Protein AF-0000000081299699 (afdb_homodimer)

Structure (mmCIF, N/CA/C/O backbone):
data_AF-0000000081299699-model_v1
#
loop_
_entity.id
_entity.type
_entity.pdbx_description
1 polymer OLC1v1011169C1
#
loop_
_atom_site.group_PDB
_atom_site.id
_atom_site.type_symbol
_atom_site.label_atom_id
_atom_site.label_alt_id
_atom_site.label_comp_id
_atom_site.label_asym_id
_atom_site.label_entity_id
_atom_site.label_seq_id
_atom_site.pdbx_PDB_ins_code
_atom_site.Cartn_x
_atom_site.Cartn_y
_atom_site.Cartn_z
_atom_site.occupancy
_atom_site.B_iso_or_equiv
_atom_site.auth_seq_id
_atom_site.auth_comp_id
_atom_site.auth_asym_id
_atom_site.auth_atom_id
_atom_site.pdbx_PDB_model_num
ATOM 1 N N . MET A 1 1 ? 13.758 -15.148 -39.312 1 25.69 1 MET A N 1
ATOM 2 C CA . MET A 1 1 ? 15.016 -15.469 -38.656 1 25.69 1 MET A CA 1
ATOM 3 C C . MET A 1 1 ? 15.109 -14.75 -37.312 1 25.69 1 MET A C 1
ATOM 5 O O . MET A 1 1 ? 16.188 -14.68 -36.688 1 25.69 1 MET A O 1
ATOM 9 N N . ASN A 1 2 ? 14.32 -13.719 -37.094 1 32.25 2 ASN A N 1
ATOM 10 C CA . ASN A 1 2 ? 14.438 -12.953 -35.844 1 32.25 2 ASN A CA 1
ATOM 11 C C . ASN A 1 2 ? 14.273 -13.852 -34.625 1 32.25 2 ASN A C 1
ATOM 13 O O . ASN A 1 2 ? 13.164 -14.031 -34.125 1 32.25 2 ASN A O 1
ATOM 17 N N . VAL A 1 3 ? 15.039 -14.992 -34.5 1 31.55 3 VAL A N 1
ATOM 18 C CA . VAL A 1 3 ? 15.328 -16.281 -33.906 1 31.55 3 VAL A CA 1
ATOM 19 C C . VAL A 1 3 ? 15.531 -16.125 -32.406 1 31.55 3 VAL A C 1
ATOM 21 O O . VAL A 1 3 ? 15.5 -17.094 -31.656 1 31.55 3 VAL A O 1
ATOM 24 N N . PHE A 1 4 ? 16.469 -15.18 -31.984 1 35.81 4 PHE A N 1
ATOM 25 C CA . PHE A 1 4 ? 16.953 -15.273 -30.609 1 35.81 4 PHE A CA 1
ATOM 26 C C . PHE A 1 4 ? 15.82 -15.102 -29.609 1 35.81 4 PHE A C 1
ATOM 28 O O . PHE A 1 4 ? 14.82 -14.445 -29.906 1 35.81 4 PHE A O 1
ATOM 35 N N . GLY A 1 5 ? 15.641 -15.953 -28.625 1 40.75 5 GLY A N 1
ATOM 36 C CA . GLY A 1 5 ? 14.961 -16.188 -27.359 1 40.75 5 GLY A CA 1
ATOM 37 C C . GLY A 1 5 ? 14.602 -14.906 -26.625 1 40.75 5 GLY A C 1
ATOM 38 O O . GLY A 1 5 ? 14.219 -14.938 -25.453 1 40.75 5 GLY A O 1
ATOM 39 N N . LEU A 1 6 ? 15.133 -13.766 -27.094 1 42.53 6 LEU A N 1
ATOM 40 C CA . LEU A 1 6 ? 15.016 -12.375 -26.656 1 42.53 6 LEU A CA 1
ATOM 41 C C . LEU A 1 6 ? 13.586 -11.875 -26.812 1 42.53 6 LEU A C 1
ATOM 43 O O . LEU A 1 6 ? 13.289 -10.719 -26.5 1 42.53 6 LEU A O 1
ATOM 47 N N . GLY A 1 7 ? 12.812 -12.609 -27.375 1 47.09 7 GLY A N 1
ATOM 48 C CA . GLY A 1 7 ? 11.477 -12.117 -27.672 1 47.09 7 GLY A CA 1
ATOM 49 C C . GLY A 1 7 ? 10.711 -11.688 -26.422 1 47.09 7 GLY A C 1
ATOM 50 O O . GLY A 1 7 ? 10.18 -10.578 -26.375 1 47.09 7 GLY A O 1
ATOM 51 N N . VAL A 1 8 ? 10.633 -12.578 -25.609 1 50.47 8 VAL A N 1
ATOM 52 C CA . VAL A 1 8 ? 9.844 -12.289 -24.422 1 50.47 8 VAL A CA 1
ATOM 53 C C . VAL A 1 8 ? 10.602 -11.312 -23.516 1 50.47 8 VAL A C 1
ATOM 55 O O . VAL A 1 8 ? 10.016 -10.367 -22.984 1 50.47 8 VAL A O 1
ATOM 58 N N . ALA A 1 9 ? 11.961 -11.578 -23.422 1 53.25 9 ALA A N 1
ATOM 59 C CA . ALA A 1 9 ? 12.773 -10.641 -22.656 1 53.25 9 ALA A CA 1
ATOM 60 C C . ALA A 1 9 ? 12.758 -9.25 -23.297 1 53.25 9 ALA A C 1
ATOM 62 O O . ALA A 1 9 ? 12.703 -8.234 -22.594 1 53.25 9 ALA A O 1
ATOM 63 N N . GLY A 1 10 ? 12.742 -9.297 -24.547 1 54.47 10 GLY A N 1
ATOM 64 C CA . GLY A 1 10 ? 12.688 -8.039 -25.281 1 54.47 10 GLY A CA 1
ATOM 65 C C . GLY A 1 10 ? 11.398 -7.273 -25.047 1 54.47 10 GLY A C 1
ATOM 66 O O . GLY A 1 10 ? 11.414 -6.055 -24.875 1 54.47 10 GLY A O 1
ATOM 67 N N . ALA A 1 11 ? 10.375 -8.055 -25.047 1 56.75 11 ALA A N 1
ATOM 68 C CA . ALA A 1 11 ? 9.07 -7.434 -24.844 1 56.75 11 ALA A CA 1
ATOM 69 C C . ALA A 1 11 ? 8.953 -6.871 -23.422 1 56.75 11 ALA A C 1
ATOM 71 O O . ALA A 1 11 ? 8.422 -5.777 -23.234 1 56.75 11 ALA A O 1
ATOM 72 N N . ALA A 1 12 ? 9.539 -7.562 -22.516 1 59.62 12 ALA A N 1
ATOM 73 C CA . ALA A 1 12 ? 9.539 -7.105 -21.125 1 59.62 12 ALA A CA 1
ATOM 74 C C . ALA A 1 12 ? 10.375 -5.836 -20.969 1 59.62 12 ALA A C 1
ATOM 76 O O . ALA A 1 12 ? 9.969 -4.898 -20.281 1 59.62 12 ALA A O 1
ATOM 77 N N . ILE A 1 13 ? 11.43 -5.754 -21.641 1 58.06 13 ILE A N 1
ATOM 78 C CA . ILE A 1 13 ? 12.312 -4.594 -21.578 1 58.06 13 ILE A CA 1
ATOM 79 C C . ILE A 1 13 ? 11.617 -3.387 -22.219 1 58.06 13 ILE A C 1
ATOM 81 O O . ILE A 1 13 ? 11.672 -2.281 -21.672 1 58.06 13 ILE A O 1
ATOM 85 N N . SER A 1 14 ? 11.016 -3.719 -23.297 1 58.44 14 SER A N 1
ATOM 86 C CA . SER A 1 14 ? 10.352 -2.617 -23.984 1 58.44 14 SER A CA 1
ATOM 87 C C . SER A 1 14 ? 9.203 -2.055 -23.156 1 58.44 14 SER A C 1
ATOM 89 O O . SER A 1 14 ? 9.016 -0.838 -23.094 1 58.44 14 SER A O 1
ATOM 91 N N . THR A 1 15 ? 8.641 -2.912 -22.484 1 58.88 15 THR A N 1
ATOM 92 C CA . THR A 1 15 ? 7.52 -2.479 -21.656 1 58.88 15 THR A CA 1
ATOM 93 C C . THR A 1 15 ? 8.016 -1.712 -20.438 1 58.88 15 THR A C 1
ATOM 95 O O . THR A 1 15 ? 7.488 -0.645 -20.109 1 58.88 15 THR A O 1
ATOM 98 N N . VAL A 1 16 ? 9.062 -2.203 -19.875 1 63.5 16 VAL A N 1
ATOM 99 C CA . VAL A 1 16 ? 9.609 -1.55 -18.688 1 63.5 16 VAL A CA 1
ATOM 100 C C . VAL A 1 16 ? 10.188 -0.191 -19.078 1 63.5 16 VAL A C 1
ATOM 102 O O . VAL A 1 16 ? 9.961 0.805 -18.391 1 63.5 16 VAL A O 1
ATOM 105 N N . ALA A 1 17 ? 10.805 -0.185 -20.094 1 61.25 17 ALA A N 1
ATOM 106 C CA . ALA A 1 17 ? 11.406 1.062 -20.578 1 61.25 17 ALA A CA 1
ATOM 107 C C . ALA A 1 17 ? 10.328 2.098 -20.891 1 61.25 17 ALA A C 1
ATOM 109 O O . ALA A 1 17 ? 10.453 3.266 -20.516 1 61.25 17 ALA A O 1
ATOM 110 N N . SER A 1 18 ? 9.344 1.642 -21.547 1 58.41 18 SER A N 1
ATOM 111 C CA . SER A 1 18 ? 8.266 2.559 -21.906 1 58.41 18 SER A CA 1
ATOM 112 C C . SER A 1 18 ? 7.562 3.092 -20.672 1 58.41 18 SER A C 1
ATOM 114 O O . SER A 1 18 ? 7.199 4.27 -20.609 1 58.41 18 SER A O 1
ATOM 116 N N . GLN A 1 19 ? 7.535 2.273 -19.75 1 63.56 19 GLN A N 1
ATOM 117 C CA . GLN A 1 19 ? 6.844 2.674 -18.516 1 63.56 19 GLN A CA 1
ATOM 118 C C . GLN A 1 19 ? 7.688 3.652 -17.703 1 63.56 19 GLN A C 1
ATOM 120 O O . GLN A 1 19 ? 7.16 4.605 -17.125 1 63.56 19 GLN A O 1
ATOM 125 N N . TYR A 1 20 ? 8.93 3.449 -17.75 1 65.19 20 TYR A N 1
ATOM 126 C CA . TYR A 1 20 ? 9.797 4.41 -17.078 1 65.19 20 TYR A CA 1
ATOM 127 C C . TYR A 1 20 ? 9.805 5.742 -17.812 1 65.19 20 TYR A C 1
ATOM 129 O O . TYR A 1 20 ? 9.828 6.805 -17.188 1 65.19 20 TYR A O 1
ATOM 137 N N . ILE A 1 21 ? 9.664 5.645 -19.016 1 59.16 21 ILE A N 1
ATOM 138 C CA . ILE A 1 21 ? 9.602 6.867 -19.812 1 59.16 21 ILE A CA 1
ATOM 139 C C . ILE A 1 21 ? 8.336 7.641 -19.469 1 59.16 21 ILE A C 1
ATOM 141 O O . ILE A 1 21 ? 8.375 8.859 -19.266 1 59.16 21 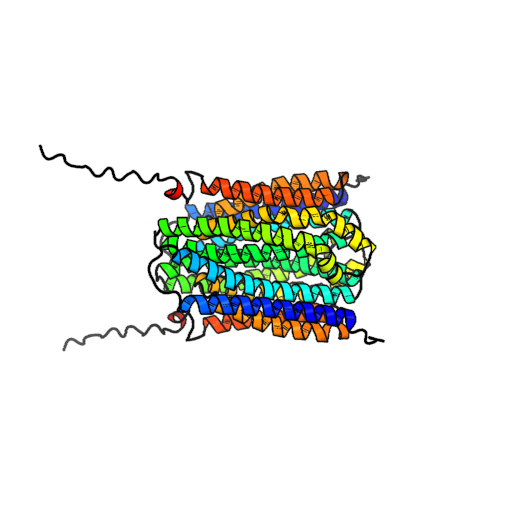ILE A O 1
ATOM 145 N N . VAL A 1 22 ? 7.352 6.961 -19.375 1 59 22 VAL A N 1
ATOM 146 C CA . VAL A 1 22 ? 6.082 7.602 -19.062 1 59 22 VAL A CA 1
ATOM 147 C C . VAL A 1 22 ? 6.148 8.211 -17.656 1 59 22 VAL A C 1
ATOM 149 O O . VAL A 1 22 ? 5.738 9.352 -17.453 1 59 22 VAL A O 1
ATOM 152 N N . ALA A 1 23 ? 6.738 7.445 -16.812 1 63.47 23 ALA A N 1
ATOM 153 C CA . ALA A 1 23 ? 6.902 7.953 -15.461 1 63.47 23 ALA A CA 1
ATOM 154 C C . ALA A 1 23 ? 7.766 9.211 -15.445 1 63.47 23 ALA A C 1
ATOM 156 O O . ALA A 1 23 ? 7.438 10.188 -14.766 1 63.47 23 ALA A O 1
ATOM 157 N N . PHE A 1 24 ? 8.711 9.203 -16.219 1 63.81 24 PHE A N 1
ATOM 158 C CA . PHE A 1 24 ? 9.617 10.344 -16.297 1 63.81 24 PHE A CA 1
ATOM 159 C C . PHE A 1 24 ? 8.93 11.539 -16.953 1 63.81 24 PHE A C 1
ATOM 161 O O . PHE A 1 24 ? 9.078 12.672 -16.484 1 63.81 24 PHE A O 1
ATOM 168 N N . LEU A 1 25 ? 8.211 11.273 -17.938 1 57.53 25 LEU A N 1
ATOM 169 C CA . LEU A 1 25 ? 7.535 12.367 -18.625 1 57.53 25 LEU A CA 1
ATOM 170 C C . LEU A 1 25 ? 6.484 13.008 -17.719 1 57.53 25 LEU A C 1
ATOM 172 O O . LEU A 1 25 ? 6.344 14.234 -17.703 1 57.53 25 LEU A O 1
ATOM 176 N N . MET A 1 26 ? 5.898 12.227 -17.016 1 60.84 26 MET A N 1
ATOM 177 C CA . MET A 1 26 ? 4.906 12.758 -16.078 1 60.84 26 MET A CA 1
ATOM 178 C C . MET A 1 26 ? 5.57 13.625 -15.023 1 60.84 26 MET A C 1
ATOM 180 O O . MET A 1 26 ? 5.086 14.719 -14.711 1 60.84 26 MET A O 1
ATOM 184 N N . LEU A 1 27 ? 6.625 13.133 -14.562 1 63.22 27 LEU A N 1
ATOM 185 C CA . LEU A 1 27 ? 7.363 13.891 -13.562 1 63.22 27 LEU A CA 1
ATOM 186 C C . LEU A 1 27 ? 7.891 15.195 -14.141 1 63.22 27 LEU A C 1
ATOM 188 O O . LEU A 1 27 ? 7.848 16.234 -13.477 1 63.22 27 LEU A O 1
ATOM 192 N N . TRP A 1 28 ? 8.391 15.062 -15.32 1 60 28 TRP A N 1
ATOM 193 C CA . TRP A 1 28 ? 8.922 16.234 -16.016 1 60 28 TRP A CA 1
ATOM 194 C C . TRP A 1 28 ? 7.828 17.266 -16.234 1 60 28 TRP A C 1
ATOM 196 O O . TRP A 1 28 ? 8.047 18.469 -16.016 1 60 28 TRP A O 1
ATOM 206 N N . HIS A 1 29 ? 6.762 16.844 -16.609 1 59.06 29 HIS A N 1
ATOM 207 C CA . HIS A 1 29 ? 5.648 17.766 -16.859 1 59.06 29 HIS A CA 1
ATOM 208 C C . HIS A 1 29 ? 5.156 18.406 -15.57 1 59.06 29 HIS A C 1
ATOM 210 O O . HIS A 1 29 ? 4.848 19.594 -15.547 1 59.06 29 HIS A O 1
ATOM 216 N N . LEU A 1 30 ? 5.172 17.656 -14.617 1 60.28 30 LEU A N 1
ATOM 217 C CA . LEU A 1 30 ? 4.699 18.156 -13.336 1 60.28 30 LEU A CA 1
ATOM 218 C C . LEU A 1 30 ? 5.691 19.156 -12.742 1 60.28 30 LEU A C 1
ATOM 220 O O . LEU A 1 30 ? 5.289 20.141 -12.117 1 60.28 30 LEU A O 1
ATOM 224 N N . SER A 1 31 ? 6.941 18.938 -12.875 1 55.66 31 SER A N 1
ATOM 225 C CA . SER A 1 31 ? 7.984 19.812 -12.344 1 55.66 31 SER A CA 1
ATOM 226 C C . SER A 1 31 ? 8 21.156 -13.07 1 55.66 31 SER A C 1
ATOM 228 O O . SER A 1 31 ? 8.289 22.188 -12.461 1 55.66 31 SER A O 1
ATOM 230 N N . LYS A 1 32 ? 7.898 21.219 -14.367 1 52.94 32 LYS A N 1
ATOM 231 C CA . LYS A 1 32 ? 7.926 22.453 -15.156 1 52.94 32 LYS A CA 1
ATOM 232 C C . LYS A 1 32 ? 6.711 23.328 -14.852 1 52.94 32 LYS A C 1
ATOM 234 O O . LYS A 1 32 ? 6.809 24.562 -14.852 1 52.94 32 LYS A O 1
ATOM 239 N N . ARG A 1 33 ? 5.652 22.766 -14.789 1 48.88 33 ARG A N 1
ATOM 240 C CA . ARG A 1 33 ? 4.461 23.594 -14.594 1 48.88 33 ARG A CA 1
ATOM 241 C C . ARG A 1 33 ? 4.469 24.25 -13.211 1 48.88 33 ARG A C 1
ATOM 243 O O . ARG A 1 33 ? 3.762 25.234 -12.984 1 48.88 33 ARG A O 1
ATOM 250 N N . THR A 1 34 ? 5.262 23.781 -12.312 1 43.53 34 THR A N 1
ATOM 251 C CA . THR A 1 34 ? 5.277 24.484 -11.039 1 43.53 34 THR A CA 1
ATOM 252 C C . THR A 1 34 ? 5.91 25.875 -11.195 1 43.53 34 THR A C 1
ATOM 254 O O . THR A 1 34 ? 5.488 26.828 -10.547 1 43.53 34 THR A O 1
ATOM 257 N N . VAL A 1 35 ? 7.039 26.078 -11.953 1 38.22 35 VAL A N 1
ATOM 258 C CA . VAL A 1 35 ? 7.719 27.359 -11.984 1 38.22 35 VAL A CA 1
ATOM 259 C C . VAL A 1 35 ? 6.859 28.391 -12.719 1 38.22 35 VAL A C 1
ATOM 261 O O . VAL A 1 35 ? 6.844 29.562 -12.367 1 38.22 35 VAL A O 1
ATOM 264 N N . LEU A 1 36 ? 6.426 28.125 -13.906 1 33.28 36 LEU A N 1
ATOM 265 C CA . LEU A 1 36 ? 5.961 29.234 -14.734 1 33.28 36 LEU A CA 1
ATOM 266 C C . LEU A 1 36 ? 4.594 29.719 -14.273 1 33.28 36 LEU A C 1
ATOM 268 O O . LEU A 1 36 ? 4.074 30.719 -14.789 1 33.28 36 LEU A O 1
ATOM 272 N N . LEU A 1 37 ? 3.648 28.938 -14.109 1 34.91 37 LEU A N 1
ATOM 273 C CA . LEU A 1 37 ? 2.348 29.578 -13.938 1 34.91 37 LEU A CA 1
ATOM 274 C C . LEU A 1 37 ? 2.258 30.281 -12.594 1 34.91 37 LEU A C 1
ATOM 276 O O . LEU A 1 37 ? 2.168 29.625 -11.547 1 34.91 37 LEU A O 1
ATOM 280 N N . LEU A 1 38 ? 2.76 31.516 -12.469 1 30.38 38 LEU A N 1
ATOM 281 C CA . LEU A 1 38 ? 2.658 32.562 -11.469 1 30.38 38 LEU A CA 1
ATOM 282 C C . LEU A 1 38 ? 1.239 32.656 -10.922 1 30.38 38 LEU A C 1
ATOM 284 O O . LEU A 1 38 ? 1.04 32.719 -9.703 1 30.38 38 LEU A O 1
ATOM 288 N N . PRO A 1 39 ? 0.339 33.938 -11.5 1 35.16 39 PRO A N 1
ATOM 289 C CA . PRO A 1 39 ? -0.484 34.844 -10.719 1 35.16 39 PRO A CA 1
ATOM 290 C C . PRO A 1 39 ? -1.581 34.156 -9.93 1 35.16 39 PRO A C 1
ATOM 292 O O . PRO A 1 39 ? -1.484 34.031 -8.703 1 35.16 39 PRO A O 1
ATOM 295 N N . SER A 1 40 ? -3.094 34.812 -10.156 1 32.38 40 SER A N 1
ATOM 296 C CA . SER A 1 40 ? -4.32 35.094 -9.43 1 32.38 40 SER A CA 1
ATOM 297 C C . SER A 1 40 ? -5.09 33.844 -9.086 1 32.38 40 SER A C 1
ATOM 299 O O . SER A 1 40 ? -5.949 33.844 -8.211 1 32.38 40 SER A O 1
ATOM 301 N N . LEU A 1 41 ? -5.652 33.125 -10.156 1 33.31 41 LEU A N 1
ATOM 302 C CA . LEU A 1 41 ? -6.875 32.375 -9.938 1 33.31 41 LEU A CA 1
ATOM 303 C C . LEU A 1 41 ? -6.684 31.344 -8.828 1 33.31 41 LEU A C 1
ATOM 305 O O . LEU A 1 41 ? -5.602 30.766 -8.688 1 33.31 41 LEU A O 1
ATOM 309 N N . LYS A 1 42 ? -7.535 31.234 -7.762 1 39.06 42 LYS A N 1
ATOM 310 C CA . LYS A 1 42 ? -8.109 30.391 -6.719 1 39.06 42 LYS A CA 1
ATOM 311 C C . LYS A 1 42 ? -7.883 28.906 -7.02 1 39.06 42 LYS A C 1
ATOM 313 O O . LYS A 1 42 ? -8.141 28.062 -6.168 1 39.06 42 LYS A O 1
ATOM 318 N N . CYS A 1 43 ? -7.75 28.516 -8.258 1 42.31 43 CYS A N 1
ATOM 319 C CA . CYS A 1 43 ? -7.551 27.203 -8.883 1 42.31 43 CYS A CA 1
ATOM 320 C C . CYS A 1 43 ? -6.184 26.641 -8.523 1 42.31 43 CYS A C 1
ATOM 322 O O . CYS A 1 43 ? -5.816 25.562 -9 1 42.31 43 CYS A O 1
ATOM 324 N N . LEU A 1 44 ? -5.293 27.359 -8.031 1 45.78 44 LEU A N 1
ATOM 325 C CA . LEU A 1 44 ? -3.895 27.203 -7.641 1 45.78 44 LEU A CA 1
ATOM 326 C C . LEU A 1 44 ? -3.727 26.016 -6.688 1 45.78 44 LEU A C 1
ATOM 328 O O . LEU A 1 44 ? -2.758 25.266 -6.793 1 45.78 44 LEU A O 1
ATOM 332 N N . GLN A 1 45 ? -4.793 25.859 -5.727 1 57.72 45 GLN A N 1
ATOM 333 C CA . GLN A 1 45 ? -4.664 24.844 -4.684 1 57.72 45 GLN A CA 1
ATOM 334 C C . GLN A 1 45 ? -4.895 23.438 -5.242 1 57.72 45 GLN A C 1
ATOM 336 O O . GLN A 1 45 ? -4.258 22.484 -4.805 1 57.72 45 GLN A O 1
ATOM 341 N N . PHE A 1 46 ? -5.613 23.484 -6.395 1 71 46 PHE A N 1
ATOM 342 C CA . PHE A 1 46 ? -5.793 22.234 -7.125 1 71 46 PHE A CA 1
ATOM 343 C C . PHE A 1 46 ? -4.504 21.812 -7.82 1 71 46 PHE A C 1
ATOM 345 O O . PHE A 1 46 ? -4.191 20.625 -7.898 1 71 46 PHE A O 1
ATOM 352 N N . GLY A 1 47 ? -3.758 22.797 -8.086 1 75.56 47 GLY A N 1
ATOM 353 C CA . GLY A 1 47 ? -2.494 22.531 -8.758 1 75.56 47 GLY A CA 1
ATOM 354 C C . GLY A 1 47 ? -1.479 21.844 -7.867 1 75.56 47 GLY A C 1
ATOM 355 O O . GLY A 1 47 ? -0.784 20.922 -8.305 1 75.56 47 GLY A O 1
ATOM 356 N N . ASP A 1 48 ? -1.499 22.266 -6.613 1 81.81 48 ASP A N 1
ATOM 357 C CA . ASP A 1 48 ? -0.552 21.672 -5.676 1 81.81 48 ASP A CA 1
ATOM 358 C C . ASP A 1 48 ? -0.874 20.188 -5.438 1 81.81 48 ASP A C 1
ATOM 360 O O . ASP A 1 48 ? 0.032 19.359 -5.352 1 81.81 48 ASP A O 1
ATOM 364 N N . TYR A 1 49 ? -2.141 19.938 -5.352 1 85.25 49 TYR A N 1
ATOM 365 C CA . TYR A 1 49 ? -2.547 18.547 -5.152 1 85.25 49 TYR A CA 1
ATOM 366 C C . TYR A 1 49 ? -2.211 17.703 -6.379 1 85.25 49 TYR A C 1
ATOM 368 O O . TYR A 1 49 ? -1.674 16.609 -6.25 1 85.25 49 TYR A O 1
ATOM 376 N N . LEU A 1 50 ? -2.459 18.219 -7.539 1 83.31 50 LEU A N 1
ATOM 377 C CA . LEU A 1 50 ? -2.213 17.469 -8.766 1 83.31 50 LEU A CA 1
ATOM 378 C C . LEU A 1 50 ? -0.719 17.234 -8.969 1 83.31 50 LEU A C 1
ATOM 380 O O . LEU A 1 50 ? -0.311 16.156 -9.391 1 83.31 50 LEU A O 1
ATOM 384 N N . LYS A 1 51 ? -0.016 18.219 -8.672 1 87.06 51 LYS A N 1
ATOM 385 C CA . LYS A 1 51 ? 1.434 18.078 -8.773 1 87.06 51 LYS A CA 1
ATOM 386 C C . LYS A 1 51 ? 1.96 17.031 -7.793 1 87.06 51 LYS A C 1
ATOM 388 O O . LYS A 1 51 ? 2.717 16.141 -8.18 1 87.06 51 LYS A O 1
ATOM 393 N N . SER A 1 52 ? 1.577 17.188 -6.582 1 88.88 52 SER A N 1
ATOM 394 C CA . SER A 1 52 ? 1.996 16.234 -5.551 1 88.88 52 SER A CA 1
ATOM 395 C C . SER A 1 52 ? 1.524 14.82 -5.875 1 88.88 52 SER A C 1
ATOM 397 O O . SER A 1 52 ? 2.295 13.867 -5.773 1 88.88 52 SER A O 1
ATOM 399 N N . GLY A 1 53 ? 0.274 14.711 -6.289 1 88.88 53 GLY A N 1
ATOM 400 C CA . GLY A 1 53 ? -0.262 13.422 -6.703 1 88.88 53 GLY A CA 1
ATOM 401 C C . GLY A 1 53 ? 0.455 12.836 -7.906 1 88.88 53 GLY A C 1
ATOM 402 O O . GLY A 1 53 ? 0.671 11.625 -7.977 1 88.88 53 GLY A O 1
ATOM 403 N N . GLY A 1 54 ? 0.797 13.633 -8.789 1 89.31 54 GLY A N 1
ATOM 404 C CA . GLY A 1 54 ? 1.539 13.195 -9.961 1 89.31 54 GLY A CA 1
ATOM 405 C C . GLY A 1 54 ? 2.893 12.594 -9.617 1 89.31 54 GLY A C 1
ATOM 406 O O . GLY A 1 54 ? 3.281 11.57 -10.172 1 89.31 54 GLY A O 1
ATOM 407 N N . PHE A 1 55 ? 3.613 13.242 -8.758 1 90.94 55 PHE A N 1
ATOM 408 C CA . PHE A 1 55 ? 4.902 12.734 -8.312 1 90.94 55 PHE A CA 1
ATOM 409 C C . PHE A 1 55 ? 4.746 11.359 -7.676 1 90.94 55 PHE A C 1
ATOM 411 O O . PHE A 1 55 ? 5.496 10.43 -7.992 1 90.94 55 PHE A O 1
ATOM 418 N N . LEU A 1 56 ? 3.744 11.273 -6.852 1 92.12 56 LEU A N 1
ATOM 419 C CA . LEU A 1 56 ? 3.584 10.016 -6.133 1 92.12 56 LEU A CA 1
ATOM 420 C C . LEU A 1 56 ? 3.074 8.922 -7.062 1 92.12 56 LEU A C 1
ATOM 422 O O . LEU A 1 56 ? 3.424 7.75 -6.902 1 92.12 56 LEU A O 1
ATOM 426 N N . LEU A 1 57 ? 2.279 9.32 -8.023 1 90 57 LEU A N 1
ATOM 427 C CA . LEU A 1 57 ? 1.876 8.352 -9.031 1 90 57 LEU A CA 1
ATOM 428 C C . LEU A 1 57 ? 3.084 7.84 -9.805 1 90 57 LEU A C 1
ATOM 430 O O . LEU A 1 57 ? 3.205 6.637 -10.055 1 90 57 LEU A O 1
ATOM 434 N N . GLY A 1 58 ? 3.914 8.75 -10.195 1 89.94 58 GLY A N 1
ATOM 435 C CA . GLY A 1 58 ? 5.141 8.352 -10.867 1 89.94 58 GLY A CA 1
ATOM 436 C C . GLY A 1 58 ? 6.008 7.434 -10.023 1 89.94 58 GLY A C 1
ATOM 437 O O . GLY A 1 58 ? 6.562 6.457 -10.531 1 89.94 58 GLY A O 1
ATOM 438 N N . ARG A 1 59 ? 6.117 7.754 -8.852 1 93.56 59 ARG A N 1
ATOM 439 C CA . ARG A 1 59 ? 6.867 6.934 -7.91 1 93.56 59 ARG A CA 1
ATOM 440 C C . ARG A 1 59 ? 6.301 5.52 -7.836 1 93.56 59 ARG A C 1
ATOM 442 O O . ARG A 1 59 ? 7.047 4.543 -7.898 1 93.56 59 ARG A O 1
ATOM 449 N N . THR A 1 60 ? 4.988 5.484 -7.648 1 93.62 60 THR A N 1
ATOM 450 C CA . THR A 1 60 ? 4.324 4.195 -7.492 1 93.62 60 THR A CA 1
ATOM 451 C C . THR A 1 60 ? 4.426 3.379 -8.781 1 93.62 60 THR A C 1
ATOM 453 O O . THR A 1 60 ? 4.621 2.162 -8.734 1 93.62 60 THR A O 1
ATOM 456 N N . LEU A 1 61 ? 4.34 4 -9.844 1 90 61 LEU A N 1
ATOM 457 C CA . LEU A 1 61 ? 4.5 3.305 -11.117 1 90 61 LEU A CA 1
ATOM 458 C C . LEU A 1 61 ? 5.891 2.682 -11.227 1 90 61 LEU A C 1
ATOM 460 O O . LEU A 1 61 ? 6.031 1.547 -11.688 1 90 61 LEU A O 1
ATOM 464 N N . ALA A 1 62 ? 6.855 3.436 -10.844 1 92.88 62 ALA A N 1
ATOM 465 C CA . ALA A 1 62 ? 8.211 2.9 -10.859 1 92.88 62 ALA A CA 1
ATOM 466 C C . ALA A 1 62 ? 8.336 1.676 -9.961 1 92.88 62 ALA A C 1
ATOM 468 O O . ALA A 1 62 ? 8.961 0.682 -10.328 1 92.88 62 ALA A O 1
ATOM 469 N N . ALA A 1 63 ? 7.734 1.738 -8.836 1 94 63 ALA A N 1
ATOM 470 C CA . ALA A 1 63 ? 7.781 0.627 -7.891 1 94 63 ALA A CA 1
ATOM 471 C C . ALA A 1 63 ? 7.039 -0.589 -8.438 1 94 63 ALA A C 1
ATOM 473 O O . ALA A 1 63 ? 7.555 -1.709 -8.398 1 94 63 ALA A O 1
ATOM 474 N N . VAL A 1 64 ? 5.859 -0.362 -8.914 1 91.44 64 VAL A N 1
ATOM 475 C CA . VAL A 1 64 ? 5.023 -1.45 -9.414 1 91.44 64 VAL A CA 1
ATOM 476 C C . VAL A 1 64 ? 5.691 -2.102 -10.625 1 91.44 64 VAL A C 1
ATOM 478 O O . VAL A 1 64 ? 5.652 -3.324 -10.781 1 91.44 64 VAL A O 1
ATOM 481 N N . LEU A 1 65 ? 6.273 -1.332 -11.414 1 89.62 65 LEU A N 1
ATOM 482 C CA . LEU A 1 65 ? 6.961 -1.874 -12.586 1 89.62 65 LEU A CA 1
ATOM 483 C C . LEU A 1 65 ? 8.109 -2.787 -12.164 1 89.62 65 LEU A C 1
ATOM 485 O O . LEU A 1 65 ? 8.336 -3.83 -12.773 1 89.62 65 LEU A O 1
ATOM 489 N N . THR A 1 66 ? 8.797 -2.371 -11.188 1 93.81 66 THR A N 1
ATOM 490 C CA . THR A 1 66 ? 9.906 -3.178 -10.711 1 93.81 66 THR A CA 1
ATOM 491 C C . THR A 1 66 ? 9.414 -4.512 -10.156 1 93.81 66 THR A C 1
ATOM 493 O O . THR A 1 66 ? 9.977 -5.562 -10.461 1 93.81 66 THR A O 1
ATOM 496 N N . VAL A 1 67 ? 8.375 -4.477 -9.414 1 93 67 VAL A N 1
ATOM 497 C CA . VAL A 1 67 ? 7.816 -5.691 -8.828 1 93 67 VAL A CA 1
ATOM 498 C C . VAL A 1 67 ? 7.219 -6.57 -9.93 1 93 67 VAL A C 1
ATOM 500 O O . VAL A 1 67 ? 7.371 -7.793 -9.906 1 93 67 VAL A O 1
ATOM 503 N N . THR A 1 68 ? 6.555 -5.926 -10.82 1 87.25 68 THR A N 1
ATOM 504 C CA . THR A 1 68 ? 5.973 -6.656 -11.945 1 87.25 68 THR A CA 1
ATOM 505 C C . THR A 1 68 ? 7.062 -7.344 -12.766 1 87.25 68 THR A C 1
ATOM 507 O O . THR A 1 68 ? 6.883 -8.469 -13.219 1 87.25 68 THR A O 1
ATOM 510 N N . LEU A 1 69 ? 8.102 -6.68 -12.961 1 89.44 69 LEU A N 1
ATOM 511 C CA . LEU A 1 69 ? 9.219 -7.285 -13.68 1 89.44 69 LEU A CA 1
ATOM 512 C C . LEU A 1 69 ? 9.742 -8.508 -12.93 1 89.44 69 LEU A C 1
ATOM 514 O O . LEU A 1 69 ? 10.07 -9.523 -13.547 1 89.44 69 LEU A O 1
ATOM 518 N N . SER A 1 70 ? 9.82 -8.406 -11.656 1 93.5 70 SER A N 1
ATOM 519 C CA . SER A 1 70 ? 10.25 -9.555 -10.859 1 93.5 70 SER A CA 1
ATOM 520 C C . SER A 1 70 ? 9.312 -10.742 -11.062 1 93.5 70 SER A C 1
ATOM 522 O O . SER A 1 70 ? 9.773 -11.883 -11.188 1 93.5 70 SER A O 1
ATOM 524 N N . THR A 1 71 ? 8.086 -10.453 -11.055 1 89.25 71 THR A N 1
ATOM 525 C CA . THR A 1 71 ? 7.09 -11.5 -11.25 1 89.25 71 THR A CA 1
ATOM 526 C C . THR A 1 71 ? 7.211 -12.102 -12.648 1 89.25 71 THR A C 1
ATOM 528 O O . THR A 1 71 ? 7.105 -13.312 -12.82 1 89.25 71 THR A O 1
ATOM 531 N N . SER A 1 72 ? 7.402 -11.281 -13.617 1 86.12 72 SER A N 1
ATOM 532 C CA . SER A 1 72 ? 7.574 -11.75 -14.992 1 86.12 72 SER A CA 1
ATOM 533 C C . SER A 1 72 ? 8.797 -12.656 -15.117 1 86.12 72 SER A C 1
ATOM 535 O O . SER A 1 72 ? 8.75 -13.672 -15.82 1 86.12 72 SER A O 1
ATOM 537 N N . MET A 1 73 ? 9.836 -12.336 -14.477 1 90.56 73 MET A N 1
ATOM 538 C CA . MET A 1 73 ? 11.055 -13.133 -14.523 1 90.56 73 MET A CA 1
ATOM 539 C C . MET A 1 73 ? 10.859 -14.469 -13.805 1 90.56 73 MET A C 1
ATOM 541 O O . MET A 1 73 ? 11.438 -15.484 -14.203 1 90.56 73 MET A O 1
ATOM 545 N N . ALA A 1 74 ? 10.062 -14.469 -12.781 1 90.38 74 ALA A N 1
ATOM 546 C CA . ALA A 1 74 ? 9.734 -15.719 -12.102 1 90.38 74 ALA A CA 1
ATOM 547 C C . ALA A 1 74 ? 8.859 -16.609 -12.984 1 90.38 74 ALA A C 1
ATOM 549 O O . ALA A 1 74 ? 9.039 -17.828 -13.008 1 90.38 74 ALA A O 1
ATOM 550 N N . ALA A 1 75 ? 7.949 -15.992 -13.641 1 83.94 75 ALA A N 1
ATOM 551 C CA . ALA A 1 75 ? 7.047 -16.734 -14.523 1 83.94 75 ALA A CA 1
ATOM 552 C C . ALA A 1 75 ? 7.82 -17.438 -15.633 1 83.94 75 ALA A C 1
ATOM 554 O O . ALA A 1 75 ? 7.441 -18.531 -16.047 1 83.94 75 ALA A O 1
ATOM 555 N N . ARG A 1 76 ? 8.867 -16.922 -16.047 1 84.12 76 ARG A N 1
ATOM 556 C CA . ARG A 1 76 ? 9.68 -17.484 -17.125 1 84.12 76 ARG A CA 1
ATOM 557 C C . ARG A 1 76 ? 10.391 -18.75 -16.672 1 84.12 76 ARG A C 1
ATOM 559 O O . ARG A 1 76 ? 10.891 -19.531 -17.484 1 84.12 76 ARG A O 1
ATOM 566 N N . GLN A 1 77 ? 10.461 -18.984 -15.438 1 88.31 77 GLN A N 1
ATOM 567 C CA . GLN A 1 77 ? 11.125 -20.172 -14.898 1 88.31 77 GLN A CA 1
ATOM 568 C C . GLN A 1 77 ? 10.164 -21.344 -14.812 1 88.31 77 GLN A C 1
ATOM 570 O O . GLN A 1 77 ? 10.578 -22.469 -14.484 1 88.31 77 GLN A O 1
ATOM 575 N N . GLY A 1 78 ? 8.898 -21.125 -15.055 1 83.62 78 GLY A N 1
ATOM 576 C CA . GLY A 1 78 ? 7.914 -22.188 -15.047 1 83.62 78 GLY A CA 1
ATOM 577 C C . GLY A 1 78 ? 6.73 -21.906 -14.148 1 83.62 78 GLY A C 1
ATOM 578 O O . GLY A 1 78 ? 6.758 -20.969 -13.352 1 83.62 78 GLY A O 1
ATOM 579 N N . ALA A 1 79 ? 5.746 -22.766 -14.227 1 82.56 79 ALA A N 1
ATOM 580 C CA . ALA A 1 79 ? 4.492 -22.562 -13.508 1 82.56 79 ALA A CA 1
ATOM 581 C C . ALA A 1 79 ? 4.684 -22.781 -12.008 1 82.56 79 ALA A C 1
ATOM 583 O O . ALA A 1 79 ? 4.098 -22.062 -11.188 1 82.56 79 ALA A O 1
ATOM 584 N N . LEU A 1 80 ? 5.469 -23.75 -11.711 1 84.94 80 LEU A N 1
ATOM 585 C CA . LEU A 1 80 ? 5.703 -24.047 -10.297 1 84.94 80 LEU A CA 1
ATOM 586 C C . LEU A 1 80 ? 6.461 -22.906 -9.625 1 84.94 80 LEU A C 1
ATOM 588 O O . LEU A 1 80 ? 6.105 -22.484 -8.523 1 84.94 80 LEU A O 1
ATOM 592 N N . ALA A 1 81 ? 7.441 -22.406 -10.367 1 88.25 81 ALA A N 1
ATOM 593 C CA . ALA A 1 81 ? 8.227 -21.281 -9.852 1 88.25 81 ALA A CA 1
ATOM 594 C C . ALA A 1 81 ? 7.371 -20.031 -9.703 1 88.25 81 ALA A C 1
ATOM 596 O O . ALA A 1 81 ? 7.5 -19.297 -8.727 1 88.25 81 ALA A O 1
ATOM 597 N N . MET A 1 82 ? 6.512 -19.781 -10.617 1 86.25 82 MET A N 1
ATOM 598 C CA . MET A 1 82 ? 5.629 -18.625 -10.586 1 86.25 82 MET A CA 1
ATOM 599 C C . MET A 1 82 ? 4.664 -18.703 -9.406 1 86.25 82 MET A C 1
ATOM 601 O O . MET A 1 82 ? 4.43 -17.719 -8.711 1 86.25 82 MET A O 1
ATOM 605 N N . ALA A 1 83 ? 4.102 -19.891 -9.234 1 85.25 83 ALA A N 1
ATOM 606 C CA . ALA A 1 83 ? 3.182 -20.078 -8.117 1 85.25 83 ALA A CA 1
ATOM 607 C C . ALA A 1 83 ? 3.883 -19.844 -6.785 1 85.25 83 ALA A C 1
ATOM 609 O O . ALA A 1 83 ? 3.338 -19.172 -5.902 1 85.25 83 ALA A O 1
ATOM 610 N N . ALA A 1 84 ? 5.055 -20.375 -6.68 1 89.81 84 ALA A N 1
ATOM 611 C CA . ALA A 1 84 ? 5.824 -20.203 -5.453 1 89.81 84 ALA A CA 1
ATOM 612 C C . ALA A 1 84 ? 6.176 -18.734 -5.23 1 89.81 84 ALA A C 1
ATOM 614 O O . ALA A 1 84 ? 6.055 -18.219 -4.117 1 89.81 84 ALA A O 1
ATOM 615 N N . HIS A 1 85 ? 6.59 -18.109 -6.336 1 91.19 85 HIS A N 1
ATOM 616 C CA . HIS A 1 85 ? 6.906 -16.688 -6.273 1 91.19 85 HIS A CA 1
ATOM 617 C C . HIS A 1 85 ? 5.703 -15.875 -5.812 1 91.19 85 HIS A C 1
ATOM 619 O O . HIS A 1 85 ? 5.844 -14.961 -5 1 91.19 85 HIS A O 1
ATOM 625 N N . GLN A 1 86 ? 4.598 -16.141 -6.234 1 86.38 86 GLN A N 1
ATOM 626 C CA . GLN A 1 86 ? 3.385 -15.383 -5.918 1 86.38 86 GLN A CA 1
ATOM 627 C C . GLN A 1 86 ? 3.02 -15.523 -4.441 1 86.38 86 GLN A C 1
ATOM 629 O O . GLN A 1 86 ? 2.588 -14.562 -3.811 1 86.38 86 GLN A O 1
ATOM 634 N N . ILE A 1 87 ? 3.158 -16.719 -3.932 1 87.31 87 ILE A N 1
ATOM 635 C CA . ILE A 1 87 ? 2.895 -16.922 -2.512 1 87.31 87 ILE A CA 1
ATOM 636 C C . ILE A 1 87 ? 3.877 -16.094 -1.682 1 87.31 87 ILE A C 1
ATOM 638 O O . ILE A 1 87 ? 3.475 -15.375 -0.765 1 87.31 87 ILE A O 1
ATOM 642 N N . CYS A 1 88 ? 5.16 -16.219 -2.068 1 92.12 88 CYS A N 1
ATOM 643 C CA . CYS A 1 88 ? 6.191 -15.461 -1.368 1 92.12 88 CYS A CA 1
ATOM 644 C C . CYS A 1 88 ? 5.918 -13.961 -1.453 1 92.12 88 CYS A C 1
ATOM 646 O O . CYS A 1 88 ? 6.027 -13.25 -0.455 1 92.12 88 CYS A O 1
ATOM 648 N N . LEU A 1 89 ? 5.52 -13.531 -2.611 1 91.81 89 LEU A N 1
ATOM 649 C CA . LEU A 1 89 ? 5.246 -12.117 -2.846 1 91.81 89 LEU A CA 1
ATOM 650 C C . LEU A 1 89 ? 4.039 -11.656 -2.035 1 91.81 89 LEU A C 1
ATOM 652 O O . LEU A 1 89 ? 4.043 -10.555 -1.481 1 91.81 89 LEU A O 1
ATOM 656 N N . GLN A 1 90 ? 3.094 -12.461 -2.025 1 85.88 90 GLN A N 1
ATOM 657 C CA . GLN A 1 90 ? 1.891 -12.117 -1.275 1 85.88 90 GLN A CA 1
ATOM 658 C C . GLN A 1 90 ? 2.201 -11.93 0.207 1 85.88 90 GLN A C 1
ATOM 660 O O . GLN A 1 90 ? 1.753 -10.969 0.825 1 85.88 90 GLN A O 1
ATOM 665 N N . VAL A 1 91 ? 2.926 -12.859 0.731 1 89 91 VAL A N 1
ATOM 666 C CA . VAL A 1 91 ? 3.295 -12.773 2.141 1 89 91 VAL A CA 1
ATOM 667 C C . VAL A 1 91 ? 4.199 -11.562 2.365 1 89 91 VAL A C 1
ATOM 669 O O . VAL A 1 91 ? 4.027 -10.82 3.336 1 89 91 VAL A O 1
ATOM 672 N N . TRP A 1 92 ? 5.102 -11.398 1.459 1 92.62 92 TRP A N 1
ATOM 673 C CA . TRP A 1 92 ? 6.031 -10.273 1.513 1 92.62 92 TRP A CA 1
ATOM 674 C C . TRP A 1 92 ? 5.289 -8.945 1.465 1 92.62 92 TRP A C 1
ATOM 676 O O . TRP A 1 92 ? 5.547 -8.055 2.275 1 92.62 92 TRP A O 1
ATOM 686 N N . LEU A 1 93 ? 4.391 -8.812 0.594 1 89.31 93 LEU A N 1
ATOM 687 C CA . LEU A 1 93 ? 3.613 -7.586 0.446 1 89.31 93 LEU A CA 1
ATOM 688 C C . LEU A 1 93 ? 2.723 -7.355 1.662 1 89.31 93 LEU A C 1
ATOM 690 O O . LEU A 1 93 ? 2.584 -6.223 2.131 1 89.31 93 LEU A O 1
ATOM 694 N N . SER A 1 94 ? 2.123 -8.406 2.115 1 89 94 SER A N 1
ATOM 695 C CA . SER A 1 94 ? 1.27 -8.297 3.295 1 89 94 SER A CA 1
ATOM 696 C C . SER A 1 94 ? 2.051 -7.777 4.496 1 89 94 SER A C 1
ATOM 698 O O . SER A 1 94 ? 1.574 -6.902 5.223 1 89 94 SER A O 1
ATOM 700 N N . ALA A 1 95 ? 3.209 -8.336 4.664 1 92.19 95 ALA A N 1
ATOM 701 C CA . ALA A 1 95 ? 4.074 -7.887 5.754 1 92.19 95 ALA A CA 1
ATOM 702 C C . ALA A 1 95 ? 4.477 -6.426 5.57 1 92.19 95 ALA A C 1
ATOM 704 O O . ALA A 1 95 ? 4.52 -5.66 6.535 1 92.19 95 ALA A O 1
ATOM 705 N N . SER A 1 96 ? 4.703 -6.051 4.383 1 91.5 96 SER A N 1
ATOM 706 C CA . SER A 1 96 ? 5.113 -4.684 4.074 1 91.5 96 SER A CA 1
ATOM 707 C C . SER A 1 96 ? 3.979 -3.697 4.332 1 91.5 96 SER A C 1
ATOM 709 O O . SER A 1 96 ? 4.219 -2.555 4.727 1 91.5 96 SER A O 1
ATOM 711 N N . LEU A 1 97 ? 2.83 -4.18 4.09 1 91.06 97 LEU A N 1
ATOM 712 C CA . LEU A 1 97 ? 1.67 -3.32 4.293 1 91.06 97 LEU A CA 1
ATOM 713 C C . LEU A 1 97 ? 1.497 -2.982 5.77 1 91.06 97 LEU A C 1
ATOM 715 O O . LEU A 1 97 ? 1.015 -1.9 6.113 1 91.06 97 LEU A O 1
ATOM 719 N N . LEU A 1 98 ? 1.94 -3.908 6.617 1 91.12 98 LEU A N 1
ATOM 720 C CA . LEU A 1 98 ? 1.866 -3.654 8.055 1 91.12 98 LEU A CA 1
ATOM 721 C C . LEU A 1 98 ? 2.789 -2.506 8.453 1 91.12 98 LEU A C 1
ATOM 723 O O . LEU A 1 98 ? 2.398 -1.627 9.219 1 91.12 98 LEU A O 1
ATOM 727 N N . VAL A 1 99 ? 3.918 -2.562 7.891 1 94.06 99 VAL A N 1
ATOM 728 C CA . VAL A 1 99 ? 4.879 -1.505 8.188 1 94.06 99 VAL A CA 1
ATOM 729 C C . VAL A 1 99 ? 4.43 -0.2 7.535 1 94.06 99 VAL A C 1
ATOM 731 O O . VAL A 1 99 ? 4.629 0.881 8.094 1 94.06 99 VAL A O 1
ATOM 734 N N . ASP A 1 100 ? 3.865 -0.284 6.383 1 94.31 100 ASP A N 1
ATOM 735 C CA . ASP A 1 100 ? 3.354 0.889 5.684 1 94.31 100 ASP A CA 1
ATOM 736 C C . ASP A 1 100 ? 2.293 1.606 6.516 1 94.31 100 ASP A C 1
ATOM 738 O O . ASP A 1 100 ? 2.199 2.836 6.484 1 94.31 100 ASP A O 1
ATOM 742 N N . ALA A 1 101 ? 1.517 0.791 7.199 1 93.06 101 ALA A N 1
ATOM 743 C CA . ALA A 1 101 ? 0.507 1.361 8.086 1 93.06 101 ALA A CA 1
ATOM 744 C C . ALA A 1 101 ? 1.154 2.199 9.188 1 93.06 101 ALA A C 1
ATOM 746 O O . ALA A 1 101 ? 0.693 3.305 9.484 1 93.06 101 ALA A O 1
ATOM 747 N N . GLN A 1 102 ? 2.137 1.655 9.797 1 92.94 102 GLN A N 1
ATOM 748 C CA . GLN A 1 102 ? 2.889 2.391 10.812 1 92.94 102 GLN A CA 1
ATOM 749 C C . GLN A 1 102 ? 3.482 3.672 10.227 1 92.94 102 GLN A C 1
ATOM 751 O O . GLN A 1 102 ? 3.475 4.715 10.883 1 92.94 102 GLN A O 1
ATOM 756 N N . ALA A 1 103 ? 3.994 3.586 9.023 1 96 103 ALA A N 1
ATOM 757 C CA . ALA A 1 103 ? 4.582 4.734 8.344 1 96 103 ALA A CA 1
ATOM 758 C C . ALA A 1 103 ? 3.533 5.816 8.086 1 96 103 ALA A C 1
ATOM 760 O O . ALA A 1 103 ? 3.836 7.008 8.156 1 96 103 ALA A O 1
ATOM 761 N N . ALA A 1 104 ? 2.322 5.398 7.797 1 94.25 104 ALA A N 1
ATOM 762 C CA . ALA A 1 104 ? 1.243 6.344 7.512 1 94.25 104 ALA A CA 1
ATOM 763 C C . ALA A 1 104 ? 0.893 7.164 8.75 1 94.25 104 ALA A C 1
ATOM 765 O O . ALA A 1 104 ? 0.567 8.352 8.648 1 94.25 104 ALA A O 1
ATOM 766 N N . ALA A 1 105 ? 0.917 6.543 9.867 1 92.94 105 ALA A N 1
ATOM 767 C CA . ALA A 1 105 ? 0.685 7.277 11.109 1 92.94 105 ALA A CA 1
ATOM 768 C C . ALA A 1 105 ? 1.752 8.344 11.32 1 92.94 105 ALA A C 1
ATOM 770 O O . ALA A 1 105 ? 1.437 9.484 11.656 1 92.94 105 ALA A O 1
ATOM 771 N N . GLY A 1 106 ? 2.996 7.902 11.164 1 94.62 106 GLY A N 1
ATOM 772 C CA . GLY A 1 106 ? 4.086 8.859 11.273 1 94.62 106 GLY A CA 1
ATOM 773 C C . GLY A 1 106 ? 3.977 10 10.273 1 94.62 106 GLY A C 1
ATOM 774 O O . GLY A 1 106 ? 4.258 11.156 10.609 1 94.62 106 GLY A O 1
ATOM 775 N N . GLN A 1 107 ? 3.578 9.664 9.086 1 94.75 107 GLN A N 1
ATOM 776 C CA . GLN A 1 107 ? 3.406 10.656 8.031 1 94.75 107 GLN A CA 1
ATOM 777 C C . GLN A 1 107 ? 2.414 11.734 8.445 1 94.75 107 GLN A C 1
ATOM 779 O O . GLN A 1 107 ? 2.691 12.93 8.305 1 94.75 107 GLN A O 1
ATOM 784 N N . ALA A 1 108 ? 1.271 11.367 8.914 1 92.62 108 ALA A N 1
ATOM 785 C CA . ALA A 1 108 ? 0.227 12.312 9.305 1 92.62 108 ALA A CA 1
ATOM 786 C C . ALA A 1 108 ? 0.685 13.195 10.461 1 92.62 108 ALA A C 1
ATOM 788 O O . ALA A 1 108 ? 0.459 14.406 10.461 1 92.62 108 ALA A O 1
ATOM 789 N N . LEU A 1 109 ? 1.311 12.602 11.438 1 92.81 109 LEU A N 1
ATOM 790 C CA . LEU A 1 109 ? 1.74 13.336 12.625 1 92.81 109 LEU A CA 1
ATOM 791 C C . LEU A 1 109 ? 2.887 14.281 12.289 1 92.81 109 LEU A C 1
ATOM 793 O O . LEU A 1 109 ? 2.947 15.398 12.805 1 92.81 109 LEU A O 1
ATOM 797 N N . ILE A 1 110 ? 3.777 13.797 11.438 1 95 110 ILE A N 1
ATOM 798 C CA . ILE A 1 110 ? 4.883 14.641 11 1 95 110 ILE A CA 1
ATOM 799 C C . ILE A 1 110 ? 4.344 15.82 10.188 1 95 110 ILE A C 1
ATOM 801 O O . ILE A 1 110 ? 4.777 16.953 10.375 1 95 110 ILE A O 1
ATOM 805 N N . ALA A 1 111 ? 3.426 15.555 9.289 1 93.38 111 ALA A N 1
ATOM 806 C CA . ALA A 1 111 ? 2.84 16.625 8.492 1 93.38 111 ALA A CA 1
ATOM 807 C C . ALA A 1 111 ? 2.209 17.688 9.383 1 93.38 111 ALA A C 1
ATOM 809 O O . ALA A 1 111 ? 2.4 18.891 9.156 1 93.38 111 ALA A O 1
ATOM 810 N N . THR A 1 112 ? 1.52 17.266 10.406 1 92.25 112 THR A N 1
ATOM 811 C CA . THR A 1 112 ? 0.854 18.172 11.344 1 92.25 112 THR A CA 1
ATOM 812 C C . THR A 1 112 ? 1.876 19 12.117 1 92.25 112 THR A C 1
ATOM 814 O O . THR A 1 112 ? 1.758 20.219 12.195 1 92.25 112 THR A O 1
ATOM 817 N N . SER A 1 113 ? 2.852 18.297 12.656 1 93.25 113 SER A N 1
ATOM 818 C CA . SER A 1 113 ? 3.861 18.984 13.461 1 93.25 113 SER A CA 1
ATOM 819 C C . SER A 1 113 ? 4.719 19.906 12.602 1 93.25 113 SER A C 1
ATOM 821 O O . SER A 1 113 ? 5.09 21 13.039 1 93.25 113 SER A O 1
ATOM 823 N N . PHE A 1 114 ? 5.066 19.531 11.445 1 92.31 114 PHE A N 1
ATOM 824 C CA . PHE A 1 114 ? 5.852 20.328 10.516 1 92.31 114 PHE A CA 1
ATOM 825 C C . PHE A 1 114 ? 5.098 21.594 10.117 1 92.31 114 PHE A C 1
ATOM 827 O O . PHE A 1 114 ? 5.688 22.672 10.039 1 92.31 114 PHE A O 1
ATOM 834 N N . ALA A 1 115 ? 3.848 21.438 9.867 1 90.94 115 ALA A N 1
ATOM 835 C CA . ALA A 1 115 ? 3.002 22.578 9.508 1 90.94 115 ALA A CA 1
ATOM 836 C C . ALA A 1 115 ? 2.951 23.594 10.641 1 90.94 115 ALA A C 1
ATOM 838 O O . ALA A 1 115 ? 2.875 24.797 10.391 1 90.94 115 ALA A O 1
ATOM 839 N N . LYS A 1 116 ? 3.033 23.094 11.875 1 92.81 116 LYS A N 1
ATOM 840 C CA . LYS A 1 116 ? 3.006 23.953 13.055 1 92.81 116 LYS A CA 1
ATOM 841 C C . LYS A 1 116 ? 4.402 24.469 13.391 1 92.81 116 LYS A C 1
ATOM 843 O O . LYS A 1 116 ? 4.594 25.125 14.406 1 92.81 116 LYS A O 1
ATOM 848 N N . ARG A 1 117 ? 5.402 24.062 12.664 1 92.62 117 ARG A N 1
ATOM 849 C CA . ARG A 1 117 ? 6.801 24.438 12.852 1 92.62 117 ARG A CA 1
ATOM 850 C C . ARG A 1 117 ? 7.32 23.953 14.203 1 92.62 117 ARG A C 1
ATOM 852 O O . ARG A 1 117 ? 8.141 24.625 14.828 1 92.62 117 ARG A O 1
ATOM 859 N N . ASP A 1 118 ? 6.719 22.969 14.68 1 92.62 118 ASP A N 1
ATOM 860 C CA . ASP A 1 118 ? 7.215 22.297 15.867 1 92.62 118 ASP A CA 1
ATOM 861 C C . ASP A 1 118 ? 8.258 21.234 15.508 1 92.62 118 ASP A C 1
ATOM 863 O O . ASP A 1 118 ? 7.988 20.031 15.586 1 92.62 118 ASP A O 1
ATOM 867 N N . TYR A 1 119 ? 9.484 21.672 15.273 1 92.56 119 TYR A N 1
ATOM 868 C CA . TYR A 1 119 ? 10.516 20.797 14.711 1 92.56 119 TYR A CA 1
ATOM 869 C C . TYR A 1 119 ? 11.023 19.812 15.75 1 92.56 119 TYR A C 1
ATOM 871 O O . TYR A 1 119 ? 11.469 18.719 15.406 1 92.56 119 TYR A O 1
ATOM 879 N N . ASN A 1 120 ? 10.984 20.188 16.984 1 91.12 120 ASN A N 1
ATOM 880 C CA . ASN A 1 120 ? 11.359 19.234 18.031 1 91.12 120 ASN A CA 1
ATOM 881 C C . ASN A 1 120 ? 10.445 18.016 18.031 1 91.12 120 ASN A C 1
ATOM 883 O O . ASN A 1 120 ? 10.914 16.875 18.172 1 91.12 120 ASN A O 1
ATOM 887 N N . ARG A 1 121 ? 9.164 18.328 17.859 1 92.06 121 ARG A N 1
ATOM 888 C CA . ARG A 1 121 ? 8.211 17.219 17.797 1 92.06 121 ARG A CA 1
ATOM 889 C C . ARG A 1 121 ? 8.445 16.391 16.531 1 92.06 121 ARG A C 1
ATOM 891 O O . ARG A 1 121 ? 8.297 15.164 16.562 1 92.06 121 ARG A O 1
ATOM 898 N N . VAL A 1 122 ? 8.766 16.984 15.477 1 94.06 122 VAL A N 1
ATOM 899 C CA . VAL A 1 122 ? 9.078 16.266 14.242 1 94.06 122 VAL A CA 1
ATOM 900 C C . VAL A 1 122 ? 10.242 15.305 14.484 1 94.06 122 VAL A C 1
ATOM 902 O O . VAL A 1 122 ? 10.203 14.141 14.07 1 94.06 122 VAL A O 1
ATOM 905 N N . LYS A 1 123 ? 11.266 15.789 15.164 1 93.12 123 LYS A N 1
ATOM 906 C CA . LYS A 1 123 ? 12.43 14.961 15.469 1 93.12 123 LYS A CA 1
ATOM 907 C C . LYS A 1 123 ? 12.047 13.766 16.344 1 93.12 123 LYS A C 1
ATOM 909 O O . LYS A 1 123 ? 12.531 12.656 16.125 1 93.12 123 LYS A O 1
ATOM 914 N N . GLU A 1 124 ? 11.219 14.039 17.266 1 92.75 124 GLU A N 1
ATOM 915 C CA . GLU A 1 124 ? 10.781 12.984 18.172 1 92.75 124 GLU A CA 1
ATOM 916 C C . GLU A 1 124 ? 9.984 11.906 17.422 1 92.75 124 GLU A C 1
ATOM 918 O O . GLU A 1 124 ? 10.203 10.711 17.641 1 92.75 124 GLU A O 1
ATOM 923 N N . ILE A 1 125 ? 9.086 12.328 16.641 1 93.94 125 ILE A N 1
ATOM 924 C CA . ILE A 1 125 ? 8.281 11.383 15.875 1 93.94 125 ILE A CA 1
ATOM 925 C C . ILE A 1 125 ? 9.172 10.594 14.914 1 93.94 125 ILE A C 1
ATOM 927 O O . ILE A 1 125 ? 8.992 9.383 14.75 1 93.94 125 ILE A O 1
ATOM 931 N N . THR A 1 126 ? 10.078 11.273 14.289 1 94.94 126 THR A N 1
ATOM 932 C CA . THR A 1 126 ? 11 10.625 13.367 1 94.94 126 THR A CA 1
ATOM 933 C C . THR A 1 126 ? 11.805 9.539 14.07 1 94.94 126 THR A C 1
ATOM 935 O O . THR A 1 126 ? 11.898 8.414 13.578 1 94.94 126 THR A O 1
ATOM 938 N N . SER A 1 127 ? 12.352 9.875 15.18 1 93.69 127 SER A N 1
ATOM 939 C CA . SER A 1 127 ? 13.125 8.914 15.953 1 93.69 127 SER A CA 1
ATOM 940 C C . SER A 1 127 ? 12.266 7.73 16.391 1 93.69 127 SER A C 1
ATOM 942 O O . SER A 1 127 ? 12.695 6.578 16.297 1 93.69 127 SER A O 1
ATOM 944 N N . ALA A 1 128 ? 11.102 8.008 16.844 1 93.56 128 ALA A N 1
ATOM 945 C CA . ALA A 1 128 ? 10.18 6.953 17.266 1 93.56 128 ALA A CA 1
ATOM 946 C C . ALA A 1 128 ? 9.828 6.047 16.078 1 93.56 128 ALA A C 1
ATOM 948 O O . ALA A 1 128 ? 9.766 4.824 16.234 1 93.56 128 ALA A O 1
ATOM 949 N N . ALA A 1 129 ? 9.555 6.66 14.961 1 95.88 129 ALA A N 1
ATOM 950 C CA . ALA A 1 129 ? 9.18 5.906 13.766 1 95.88 129 ALA A CA 1
ATOM 951 C C . ALA A 1 129 ? 10.297 4.969 13.328 1 95.88 129 ALA A C 1
ATOM 953 O O . ALA A 1 129 ? 10.055 3.805 13.008 1 95.88 129 ALA A O 1
ATOM 954 N N . ILE A 1 130 ? 11.523 5.477 13.375 1 95.81 130 ILE A N 1
ATOM 955 C CA . ILE A 1 130 ? 12.664 4.68 12.945 1 95.81 130 ILE A CA 1
ATOM 956 C C . ILE A 1 130 ? 12.891 3.533 13.93 1 95.81 130 ILE A C 1
ATOM 958 O O . ILE A 1 130 ? 13.031 2.377 13.516 1 95.81 130 ILE A O 1
ATOM 962 N N . LYS A 1 131 ? 12.859 3.803 15.164 1 95.5 131 LYS A N 1
ATOM 963 C CA . LYS A 1 131 ? 13.109 2.787 16.188 1 95.5 131 LYS A CA 1
ATOM 964 C C . LYS A 1 131 ? 12.008 1.729 16.172 1 95.5 131 LYS A C 1
ATOM 966 O O . LYS A 1 131 ? 12.297 0.529 16.188 1 95.5 131 LYS A O 1
ATOM 971 N N . THR A 1 132 ? 10.781 2.168 16.172 1 94 132 THR A N 1
ATOM 972 C CA . THR A 1 132 ? 9.672 1.218 16.188 1 94 132 THR A CA 1
ATOM 973 C C . THR A 1 132 ? 9.57 0.479 14.859 1 94 132 THR A C 1
ATOM 975 O O . THR A 1 132 ? 9.133 -0.675 14.82 1 94 132 THR A O 1
ATOM 978 N N . GLY A 1 133 ? 9.914 1.182 13.781 1 95.25 133 GLY A N 1
ATOM 979 C CA . GLY A 1 133 ? 9.953 0.517 12.484 1 95.25 133 GLY A CA 1
ATOM 980 C C . GLY A 1 133 ? 10.945 -0.63 12.438 1 95.25 133 GLY A C 1
ATOM 981 O O . GLY A 1 133 ? 10.633 -1.706 11.922 1 95.25 133 GLY A O 1
ATOM 982 N N . LEU A 1 134 ? 12.125 -0.384 12.961 1 96.06 134 LEU A N 1
ATOM 983 C CA . LEU A 1 134 ? 13.133 -1.432 13.023 1 96.06 134 LEU A CA 1
ATOM 984 C C . LEU A 1 134 ? 12.664 -2.59 13.898 1 96.06 134 LEU A C 1
ATOM 986 O O . LEU A 1 134 ? 12.867 -3.756 13.547 1 96.06 134 LEU A O 1
ATOM 990 N N . PHE A 1 135 ? 12.07 -2.229 14.922 1 95.38 135 PHE A N 1
ATOM 991 C CA . PHE A 1 135 ? 11.547 -3.254 15.812 1 95.38 135 PHE A CA 1
ATOM 992 C C . PHE A 1 135 ? 10.477 -4.086 15.109 1 95.38 135 PHE A C 1
ATOM 994 O O . PHE A 1 135 ? 10.484 -5.316 15.203 1 95.38 135 PHE A O 1
ATOM 1001 N N . THR A 1 136 ? 9.578 -3.443 14.492 1 94.5 136 THR A N 1
ATOM 1002 C CA . THR A 1 136 ? 8.531 -4.141 13.766 1 94.5 136 THR A CA 1
ATOM 1003 C C . THR A 1 136 ? 9.125 -5.012 12.656 1 94.5 136 THR A C 1
ATOM 1005 O O . THR A 1 136 ? 8.695 -6.148 12.461 1 94.5 136 THR A O 1
ATOM 1008 N N . GLY A 1 137 ? 10.07 -4.461 11.914 1 96.5 137 GLY A N 1
ATOM 1009 C CA . GLY A 1 137 ? 10.734 -5.23 10.875 1 96.5 137 GLY A CA 1
ATOM 1010 C C . GLY A 1 137 ? 11.383 -6.496 11.398 1 96.5 137 GLY A C 1
ATOM 1011 O O . GLY A 1 137 ? 11.219 -7.57 10.82 1 96.5 137 GLY A O 1
ATOM 1012 N N . PHE A 1 138 ? 12.07 -6.383 12.484 1 96.88 138 PHE A N 1
ATOM 1013 C CA . PHE A 1 138 ? 12.719 -7.551 13.078 1 96.88 138 PHE A CA 1
ATOM 1014 C C . PHE A 1 138 ? 11.68 -8.531 13.609 1 96.88 138 PHE A C 1
ATOM 1016 O O . PHE A 1 138 ? 11.844 -9.75 13.469 1 96.88 138 PHE A O 1
ATOM 1023 N N . SER A 1 139 ? 10.664 -8.039 14.203 1 95.88 139 SER A N 1
ATOM 1024 C CA . SER A 1 139 ? 9.602 -8.906 14.711 1 95.88 139 SER A CA 1
ATOM 1025 C C . SER A 1 139 ? 8.945 -9.695 13.586 1 95.88 139 SER A C 1
ATOM 1027 O O . SER A 1 139 ? 8.703 -10.891 13.719 1 95.88 139 SER A O 1
ATOM 1029 N N . ILE A 1 140 ? 8.672 -9.016 12.5 1 95.06 140 ILE A N 1
ATOM 1030 C CA . ILE A 1 140 ? 8.055 -9.68 11.352 1 95.06 140 ILE A CA 1
ATOM 1031 C C . ILE A 1 140 ? 9.008 -10.727 10.789 1 95.06 140 ILE A C 1
ATOM 1033 O O . ILE A 1 140 ? 8.578 -11.812 10.391 1 95.06 140 ILE A O 1
ATOM 1037 N N . ALA A 1 141 ? 10.281 -10.367 10.758 1 96.56 141 ALA A N 1
ATOM 1038 C CA . ALA A 1 141 ? 11.281 -11.32 10.273 1 96.56 141 ALA A CA 1
ATOM 1039 C C . ALA A 1 141 ? 11.25 -12.609 11.102 1 96.56 141 ALA A C 1
ATOM 1041 O O . ALA A 1 141 ? 11.289 -13.711 10.555 1 96.56 141 ALA A O 1
ATOM 1042 N N . VAL A 1 142 ? 11.148 -12.484 12.375 1 95.38 142 VAL A N 1
ATOM 1043 C CA . VAL A 1 142 ? 11.141 -13.633 13.273 1 95.38 142 VAL A CA 1
ATOM 1044 C C . VAL A 1 142 ? 9.852 -14.43 13.094 1 95.38 142 VAL A C 1
ATOM 1046 O O . VAL A 1 142 ? 9.875 -15.656 12.984 1 95.38 142 VAL A O 1
ATOM 1049 N N . VAL A 1 143 ? 8.758 -13.734 13.023 1 92.88 143 VAL A N 1
ATOM 1050 C CA . VAL A 1 143 ? 7.461 -14.391 12.883 1 92.88 143 VAL A CA 1
ATOM 1051 C C . VAL A 1 143 ? 7.414 -15.156 11.562 1 92.88 143 VAL A C 1
ATOM 1053 O O . VAL A 1 143 ? 6.98 -16.312 11.523 1 92.88 143 VAL A O 1
ATOM 1056 N N . LEU A 1 144 ? 7.855 -14.523 10.531 1 93.25 144 LEU A N 1
ATOM 1057 C CA . LEU A 1 144 ? 7.848 -15.18 9.227 1 93.25 144 LEU A CA 1
ATOM 1058 C C . LEU A 1 144 ? 8.859 -16.312 9.18 1 93.25 144 LEU A C 1
ATOM 1060 O O . LEU A 1 144 ? 8.609 -17.359 8.57 1 93.25 144 LEU A O 1
ATOM 1064 N N . GLY A 1 145 ? 10.008 -16.109 9.805 1 92.31 145 GLY A N 1
ATOM 1065 C CA . GLY A 1 145 ? 10.984 -17.172 9.852 1 92.31 145 GLY A CA 1
ATOM 1066 C C . GLY A 1 145 ? 10.461 -18.438 10.531 1 92.31 145 GLY A C 1
ATOM 1067 O O . GLY A 1 145 ? 10.766 -19.547 10.102 1 92.31 145 GLY A O 1
ATOM 1068 N N . LEU A 1 146 ? 9.539 -18.281 11.43 1 91.06 146 LEU A N 1
ATOM 1069 C CA . LEU A 1 146 ? 9.047 -19.406 12.219 1 91.06 146 LEU A CA 1
ATOM 1070 C C . LEU A 1 146 ? 7.773 -19.984 11.609 1 91.06 146 LEU A C 1
ATOM 1072 O O . LEU A 1 146 ? 7.539 -21.188 11.68 1 91.06 146 LEU A O 1
ATOM 1076 N N . PHE A 1 147 ? 6.977 -19.109 10.938 1 88.44 147 PHE A N 1
ATOM 1077 C CA . PHE A 1 147 ? 5.629 -19.547 10.617 1 88.44 147 PHE A CA 1
ATOM 1078 C C . PHE A 1 147 ? 5.41 -19.562 9.109 1 88.44 147 PHE A C 1
ATOM 1080 O O . PHE A 1 147 ? 4.332 -19.938 8.633 1 88.44 147 PHE A O 1
ATOM 1087 N N . PHE A 1 148 ? 6.395 -19.266 8.375 1 88.56 148 PHE A N 1
ATOM 1088 C CA . PHE A 1 148 ? 6.211 -19.125 6.938 1 88.56 148 PHE A CA 1
ATOM 1089 C C . PHE A 1 148 ? 5.734 -20.438 6.316 1 88.56 148 PHE A C 1
ATOM 1091 O O . PHE A 1 148 ? 4.809 -20.438 5.504 1 88.56 148 PHE A O 1
ATOM 1098 N N . PRO A 1 149 ? 6.305 -21.609 6.73 1 85.81 149 PRO A N 1
ATOM 1099 C CA . PRO A 1 149 ? 5.812 -22.859 6.145 1 85.81 149 PRO A CA 1
ATOM 1100 C C . PRO A 1 149 ? 4.336 -23.109 6.441 1 85.81 149 PRO A C 1
ATOM 1102 O O . PRO A 1 149 ? 3.594 -23.547 5.562 1 85.81 149 PRO A O 1
ATOM 1105 N N . SER A 1 150 ? 3.957 -22.781 7.625 1 84.44 150 SER A N 1
ATOM 1106 C CA . SER A 1 150 ? 2.555 -22.938 7.996 1 84.44 150 SER A CA 1
ATOM 1107 C C . SER A 1 150 ? 1.668 -21.969 7.234 1 84.44 150 SER A C 1
ATOM 1109 O O . SER A 1 150 ? 0.56 -22.312 6.824 1 84.44 150 SER A O 1
ATOM 1111 N N . LEU A 1 151 ? 2.16 -20.781 7.012 1 84.62 151 LEU A N 1
ATOM 1112 C CA . LEU A 1 151 ? 1.405 -19.766 6.277 1 84.62 151 LEU A CA 1
ATOM 1113 C C . LEU A 1 151 ? 1.248 -20.156 4.812 1 84.62 151 LEU A C 1
ATOM 1115 O O . LEU A 1 151 ? 0.189 -19.938 4.219 1 84.62 151 LEU A O 1
ATOM 1119 N N . ALA A 1 152 ? 2.26 -20.734 4.305 1 86.06 152 ALA A N 1
ATOM 1120 C CA . ALA A 1 152 ? 2.248 -21.125 2.9 1 86.06 152 ALA A CA 1
ATOM 1121 C C . ALA A 1 152 ? 1.209 -22.219 2.652 1 86.06 152 ALA A C 1
ATOM 1123 O O . ALA A 1 152 ? 0.598 -22.266 1.582 1 86.06 152 ALA A O 1
ATOM 1124 N N . LYS A 1 153 ? 0.978 -23.062 3.615 1 85.69 153 LYS A N 1
ATOM 1125 C CA . LYS A 1 153 ? 0.021 -24.156 3.494 1 85.69 153 LYS A CA 1
ATOM 1126 C C . LYS A 1 153 ? -1.409 -23.625 3.41 1 85.69 153 LYS A C 1
ATOM 1128 O O . LYS A 1 153 ? -2.311 -24.344 2.951 1 85.69 153 LYS A O 1
ATOM 1133 N N . LEU A 1 154 ? -1.532 -22.391 3.793 1 77.31 154 LEU A N 1
ATOM 1134 C CA . LEU A 1 154 ? -2.852 -21.781 3.68 1 77.31 154 LEU A CA 1
ATOM 1135 C C . LEU A 1 154 ? -3.182 -21.469 2.225 1 77.31 154 LEU A C 1
ATOM 1137 O O . LEU A 1 154 ? -4.352 -21.297 1.869 1 77.31 154 LEU A O 1
ATOM 1141 N N . PHE A 1 155 ? -2.166 -21.422 1.452 1 81.75 155 PHE A N 1
ATOM 1142 C CA . PHE A 1 155 ? -2.363 -21 0.072 1 81.75 155 PHE A CA 1
ATOM 1143 C C . PHE A 1 155 ? -2.434 -22.203 -0.863 1 81.75 155 PHE A C 1
ATOM 1145 O O . PHE A 1 155 ? -3.062 -22.125 -1.922 1 81.75 155 PHE A O 1
ATOM 1152 N N . THR A 1 156 ? -1.725 -23.266 -0.496 1 81.75 156 THR A N 1
ATOM 1153 C CA . THR A 1 156 ? -1.694 -24.391 -1.412 1 81.75 156 THR A CA 1
ATOM 1154 C C . THR A 1 156 ? -1.378 -25.688 -0.663 1 81.75 156 THR A C 1
ATOM 1156 O O . THR A 1 156 ? -0.824 -25.656 0.437 1 81.75 156 THR A O 1
ATOM 1159 N N . ASN A 1 157 ? -1.812 -26.812 -1.34 1 82.69 157 ASN A N 1
ATOM 1160 C CA . ASN A 1 157 ? -1.469 -28.141 -0.834 1 82.69 157 ASN A CA 1
ATOM 1161 C C . ASN A 1 157 ? -0.502 -28.859 -1.768 1 82.69 157 ASN A C 1
ATOM 1163 O O . ASN A 1 157 ? -0.175 -30.031 -1.547 1 82.69 157 ASN A O 1
ATOM 1167 N N . ASP A 1 158 ? -0.096 -28.141 -2.797 1 84.88 158 ASP A N 1
ATOM 1168 C CA . ASP A 1 158 ? 0.844 -28.734 -3.738 1 84.88 158 ASP A CA 1
ATOM 1169 C C . ASP A 1 158 ? 2.248 -28.812 -3.143 1 84.88 158 ASP A C 1
ATOM 1171 O O . ASP A 1 158 ? 2.9 -27.781 -2.957 1 84.88 158 ASP A O 1
ATOM 1175 N N . MET A 1 159 ? 2.723 -30.031 -3.002 1 88.44 159 MET A N 1
ATOM 1176 C CA . MET A 1 159 ? 3.992 -30.25 -2.318 1 88.44 159 MET A CA 1
ATOM 1177 C C . MET A 1 159 ? 5.156 -29.703 -3.145 1 88.44 159 MET A C 1
ATOM 1179 O O . MET A 1 159 ? 6.152 -29.25 -2.59 1 88.44 159 MET A O 1
ATOM 1183 N N . GLN A 1 160 ? 5.055 -29.766 -4.43 1 89 160 GLN A N 1
ATOM 1184 C CA . GLN A 1 160 ? 6.121 -29.25 -5.281 1 89 160 GLN A CA 1
ATOM 1185 C C . GLN A 1 160 ? 6.25 -27.734 -5.141 1 89 160 GLN A C 1
ATOM 1187 O O . GLN A 1 160 ? 7.363 -27.203 -5.059 1 89 160 GLN A O 1
ATOM 1192 N N . VAL A 1 161 ? 5.152 -27.078 -5.047 1 88.38 161 VAL A N 1
ATOM 1193 C CA . VAL A 1 161 ? 5.141 -25.625 -4.883 1 88.38 161 VAL A CA 1
ATOM 1194 C C . VAL A 1 161 ? 5.664 -25.266 -3.494 1 88.38 161 VAL A C 1
ATOM 1196 O O . VAL A 1 161 ? 6.477 -24.344 -3.354 1 88.38 161 VAL A O 1
ATOM 1199 N N . LEU A 1 162 ? 5.238 -26.047 -2.508 1 90.62 162 LEU A N 1
ATOM 1200 C CA . LEU A 1 162 ? 5.641 -25.766 -1.135 1 90.62 162 LEU A CA 1
ATOM 1201 C C . LEU A 1 162 ? 7.148 -25.922 -0.968 1 90.62 162 LEU A C 1
ATOM 1203 O O . LEU A 1 162 ? 7.773 -25.172 -0.207 1 90.62 162 LEU A O 1
ATOM 1207 N N . ASP A 1 163 ? 7.742 -26.781 -1.675 1 92.19 163 ASP A N 1
ATOM 1208 C CA . ASP A 1 163 ? 9.188 -26.984 -1.609 1 92.19 163 ASP A CA 1
ATOM 1209 C C . ASP A 1 163 ? 9.938 -25.781 -2.184 1 92.19 163 ASP A C 1
ATOM 1211 O O . ASP A 1 163 ? 10.969 -25.375 -1.646 1 92.19 163 ASP A O 1
ATOM 1215 N N . ILE A 1 164 ? 9.422 -25.281 -3.217 1 90.56 164 ILE A N 1
ATOM 1216 C CA . ILE A 1 164 ? 10.047 -24.109 -3.836 1 90.56 164 ILE A CA 1
ATOM 1217 C C . ILE A 1 164 ? 9.859 -22.891 -2.939 1 90.56 164 ILE A C 1
ATOM 1219 O O . ILE A 1 164 ? 10.773 -22.078 -2.785 1 90.56 164 ILE A O 1
ATOM 1223 N N . VAL A 1 165 ? 8.703 -22.75 -2.332 1 91.56 165 VAL A N 1
ATOM 1224 C CA . VAL A 1 165 ? 8.398 -21.641 -1.427 1 91.56 165 VAL A CA 1
ATOM 1225 C C . VAL A 1 165 ? 9.398 -21.641 -0.27 1 91.56 165 VAL A C 1
ATOM 1227 O O . VAL A 1 165 ? 9.867 -20.578 0.148 1 91.56 165 VAL A O 1
ATOM 1230 N N . LYS A 1 166 ? 9.719 -22.797 0.198 1 90.88 166 LYS A N 1
ATOM 1231 C CA . LYS A 1 166 ? 10.648 -22.922 1.315 1 90.88 166 LYS A CA 1
ATOM 1232 C C . LYS A 1 166 ? 12.016 -22.344 0.968 1 90.88 166 LYS A C 1
ATOM 1234 O O . LYS A 1 166 ? 12.695 -21.781 1.832 1 90.88 166 LYS A O 1
ATOM 1239 N N . SER A 1 167 ? 12.383 -22.469 -0.242 1 87.62 167 SER A N 1
ATOM 1240 C CA . SER A 1 167 ? 13.672 -21.938 -0.668 1 87.62 167 SER A CA 1
ATOM 1241 C C . SER A 1 167 ? 13.695 -20.422 -0.635 1 87.62 167 SER A C 1
ATOM 1243 O O . SER A 1 167 ? 14.758 -19.797 -0.574 1 87.62 167 SER A O 1
ATOM 1245 N N . GLY A 1 168 ? 12.555 -19.797 -0.702 1 88 168 GLY A N 1
ATOM 1246 C CA . GLY A 1 168 ? 12.445 -18.344 -0.675 1 88 168 GLY A CA 1
ATOM 1247 C C . GLY A 1 168 ? 12.266 -17.797 0.724 1 88 168 GLY A C 1
ATOM 1248 O O . GLY A 1 168 ? 12.266 -16.578 0.917 1 88 168 GLY A O 1
ATOM 1249 N N . LEU A 1 169 ? 12.172 -18.672 1.652 1 88.75 169 LEU A N 1
ATOM 1250 C CA . LEU A 1 169 ? 11.852 -18.297 3.027 1 88.75 169 LEU A CA 1
ATOM 1251 C C . LEU A 1 169 ? 12.867 -17.297 3.572 1 88.75 169 LEU A C 1
ATOM 1253 O O . LEU A 1 169 ? 12.492 -16.297 4.176 1 88.75 169 LEU A O 1
ATOM 1257 N N . LEU A 1 170 ? 14.117 -17.609 3.365 1 87.06 170 LEU A N 1
ATOM 1258 C CA . LEU A 1 170 ? 15.164 -16.75 3.908 1 87.06 170 LEU A CA 1
ATOM 1259 C C . LEU A 1 170 ? 15.078 -15.344 3.326 1 87.06 170 LEU A C 1
ATOM 1261 O O . LEU A 1 170 ? 15.227 -14.352 4.051 1 87.06 170 LEU A O 1
ATOM 1265 N N . PHE A 1 171 ? 14.789 -15.211 2.066 1 90.25 171 PHE A N 1
ATOM 1266 C CA . PHE A 1 171 ? 14.688 -13.906 1.414 1 90.25 171 PHE A CA 1
ATOM 1267 C C . PHE A 1 171 ? 13.477 -13.141 1.926 1 90.25 171 PHE A C 1
ATOM 1269 O O . PHE A 1 171 ? 13.57 -11.945 2.213 1 90.25 171 PHE A O 1
ATOM 1276 N N . VAL A 1 172 ? 12.414 -13.852 2.059 1 92.38 172 VAL A N 1
ATOM 1277 C CA . VAL A 1 172 ? 11.164 -13.211 2.455 1 92.38 172 VAL A CA 1
ATOM 1278 C C . VAL A 1 172 ? 11.258 -12.75 3.908 1 92.38 172 VAL A C 1
ATOM 1280 O O . VAL A 1 172 ? 10.828 -11.648 4.242 1 92.38 172 VAL A O 1
ATOM 1283 N N . SER A 1 173 ? 11.836 -13.555 4.758 1 93.94 173 SER A N 1
ATOM 1284 C CA . SER A 1 173 ? 11.875 -13.242 6.184 1 93.94 173 SER A CA 1
ATOM 1285 C C . SER A 1 173 ? 13.016 -12.289 6.512 1 93.94 173 SER A C 1
ATOM 1287 O O . SER A 1 173 ? 12.797 -11.242 7.137 1 93.94 173 SER A O 1
ATOM 1289 N N . ALA A 1 174 ? 14.203 -12.516 5.996 1 92.88 174 ALA A N 1
ATOM 1290 C CA . ALA A 1 174 ? 15.398 -11.773 6.391 1 92.88 174 ALA A CA 1
ATOM 1291 C C . ALA A 1 174 ? 15.375 -10.359 5.824 1 92.88 174 ALA A C 1
ATOM 1293 O O . ALA A 1 174 ? 16.031 -9.461 6.348 1 92.88 174 ALA A O 1
ATOM 1294 N N . SER A 1 175 ? 14.586 -10.086 4.816 1 94.38 175 SER A N 1
ATOM 1295 C CA . SER A 1 175 ? 14.562 -8.766 4.18 1 94.38 175 SER A CA 1
ATOM 1296 C C . SER A 1 175 ? 13.617 -7.82 4.906 1 94.38 175 SER A C 1
ATOM 1298 O O . SER A 1 175 ? 13.586 -6.621 4.613 1 94.38 175 SER A O 1
ATOM 1300 N N . GLN A 1 176 ? 12.938 -8.273 5.883 1 96.31 176 GLN A N 1
ATOM 1301 C CA . GLN A 1 176 ? 11.844 -7.516 6.477 1 96.31 176 GLN A CA 1
ATOM 1302 C C . GLN A 1 176 ? 12.359 -6.258 7.172 1 96.31 176 GLN A C 1
ATOM 1304 O O . GLN A 1 176 ? 11.75 -5.191 7.074 1 96.31 176 GLN A O 1
ATOM 1309 N N . PRO A 1 177 ? 13.516 -6.328 7.891 1 96.44 177 PRO A N 1
ATOM 1310 C CA . PRO A 1 177 ? 14.016 -5.086 8.484 1 96.44 177 PRO A CA 1
ATOM 1311 C C . PRO A 1 177 ? 14.352 -4.023 7.441 1 96.44 177 PRO A C 1
ATOM 1313 O O . PRO A 1 177 ? 14.117 -2.834 7.668 1 96.44 177 PRO A O 1
ATOM 1316 N N . LEU A 1 178 ? 14.875 -4.449 6.34 1 96.12 178 LEU A N 1
ATOM 1317 C CA . LEU A 1 178 ? 15.164 -3.531 5.246 1 96.12 178 LEU A CA 1
ATOM 1318 C C . LEU A 1 178 ? 13.875 -2.945 4.676 1 96.12 178 LEU A C 1
ATOM 1320 O O . LEU A 1 178 ? 13.805 -1.744 4.402 1 96.12 178 LEU A O 1
ATOM 1324 N N . ASN A 1 179 ? 12.891 -3.779 4.52 1 96.69 179 ASN A N 1
ATOM 1325 C CA . ASN A 1 179 ? 11.594 -3.33 4.039 1 96.69 179 ASN A CA 1
ATOM 1326 C C . ASN A 1 179 ? 10.977 -2.297 4.977 1 96.69 179 ASN A C 1
ATOM 1328 O O . ASN A 1 179 ? 10.422 -1.29 4.523 1 96.69 179 ASN A O 1
ATOM 1332 N N . ALA A 1 180 ? 11.109 -2.645 6.207 1 97.44 180 ALA A N 1
ATOM 1333 C CA . ALA A 1 180 ? 10.531 -1.755 7.207 1 97.44 180 ALA A CA 1
ATOM 1334 C C . ALA A 1 180 ? 11.133 -0.358 7.117 1 97.44 180 ALA A C 1
ATOM 1336 O O . ALA A 1 180 ? 10.414 0.643 7.137 1 97.44 180 ALA A O 1
ATOM 1337 N N . MET A 1 181 ? 12.398 -0.305 6.969 1 97.56 181 MET A N 1
ATOM 1338 C CA . MET A 1 181 ? 13.078 0.986 6.895 1 97.56 181 MET A CA 1
ATOM 1339 C C . MET A 1 181 ? 12.672 1.742 5.633 1 97.56 181 MET A C 1
ATOM 1341 O O . MET A 1 181 ? 12.445 2.953 5.676 1 97.56 181 MET A O 1
ATOM 1345 N N . ALA A 1 182 ? 12.578 1.067 4.566 1 97.75 182 ALA A N 1
ATOM 1346 C CA . ALA A 1 182 ? 12.172 1.702 3.314 1 97.75 182 ALA A CA 1
ATOM 1347 C C . ALA A 1 182 ? 10.805 2.359 3.449 1 97.75 182 ALA A C 1
ATOM 1349 O O . ALA A 1 182 ? 10.617 3.514 3.055 1 97.75 182 ALA A O 1
ATOM 1350 N N . TYR A 1 183 ? 9.883 1.685 4.027 1 97.38 183 TYR A N 1
ATOM 1351 C CA . TYR A 1 183 ? 8.523 2.199 4.16 1 97.38 183 TYR A CA 1
ATOM 1352 C C . TYR A 1 183 ? 8.469 3.342 5.168 1 97.38 183 TYR A C 1
ATOM 1354 O O . TYR A 1 183 ? 7.758 4.328 4.961 1 97.38 183 TYR A O 1
ATOM 1362 N N . ILE A 1 184 ? 9.188 3.176 6.25 1 97.44 184 ILE A N 1
ATOM 1363 C CA . ILE A 1 184 ? 9.203 4.223 7.266 1 97.44 184 ILE A CA 1
ATOM 1364 C C . ILE A 1 184 ? 9.758 5.516 6.668 1 97.44 184 ILE A C 1
ATOM 1366 O O . ILE A 1 184 ? 9.188 6.59 6.867 1 97.44 184 ILE A O 1
ATOM 1370 N N . PHE A 1 185 ? 10.828 5.41 5.945 1 97.44 185 PHE A N 1
ATOM 1371 C CA . PHE A 1 185 ? 11.43 6.598 5.348 1 97.44 185 PHE A CA 1
ATOM 1372 C C . PHE A 1 185 ? 10.477 7.227 4.332 1 97.44 185 PHE A C 1
ATOM 1374 O O . PHE A 1 185 ? 10.438 8.453 4.188 1 97.44 185 PHE A O 1
ATOM 1381 N N . ASP A 1 186 ? 9.719 6.445 3.586 1 95.75 186 ASP A N 1
ATOM 1382 C CA . ASP A 1 186 ? 8.688 6.988 2.705 1 95.75 186 ASP A CA 1
ATOM 1383 C C . ASP A 1 186 ? 7.699 7.848 3.484 1 95.75 186 ASP A C 1
ATOM 1385 O O . ASP A 1 186 ? 7.395 8.977 3.084 1 95.75 186 ASP A O 1
ATOM 1389 N N . GLY A 1 187 ? 7.266 7.289 4.555 1 95.81 187 GLY A N 1
ATOM 1390 C CA . GLY A 1 187 ? 6.312 8.023 5.375 1 95.81 187 GLY A CA 1
ATOM 1391 C C . GLY A 1 187 ? 6.859 9.344 5.883 1 95.81 187 GLY A C 1
ATOM 1392 O O . GLY A 1 187 ? 6.145 10.352 5.898 1 95.81 187 GLY A O 1
ATOM 1393 N N . LEU A 1 188 ? 8.102 9.289 6.312 1 96 188 LEU A N 1
ATOM 1394 C CA . LEU A 1 188 ? 8.734 10.508 6.812 1 96 188 LEU A CA 1
ATOM 1395 C C . LEU A 1 188 ? 8.812 11.57 5.723 1 96 188 LEU A C 1
ATOM 1397 O O . LEU A 1 188 ? 8.445 12.727 5.953 1 96 188 LEU A O 1
ATOM 1401 N N . HIS A 1 189 ? 9.227 11.203 4.539 1 96.38 189 HIS A N 1
ATOM 1402 C CA . HIS A 1 189 ? 9.422 12.156 3.453 1 96.38 189 HIS A CA 1
ATOM 1403 C C . HIS A 1 189 ? 8.078 12.656 2.918 1 96.38 189 HIS A C 1
ATOM 1405 O O . HIS A 1 189 ? 7.965 13.812 2.498 1 96.38 189 HIS A O 1
ATOM 1411 N N . TYR A 1 190 ? 7.039 11.773 2.91 1 95 190 TYR A N 1
ATOM 1412 C CA . TYR A 1 190 ? 5.699 12.219 2.553 1 95 190 TYR A CA 1
ATOM 1413 C C . TYR A 1 190 ? 5.184 13.25 3.549 1 95 190 TYR A C 1
ATOM 1415 O O . TYR A 1 190 ? 4.512 14.211 3.166 1 95 190 TYR A O 1
ATOM 1423 N N . GLY A 1 191 ? 5.539 13.039 4.801 1 94.44 191 GLY A N 1
ATOM 1424 C CA . GLY A 1 191 ? 5.074 13.93 5.852 1 94.44 191 GLY A CA 1
ATOM 1425 C C . GLY A 1 191 ? 5.559 15.352 5.676 1 94.44 191 GLY A C 1
ATOM 1426 O O . GLY A 1 191 ? 4.875 16.297 6.07 1 94.44 191 GLY A O 1
ATOM 1427 N N . VAL A 1 192 ? 6.727 15.477 5.125 1 93.94 192 VAL A N 1
ATOM 1428 C CA . VAL A 1 192 ? 7.258 16.828 4.91 1 93.94 192 VAL A CA 1
ATOM 1429 C C . VAL A 1 192 ? 7.035 17.234 3.459 1 93.94 192 VAL A C 1
ATOM 1431 O O . VAL A 1 192 ? 7.66 18.188 2.977 1 93.94 192 VAL A O 1
ATOM 1434 N N . SER A 1 193 ? 6.215 16.469 2.709 1 92.81 193 SER A N 1
ATOM 1435 C CA . SER A 1 193 ? 5.773 16.734 1.346 1 92.81 193 SER A CA 1
ATOM 1436 C C . SER A 1 193 ? 6.953 16.797 0.382 1 92.81 193 SER A C 1
ATOM 1438 O O . SER A 1 193 ? 6.977 17.625 -0.529 1 92.81 193 SER A O 1
ATOM 1440 N N . ASP A 1 194 ? 7.984 16.078 0.682 1 94.19 194 ASP A N 1
ATOM 1441 C CA . ASP A 1 194 ? 9.109 15.961 -0.243 1 94.19 194 ASP A CA 1
ATOM 1442 C C . ASP A 1 194 ? 8.805 14.945 -1.339 1 94.19 194 ASP A C 1
ATOM 1444 O O . ASP A 1 194 ? 9.562 13.984 -1.526 1 94.19 194 ASP A O 1
ATOM 1448 N N . PHE A 1 195 ? 7.797 15.195 -2.152 1 93.38 195 PHE A N 1
ATOM 1449 C CA . PHE A 1 195 ? 7.254 14.266 -3.139 1 93.38 195 PHE A CA 1
ATOM 1450 C C . PHE A 1 195 ? 8.172 14.164 -4.348 1 93.38 195 PHE A C 1
ATOM 1452 O O . PHE A 1 195 ? 8.375 13.07 -4.891 1 93.38 195 PHE A O 1
ATOM 1459 N N . PRO A 1 196 ? 8.836 15.266 -4.762 1 91.44 196 PRO A N 1
ATOM 1460 C CA . PRO A 1 196 ? 9.742 15.141 -5.902 1 91.44 196 PRO A CA 1
ATOM 1461 C C . PRO A 1 196 ? 10.922 14.211 -5.617 1 91.44 196 PRO A C 1
ATOM 1463 O O . PRO A 1 196 ? 11.297 13.406 -6.473 1 91.44 196 PRO A O 1
ATOM 1466 N N . PHE A 1 197 ? 11.484 14.367 -4.438 1 92.94 197 PHE A N 1
ATOM 1467 C CA . PHE A 1 197 ? 12.562 13.461 -4.062 1 92.94 197 PHE A CA 1
ATOM 1468 C C . PHE A 1 197 ? 12.086 12.008 -4.082 1 92.94 197 PHE A C 1
ATOM 1470 O O . PHE A 1 197 ? 12.781 11.133 -4.594 1 92.94 197 PHE A O 1
ATOM 1477 N N . ALA A 1 198 ? 10.938 11.75 -3.479 1 94.56 198 ALA A N 1
ATOM 1478 C CA . ALA A 1 198 ? 10.398 10.391 -3.404 1 94.56 198 ALA A CA 1
ATOM 1479 C C . ALA A 1 198 ? 10.242 9.789 -4.797 1 94.56 198 ALA A C 1
ATOM 1481 O O . ALA A 1 198 ? 10.609 8.633 -5.023 1 94.56 198 ALA A O 1
ATOM 1482 N N . ALA A 1 199 ? 9.727 10.555 -5.711 1 94.5 199 ALA A N 1
ATOM 1483 C CA . ALA A 1 199 ? 9.5 10.086 -7.078 1 94.5 199 ALA A CA 1
ATOM 1484 C C . ALA A 1 199 ? 10.812 9.812 -7.793 1 94.5 199 ALA A C 1
ATOM 1486 O O . ALA A 1 199 ? 11.016 8.719 -8.336 1 94.5 199 ALA A O 1
ATOM 1487 N N . CYS A 1 200 ? 11.734 10.727 -7.727 1 93.69 200 CYS A N 1
ATOM 1488 C CA . CYS A 1 200 ? 13 10.609 -8.445 1 93.69 200 CYS A CA 1
ATOM 1489 C C . CYS A 1 200 ? 13.852 9.492 -7.863 1 93.69 200 CYS A C 1
ATOM 1491 O O . CYS A 1 200 ? 14.484 8.734 -8.609 1 93.69 200 CYS A O 1
ATOM 1493 N N . SER A 1 201 ? 13.914 9.461 -6.582 1 95.5 201 SER A N 1
ATOM 1494 C CA . SER A 1 201 ? 14.703 8.414 -5.941 1 95.5 201 SER A CA 1
ATOM 1495 C C . SER A 1 201 ? 14.164 7.027 -6.285 1 95.5 201 SER A C 1
ATOM 1497 O O . SER A 1 201 ? 14.938 6.098 -6.539 1 95.5 201 SER A O 1
ATOM 1499 N N . MET A 1 202 ? 12.828 6.844 -6.32 1 96.44 202 MET A N 1
ATOM 1500 C CA . MET A 1 202 ? 12.227 5.551 -6.641 1 96.44 202 MET A CA 1
ATOM 1501 C C . MET A 1 202 ? 12.523 5.156 -8.086 1 96.44 202 MET A C 1
ATOM 1503 O O . MET A 1 202 ? 12.805 3.99 -8.367 1 96.44 202 MET A O 1
ATOM 1507 N N . MET A 1 203 ? 12.445 6.129 -8.93 1 94.38 203 MET A N 1
ATOM 1508 C CA . MET A 1 203 ? 12.734 5.848 -10.336 1 94.38 203 MET A CA 1
ATOM 1509 C C . MET A 1 203 ? 14.18 5.391 -10.516 1 94.38 203 MET A C 1
ATOM 1511 O O . MET A 1 203 ? 14.445 4.449 -11.258 1 94.38 203 MET A O 1
ATOM 1515 N N . ALA A 1 204 ? 15.07 6.039 -9.844 1 95.56 204 ALA A N 1
ATOM 1516 C CA . ALA A 1 204 ? 16.469 5.66 -9.93 1 95.56 204 ALA A CA 1
ATOM 1517 C C . ALA A 1 204 ? 16.703 4.273 -9.344 1 95.56 204 ALA A C 1
ATOM 1519 O O . ALA A 1 204 ? 17.344 3.424 -9.969 1 95.56 204 ALA A O 1
ATOM 1520 N N . VAL A 1 205 ? 16.188 4.051 -8.18 1 97.31 205 VAL A N 1
ATOM 1521 C CA . VAL A 1 205 ? 16.328 2.771 -7.488 1 97.31 205 VAL A CA 1
ATOM 1522 C C . VAL A 1 205 ? 15.672 1.664 -8.312 1 97.31 205 VAL A C 1
ATOM 1524 O O . VAL A 1 205 ? 16.234 0.574 -8.453 1 97.31 205 VAL A O 1
ATOM 1527 N N . GLY A 1 206 ? 14.477 1.959 -8.82 1 96.12 206 GLY A N 1
ATOM 1528 C CA . GLY A 1 206 ? 13.789 0.997 -9.664 1 96.12 206 GLY A CA 1
ATOM 1529 C C . GLY A 1 206 ? 14.57 0.635 -10.914 1 96.12 206 GLY A C 1
ATOM 1530 O O . GLY A 1 206 ? 14.602 -0.529 -11.312 1 96.12 206 GLY A O 1
ATOM 1531 N N . ALA A 1 207 ? 15.164 1.619 -11.469 1 94.62 207 ALA A N 1
ATOM 1532 C CA . ALA A 1 207 ? 15.953 1.377 -12.68 1 94.62 207 ALA A CA 1
ATOM 1533 C C . ALA A 1 207 ? 17.141 0.466 -12.391 1 94.62 207 ALA A C 1
ATOM 1535 O O . ALA A 1 207 ? 17.422 -0.464 -13.148 1 94.62 207 ALA A O 1
ATOM 1536 N N . ILE A 1 208 ? 17.781 0.715 -11.344 1 96.75 208 ILE A N 1
ATOM 1537 C CA . ILE A 1 208 ? 18.953 -0.084 -10.969 1 96.75 208 ILE A CA 1
ATOM 1538 C C . ILE A 1 208 ? 18.516 -1.521 -10.68 1 96.75 208 ILE A C 1
ATOM 1540 O O . ILE A 1 208 ? 19.125 -2.471 -11.18 1 96.75 208 ILE A O 1
ATOM 1544 N N . SER A 1 209 ? 17.5 -1.675 -9.906 1 97.38 209 SER A N 1
ATOM 1545 C CA . SER A 1 209 ? 17.016 -3.008 -9.555 1 97.38 209 SER A CA 1
ATOM 1546 C C . SER A 1 209 ? 16.5 -3.742 -10.789 1 97.38 209 SER A C 1
ATOM 1548 O O . SER A 1 209 ? 16.672 -4.957 -10.914 1 97.38 209 SER A O 1
ATOM 1550 N N . SER A 1 210 ? 15.805 -2.994 -11.648 1 95.19 210 SER A N 1
ATOM 1551 C CA . SER A 1 210 ? 15.289 -3.604 -12.867 1 95.19 210 SER A CA 1
ATOM 1552 C C . SER A 1 210 ? 16.422 -4.129 -13.742 1 95.19 210 SER A C 1
ATOM 1554 O O . SER A 1 210 ? 16.297 -5.195 -14.344 1 95.19 210 SER A O 1
ATOM 1556 N N . ALA A 1 211 ? 17.484 -3.379 -13.844 1 95.69 211 ALA A N 1
ATOM 1557 C CA . ALA A 1 211 ? 18.641 -3.857 -14.578 1 95.69 211 ALA A CA 1
ATOM 1558 C C . ALA A 1 211 ? 19.156 -5.172 -14 1 95.69 211 ALA A C 1
ATOM 1560 O O . ALA A 1 211 ? 19.484 -6.098 -14.742 1 95.69 211 ALA A O 1
ATOM 1561 N N . PHE A 1 212 ? 19.188 -5.266 -12.734 1 96.75 212 PHE A N 1
ATOM 1562 C CA . PHE A 1 212 ? 19.609 -6.488 -12.062 1 96.75 212 PHE A CA 1
ATOM 1563 C C . PHE A 1 212 ? 18.641 -7.629 -12.359 1 96.75 212 PHE A C 1
ATOM 1565 O O . PHE A 1 212 ? 19.078 -8.75 -12.641 1 96.75 212 PHE A O 1
ATOM 1572 N N . LEU A 1 213 ? 17.375 -7.371 -12.352 1 95.88 213 LEU A N 1
ATOM 1573 C CA . LEU A 1 213 ? 16.344 -8.383 -12.523 1 95.88 213 LEU A CA 1
ATOM 1574 C C . LEU A 1 213 ? 16.328 -8.914 -13.953 1 95.88 213 LEU A C 1
ATOM 1576 O O . LEU A 1 213 ? 15.938 -10.055 -14.195 1 95.88 213 LEU A O 1
ATOM 1580 N N . LEU A 1 214 ? 16.781 -8.086 -14.867 1 93 214 LEU A N 1
ATOM 1581 C CA . LEU A 1 214 ? 16.797 -8.516 -16.266 1 93 214 LEU A CA 1
ATOM 1582 C C . LEU A 1 214 ? 17.984 -9.43 -16.531 1 93 214 LEU A C 1
ATOM 1584 O O . LEU A 1 214 ? 17.922 -10.305 -17.391 1 93 214 LEU A O 1
ATOM 1588 N N . TYR A 1 215 ? 19 -9.367 -15.727 1 94.88 215 TYR A N 1
ATOM 1589 C CA . TYR A 1 215 ? 20.234 -10.039 -16.094 1 94.88 215 TYR A CA 1
ATOM 1590 C C . TYR A 1 215 ? 20.484 -11.25 -15.195 1 94.88 215 TYR A C 1
ATOM 1592 O O . TYR A 1 215 ? 21.047 -12.25 -15.641 1 94.88 215 TYR A O 1
ATOM 1600 N N . VAL A 1 216 ? 20.094 -11.227 -14.008 1 95.69 216 VAL A N 1
ATOM 1601 C CA . VAL A 1 216 ? 20.594 -12.195 -13.039 1 95.69 216 VAL A CA 1
ATOM 1602 C C . VAL A 1 216 ? 19.641 -13.375 -12.953 1 95.69 216 VAL A C 1
ATOM 1604 O O . VAL A 1 216 ? 20.062 -14.531 -12.93 1 95.69 216 VAL A O 1
ATOM 1607 N N . PRO A 1 217 ? 18.359 -13.172 -12.93 1 93.94 217 PRO A N 1
ATOM 1608 C CA . PRO A 1 217 ? 17.438 -14.305 -12.742 1 93.94 217 PRO A CA 1
ATOM 1609 C C . PRO A 1 217 ? 17.578 -15.367 -13.828 1 93.94 217 PRO A C 1
ATOM 1611 O O . PRO A 1 217 ? 17.516 -16.562 -13.531 1 93.94 217 PRO A O 1
ATOM 1614 N N . PRO A 1 218 ? 17.891 -15.062 -15.117 1 92.69 218 PRO A N 1
ATOM 1615 C CA . PRO A 1 218 ? 18.109 -16.109 -16.125 1 92.69 218 PRO A CA 1
ATOM 1616 C C . PRO A 1 218 ? 19.297 -17 -15.781 1 92.69 218 PRO A C 1
ATOM 1618 O O . PRO A 1 218 ? 19.359 -18.141 -16.25 1 92.69 218 PRO A O 1
ATOM 1621 N N . ILE A 1 219 ? 20.125 -16.562 -14.922 1 93.56 219 ILE A N 1
ATOM 1622 C CA . ILE A 1 219 ? 21.344 -17.297 -14.602 1 93.56 219 ILE A CA 1
ATOM 1623 C C . ILE A 1 219 ? 21.141 -18.094 -13.312 1 93.56 219 ILE A C 1
ATOM 1625 O O . ILE A 1 219 ? 21.484 -19.281 -13.258 1 93.56 219 ILE A O 1
ATOM 1629 N N . VAL A 1 220 ? 20.484 -17.547 -12.289 1 94.38 220 VAL A N 1
ATOM 1630 C CA . VAL A 1 220 ? 20.5 -18.188 -10.977 1 94.38 220 VAL A CA 1
ATOM 1631 C C . VAL A 1 220 ? 19.078 -18.562 -10.57 1 94.38 220 VAL A C 1
ATOM 1633 O O . VAL A 1 220 ? 18.875 -19.188 -9.531 1 94.38 220 VAL A O 1
ATOM 1636 N N . GLY A 1 221 ? 18.094 -18.156 -11.352 1 93.44 221 GLY A N 1
ATOM 1637 C CA . GLY A 1 221 ? 16.734 -18.594 -11.109 1 93.44 221 GLY A CA 1
ATOM 1638 C C . GLY A 1 221 ? 15.992 -17.703 -10.125 1 93.44 221 GLY A C 1
ATOM 1639 O O . GLY A 1 221 ? 16.156 -16.484 -10.133 1 93.44 221 GLY A O 1
ATOM 1640 N N . LEU A 1 222 ? 15.195 -18.328 -9.258 1 93.75 222 LEU A N 1
ATOM 1641 C CA . LEU A 1 222 ? 14.305 -17.609 -8.359 1 93.75 222 LEU A CA 1
ATOM 1642 C C . LEU A 1 222 ? 15.109 -16.828 -7.316 1 93.75 222 LEU A C 1
ATOM 1644 O O . LEU A 1 222 ? 14.688 -15.766 -6.875 1 93.75 222 LEU A O 1
ATOM 1648 N N . SER A 1 223 ? 16.234 -17.359 -6.98 1 94.56 223 SER A N 1
ATOM 1649 C CA . SER A 1 223 ? 17.078 -16.641 -6.035 1 94.56 223 SER A CA 1
ATOM 1650 C C . SER A 1 223 ? 17.5 -15.289 -6.594 1 94.56 223 SER A C 1
ATOM 1652 O O . SER A 1 223 ? 17.672 -14.328 -5.84 1 94.56 223 SER A O 1
ATOM 1654 N N . GLY A 1 224 ? 17.656 -15.25 -7.91 1 96 224 GLY A N 1
ATOM 1655 C CA . GLY A 1 224 ? 17.984 -13.984 -8.555 1 96 224 GLY A CA 1
ATOM 1656 C C . GLY A 1 224 ? 16.844 -12.984 -8.5 1 96 224 GLY A C 1
ATOM 1657 O O . GLY A 1 224 ? 17.062 -11.789 -8.312 1 96 224 GLY A O 1
ATOM 1658 N N . VAL A 1 225 ? 15.648 -13.469 -8.625 1 96.12 225 VAL A N 1
ATOM 1659 C CA . VAL A 1 225 ? 14.469 -12.617 -8.555 1 96.12 225 VAL A CA 1
ATOM 1660 C C . VAL A 1 225 ? 14.367 -11.977 -7.168 1 96.12 225 VAL A C 1
ATOM 1662 O O . VAL A 1 225 ? 14.242 -10.758 -7.047 1 96.12 225 VAL A O 1
ATOM 1665 N N . TRP A 1 226 ? 14.531 -12.688 -6.145 1 96.44 226 TRP A N 1
ATOM 1666 C CA . TRP A 1 226 ? 14.344 -12.203 -4.777 1 96.44 226 TRP A CA 1
ATOM 1667 C C . TRP A 1 226 ? 15.555 -11.398 -4.316 1 96.44 226 TRP A C 1
ATOM 1669 O O . TRP A 1 226 ? 15.422 -10.484 -3.494 1 96.44 226 TRP A O 1
ATOM 1679 N N . SER A 1 227 ? 16.719 -11.703 -4.918 1 96.25 227 SER A N 1
ATOM 1680 C CA . SER A 1 227 ? 17.859 -10.82 -4.68 1 96.25 227 SER A CA 1
ATOM 1681 C C . SER A 1 227 ? 17.625 -9.438 -5.27 1 96.25 227 SER A C 1
ATOM 1683 O O . SER A 1 227 ? 18 -8.422 -4.676 1 96.25 227 SER A O 1
ATOM 1685 N N . GLY A 1 228 ? 17.031 -9.477 -6.441 1 97 228 GLY A N 1
ATOM 1686 C CA . GLY A 1 228 ? 16.688 -8.211 -7.059 1 97 228 GLY A CA 1
ATOM 1687 C C . GLY A 1 228 ? 15.719 -7.387 -6.234 1 97 228 GLY A C 1
ATOM 1688 O O . GLY A 1 228 ? 15.883 -6.172 -6.105 1 97 228 GLY A O 1
ATOM 1689 N N . LEU A 1 229 ? 14.75 -7.988 -5.648 1 96.62 229 LEU A N 1
ATOM 1690 C CA . LEU A 1 229 ? 13.781 -7.301 -4.805 1 96.62 229 LEU A CA 1
ATOM 1691 C C . LEU A 1 229 ? 14.43 -6.824 -3.508 1 96.62 229 LEU A C 1
ATOM 1693 O O . LEU A 1 229 ? 14.094 -5.754 -2.996 1 96.62 229 LEU A O 1
ATOM 1697 N N . THR A 1 230 ? 15.367 -7.617 -3.025 1 96.69 230 THR A N 1
ATOM 1698 C CA . THR A 1 230 ? 16.094 -7.219 -1.826 1 96.69 230 THR A CA 1
ATOM 1699 C C . THR A 1 230 ? 16.953 -5.988 -2.1 1 96.69 230 THR A C 1
ATOM 1701 O O . THR A 1 230 ? 17.016 -5.07 -1.277 1 96.69 230 THR A O 1
ATOM 1704 N N . ILE A 1 231 ? 17.547 -6.012 -3.232 1 97.06 231 ILE A N 1
ATOM 1705 C CA . ILE A 1 231 ? 18.344 -4.855 -3.645 1 97.06 231 ILE A CA 1
ATOM 1706 C C . ILE A 1 231 ? 17.422 -3.637 -3.783 1 97.06 231 ILE A C 1
ATOM 1708 O O . ILE A 1 231 ? 17.781 -2.539 -3.342 1 97.06 231 ILE A O 1
ATOM 1712 N N . PHE A 1 232 ? 16.312 -3.822 -4.363 1 97.81 232 PHE A N 1
ATOM 1713 C CA . PHE A 1 232 ? 15.32 -2.773 -4.535 1 97.81 232 PHE A CA 1
ATOM 1714 C C . PHE A 1 232 ? 14.969 -2.129 -3.201 1 97.81 232 PHE A C 1
ATOM 1716 O O . PHE A 1 232 ? 15.055 -0.908 -3.055 1 97.81 232 PHE A O 1
ATOM 1723 N N . MET A 1 233 ? 14.688 -2.91 -2.207 1 97.38 233 MET A N 1
ATOM 1724 C CA . MET A 1 233 ? 14.289 -2.406 -0.895 1 97.38 233 MET A CA 1
ATOM 1725 C C . MET A 1 233 ? 15.484 -1.815 -0.154 1 97.38 233 MET A C 1
ATOM 1727 O O . MET A 1 233 ? 15.352 -0.808 0.543 1 97.38 233 MET A O 1
ATOM 1731 N N . GLY A 1 234 ? 16.641 -2.479 -0.295 1 97.62 234 GLY A N 1
ATOM 1732 C CA . GLY A 1 234 ? 17.844 -1.957 0.331 1 97.62 234 GLY A CA 1
ATOM 1733 C C . GLY A 1 234 ? 18.219 -0.57 -0.158 1 97.62 234 GLY A C 1
ATOM 1734 O O . GLY A 1 234 ? 18.516 0.314 0.644 1 97.62 234 GLY A O 1
ATOM 1735 N N . LEU A 1 235 ? 18.156 -0.393 -1.441 1 98.06 235 LEU A N 1
ATOM 1736 C CA . LEU A 1 235 ? 18.484 0.905 -2.021 1 98.06 235 LEU A CA 1
ATOM 1737 C C . LEU A 1 235 ? 17.469 1.962 -1.597 1 98.06 235 LEU A C 1
ATOM 1739 O O . LEU A 1 235 ? 17.828 3.119 -1.369 1 98.06 235 LEU A O 1
ATOM 1743 N N . ARG A 1 236 ? 16.219 1.552 -1.534 1 97.75 236 ARG A N 1
ATOM 1744 C CA . ARG A 1 236 ? 15.195 2.457 -1.036 1 97.75 236 ARG A CA 1
ATOM 1745 C C . ARG A 1 236 ? 15.508 2.918 0.384 1 97.75 236 ARG A C 1
ATOM 1747 O O . ARG A 1 236 ? 15.383 4.102 0.7 1 97.75 236 ARG A O 1
ATOM 1754 N N . GLY A 1 237 ? 15.883 1.971 1.208 1 97.31 237 GLY A N 1
ATOM 1755 C CA . GLY A 1 237 ? 16.25 2.309 2.574 1 97.31 237 GLY A CA 1
ATOM 1756 C C . GLY A 1 237 ? 17.438 3.246 2.662 1 97.31 237 GLY A C 1
ATOM 1757 O O . GLY A 1 237 ? 17.422 4.223 3.412 1 97.31 237 GLY A O 1
ATOM 1758 N N . VAL A 1 238 ? 18.422 2.973 1.912 1 97.31 238 VAL A N 1
ATOM 1759 C CA . VAL A 1 238 ? 19.656 3.754 1.939 1 97.31 238 VAL A CA 1
ATOM 1760 C C . VAL A 1 238 ? 19.375 5.172 1.438 1 97.31 238 VAL A C 1
ATOM 1762 O O . VAL A 1 238 ? 19.797 6.148 2.059 1 97.31 238 VAL A O 1
ATOM 1765 N N . THR A 1 239 ? 18.719 5.281 0.323 1 96.81 239 THR A N 1
ATOM 1766 C CA . THR A 1 239 ? 18.422 6.602 -0.225 1 96.81 239 THR A CA 1
ATOM 1767 C C . THR A 1 239 ? 17.531 7.398 0.732 1 96.81 239 THR A C 1
ATOM 1769 O O . THR A 1 239 ? 17.719 8.609 0.894 1 96.81 239 THR A O 1
ATOM 1772 N N . GLY A 1 240 ? 16.578 6.742 1.333 1 96.38 240 GLY A N 1
ATOM 1773 C CA . GLY A 1 240 ? 15.742 7.41 2.32 1 96.38 240 GLY A CA 1
ATOM 1774 C C . GLY A 1 240 ? 16.531 7.918 3.518 1 96.38 240 GLY A C 1
ATOM 1775 O O . GLY A 1 240 ? 16.297 9.031 3.992 1 96.38 240 GLY A O 1
ATOM 1776 N N . TYR A 1 241 ? 17.438 7.129 3.941 1 95.75 241 TYR A N 1
ATOM 1777 C CA . TYR A 1 241 ? 18.266 7.512 5.082 1 95.75 241 TYR A CA 1
ATOM 1778 C C . TYR A 1 241 ? 19.172 8.68 4.727 1 95.75 241 TYR A C 1
ATOM 1780 O O . TYR A 1 241 ? 19.328 9.617 5.508 1 95.75 241 TYR A O 1
ATOM 1788 N N . LEU A 1 242 ? 19.75 8.617 3.611 1 94.88 242 LEU A N 1
ATOM 1789 C CA . LEU A 1 242 ? 20.672 9.664 3.184 1 94.88 242 LEU A CA 1
ATOM 1790 C C . LEU A 1 242 ? 19.953 10.992 3.008 1 94.88 242 LEU A C 1
ATOM 1792 O O . LEU A 1 242 ? 20.516 12.062 3.264 1 94.88 242 LEU A O 1
ATOM 1796 N N . ARG A 1 243 ? 18.688 10.953 2.58 1 95 243 ARG A N 1
ATOM 1797 C CA . ARG A 1 243 ? 17.906 12.172 2.391 1 95 243 ARG A CA 1
ATOM 1798 C C . ARG A 1 243 ? 17.656 12.867 3.723 1 95 243 ARG A C 1
ATOM 1800 O O . ARG A 1 243 ? 17.578 14.094 3.781 1 95 243 ARG A O 1
ATOM 1807 N N . LEU A 1 244 ? 17.562 12.148 4.789 1 91.5 244 LEU A N 1
ATOM 1808 C CA . LEU A 1 244 ? 17.344 12.711 6.121 1 91.5 244 LEU A CA 1
ATOM 1809 C C . LEU A 1 244 ? 18.547 13.531 6.562 1 91.5 244 LEU A C 1
ATOM 1811 O O . LEU A 1 244 ? 18.406 14.5 7.316 1 91.5 244 LEU A O 1
ATOM 1815 N N . SER A 1 245 ? 19.688 13.117 6.055 1 87.62 245 SER A N 1
ATOM 1816 C CA . SER A 1 245 ? 20.922 13.773 6.445 1 87.62 245 SER A CA 1
ATOM 1817 C C . SER A 1 245 ? 21.359 14.812 5.414 1 87.62 245 SER A C 1
ATOM 1819 O O . SER A 1 245 ? 22.344 15.516 5.609 1 87.62 245 SER A O 1
ATOM 1821 N N . ALA A 1 246 ? 20.625 14.922 4.453 1 88.44 246 ALA A N 1
ATOM 1822 C CA . ALA A 1 246 ? 21 15.836 3.379 1 88.44 246 ALA A CA 1
ATOM 1823 C C . ALA A 1 246 ? 20.828 17.297 3.809 1 88.44 246 ALA A C 1
ATOM 1825 O O . ALA A 1 246 ? 19.828 17.641 4.434 1 88.44 246 ALA A O 1
ATOM 1826 N N . LYS A 1 247 ? 21.734 18.125 3.5 1 79.94 247 LYS A N 1
ATOM 1827 C CA . LYS A 1 247 ? 21.734 19.531 3.887 1 79.94 247 LYS A CA 1
ATOM 1828 C C . LYS A 1 247 ? 20.719 20.328 3.07 1 79.94 247 LYS A C 1
ATOM 1830 O O . LYS A 1 247 ? 20.172 21.312 3.553 1 79.94 247 LYS A O 1
ATOM 1835 N N . ASP A 1 248 ? 20.5 19.906 1.917 1 79.31 248 ASP A N 1
ATOM 1836 C CA . ASP A 1 248 ? 19.625 20.641 1.011 1 79.31 248 ASP A CA 1
ATOM 1837 C C . ASP A 1 248 ? 18.188 20.125 1.108 1 79.31 248 ASP A C 1
ATOM 1839 O O . ASP A 1 248 ? 17.312 20.578 0.373 1 79.31 248 ASP A O 1
ATOM 1843 N N . GLY A 1 249 ? 17.969 19.359 2.064 1 77.12 249 GLY A N 1
ATOM 1844 C CA . GLY A 1 249 ? 16.641 18.797 2.168 1 77.12 249 GLY A CA 1
ATOM 1845 C C . GLY A 1 249 ? 15.773 19.484 3.201 1 77.12 249 GLY A C 1
ATOM 1846 O O . GLY A 1 249 ? 16.203 20.453 3.838 1 77.12 249 GLY A O 1
ATOM 1847 N N . PRO A 1 250 ? 14.547 19.094 3.176 1 85.56 250 PRO A N 1
ATOM 1848 C CA . PRO A 1 250 ? 13.594 19.703 4.109 1 85.56 250 PRO A CA 1
ATOM 1849 C C . PRO A 1 250 ? 13.891 19.344 5.566 1 85.56 250 PRO A C 1
ATOM 1851 O O . PRO A 1 250 ? 13.227 19.859 6.473 1 85.56 250 PRO A O 1
ATOM 1854 N N . TRP A 1 251 ? 14.938 18.578 5.711 1 88.94 251 TRP A N 1
ATOM 1855 C CA . TRP A 1 251 ? 15.258 18.094 7.051 1 88.94 251 TRP A CA 1
ATOM 1856 C C . TRP A 1 251 ? 16.406 18.891 7.656 1 88.94 251 TRP A C 1
ATOM 1858 O O . TRP A 1 251 ? 17.203 18.359 8.445 1 88.94 251 TRP A O 1
ATOM 1868 N N . TRP A 1 252 ? 16.609 20.094 7.336 1 80.56 252 TRP A N 1
ATOM 1869 C CA . TRP A 1 252 ? 17.703 20.969 7.773 1 80.56 252 TRP A CA 1
ATOM 1870 C C . TRP A 1 252 ? 17.75 21.062 9.297 1 80.56 252 TRP A C 1
ATOM 1872 O O . TRP A 1 252 ? 18.812 21.25 9.875 1 80.56 252 TRP A O 1
ATOM 1882 N N . PHE A 1 253 ? 16.672 20.969 9.984 1 81 253 PHE A N 1
ATOM 1883 C CA . PHE A 1 253 ? 16.562 21.125 11.43 1 81 253 PHE A CA 1
ATOM 1884 C C . PHE A 1 253 ? 17.234 19.953 12.148 1 81 253 PHE A C 1
ATOM 1886 O O . PHE A 1 253 ? 17.484 20.031 13.352 1 81 253 PHE A O 1
ATOM 1893 N N . PHE A 1 254 ? 17.438 18.969 11.461 1 79.25 254 PHE A N 1
ATOM 1894 C CA . PHE A 1 254 ? 18.172 17.859 12.039 1 79.25 254 PHE A CA 1
ATOM 1895 C C . PHE A 1 254 ? 19.656 18.188 12.141 1 79.25 254 PHE A C 1
ATOM 1897 O O . PHE A 1 254 ? 20.375 17.594 12.945 1 79.25 254 PHE A O 1
ATOM 1904 N N . GLN A 1 255 ? 20.156 19.078 11.305 1 71.5 255 GLN A N 1
ATOM 1905 C CA . GLN A 1 255 ? 21.578 19.438 11.266 1 71.5 255 GLN A CA 1
ATOM 1906 C C . GLN A 1 255 ? 21.891 20.594 12.219 1 71.5 255 GLN A C 1
ATOM 1908 O O . GLN A 1 255 ? 23.047 20.844 12.531 1 71.5 255 GLN A O 1
ATOM 1913 N N . GLU A 1 256 ? 20.875 21.453 12.5 1 63.94 256 GLU A N 1
ATOM 1914 C CA . GLU A 1 256 ? 21.141 22.609 13.367 1 63.94 256 GLU A CA 1
ATOM 1915 C C . GLU A 1 256 ? 21.547 22.172 14.766 1 63.94 256 GLU A C 1
ATOM 1917 O O . GLU A 1 256 ? 20.859 21.375 15.406 1 63.94 256 GLU A O 1
ATOM 1922 N N . VAL A 1 257 ? 22.828 21.953 14.898 1 51.41 257 VAL A N 1
ATOM 1923 C CA . VAL A 1 257 ? 23.469 21.75 16.188 1 51.41 257 VAL A CA 1
ATOM 1924 C C . VAL A 1 257 ? 22.922 22.75 17.203 1 51.41 257 VAL A C 1
ATOM 1926 O O . VAL A 1 257 ? 22.844 23.953 16.922 1 51.41 257 VAL A O 1
ATOM 1929 N N . LYS A 1 258 ? 22.031 22.359 18.188 1 51.56 258 LYS A N 1
ATOM 1930 C CA . LYS A 1 258 ? 21.719 23.203 19.328 1 51.56 258 LYS A CA 1
ATOM 1931 C C . LYS A 1 258 ? 22.922 24.078 19.719 1 51.56 258 LYS A C 1
ATOM 1933 O O . LYS A 1 258 ? 24 23.547 20.016 1 51.56 258 LYS A O 1
ATOM 1938 N N . GLU A 1 259 ? 23.125 25.125 19.094 1 46.03 259 GLU A N 1
ATOM 1939 C CA . GLU A 1 259 ? 24.109 26 19.734 1 46.03 259 GLU A CA 1
ATOM 1940 C C . GLU A 1 259 ? 23.984 25.969 21.25 1 46.03 259 GLU A C 1
ATOM 1942 O O . GLU A 1 259 ? 22.875 26.062 21.781 1 46.03 259 GLU A O 1
ATOM 1947 N N . PRO A 1 260 ? 24.875 25.344 21.953 1 45 260 PRO A N 1
ATOM 1948 C CA . PRO A 1 260 ? 24.844 25.516 23.406 1 45 260 PRO A CA 1
ATOM 1949 C C . PRO A 1 260 ? 24.484 26.922 23.844 1 45 260 PRO A C 1
ATOM 1951 O O . PRO A 1 260 ? 24.953 27.891 23.234 1 45 260 PRO A O 1
ATOM 1954 N N . GLU A 1 261 ? 23.234 27.234 24.047 1 44.06 261 GLU A N 1
ATOM 1955 C CA . GLU A 1 261 ? 23.047 28.516 24.734 1 44.06 261 GLU A CA 1
ATOM 1956 C C . GLU A 1 261 ? 24.203 28.828 25.688 1 44.06 261 GLU A C 1
ATOM 1958 O O . GLU A 1 261 ? 24.406 28.109 26.656 1 44.06 261 GLU A O 1
ATOM 1963 N N . VAL A 1 262 ? 25.312 29.172 25.25 1 42.41 262 VAL A N 1
ATOM 1964 C CA . VAL A 1 262 ? 26.281 29.781 26.156 1 42.41 262 VAL A CA 1
ATOM 1965 C C . VAL A 1 262 ? 25.609 30.828 27.031 1 42.41 262 VAL A C 1
ATOM 1967 O O . VAL A 1 262 ? 25.078 31.828 26.516 1 42.41 262 VAL A O 1
ATOM 1970 N N . GLY A 1 263 ? 24.891 30.469 28.109 1 42.38 263 GLY A N 1
ATOM 1971 C CA . GLY A 1 263 ? 24.625 31.391 29.203 1 42.38 263 GLY A CA 1
ATOM 1972 C C . GLY A 1 263 ? 25.719 32.406 29.406 1 42.38 263 GLY A C 1
ATOM 1973 O O . GLY A 1 263 ? 26.891 32.062 29.594 1 42.38 263 GLY A O 1
ATOM 1974 N N . ASP A 1 264 ? 25.734 33.438 28.625 1 42.28 264 ASP A N 1
ATOM 1975 C CA . ASP A 1 264 ? 26.547 34.625 28.953 1 42.28 264 ASP A CA 1
ATOM 1976 C C . ASP A 1 264 ? 26.5 34.906 30.453 1 42.28 264 ASP A C 1
ATOM 1978 O O . ASP A 1 264 ? 25.453 35.312 30.984 1 42.28 264 ASP A O 1
ATOM 1982 N N . VAL A 1 265 ? 27.078 34.031 31.344 1 42.25 265 VAL A N 1
ATOM 1983 C CA . VAL A 1 265 ? 27.438 34.469 32.688 1 42.25 265 VAL A CA 1
ATOM 1984 C C . VAL A 1 265 ? 28.156 35.812 32.625 1 42.25 265 VAL A C 1
ATOM 1986 O O . VAL A 1 265 ? 29.297 35.875 32.156 1 42.25 265 VAL A O 1
ATOM 1989 N N . LYS A 1 266 ? 27.422 36.906 32.375 1 45.12 266 LYS A N 1
ATOM 1990 C CA . LYS A 1 266 ? 27.922 38.219 32.75 1 45.12 266 LYS A CA 1
ATOM 1991 C C . LYS A 1 266 ? 28.594 38.188 34.125 1 45.12 266 LYS A C 1
ATOM 1993 O O . LYS A 1 266 ? 27.953 37.906 35.125 1 45.12 266 LYS A O 1
ATOM 1998 N N . VAL A 1 267 ? 29.844 37.781 34.219 1 39.28 267 VAL A N 1
ATOM 1999 C CA . VAL A 1 267 ? 30.719 38.062 35.344 1 39.28 267 VAL A CA 1
ATOM 2000 C C . VAL A 1 267 ? 30.688 39.562 35.656 1 39.28 267 VAL A C 1
ATOM 2002 O O . VAL A 1 267 ? 31.094 40.375 34.844 1 39.28 267 VAL A O 1
ATOM 2005 N N . TYR A 1 268 ? 29.719 40.031 36.469 1 38.47 268 TYR A N 1
ATOM 2006 C CA . TYR A 1 268 ? 29.75 41.281 37.219 1 38.47 268 TYR A CA 1
ATOM 2007 C C . TYR A 1 268 ? 31.062 41.469 37.938 1 38.47 268 TYR A C 1
ATOM 2009 O O . TYR A 1 268 ? 31.438 40.625 38.781 1 38.47 268 TYR A O 1
ATOM 2017 N N . SER A 1 269 ? 32.094 41.875 37.156 1 29.58 269 SER A N 1
ATOM 2018 C CA . SER A 1 269 ? 33.094 42.625 37.906 1 29.58 269 SER A CA 1
ATOM 2019 C C . SER A 1 269 ? 32.562 43.969 38.375 1 29.58 269 SER A C 1
ATOM 2021 O O . SER A 1 269 ? 31.719 44.562 37.688 1 29.58 269 SER A O 1
ATOM 2023 N N . MET B 1 1 ? -12.211 -40.188 13.125 1 26.53 1 MET B N 1
ATOM 2024 C CA . MET B 1 1 ? -13.453 -39.969 12.391 1 26.53 1 MET B CA 1
ATOM 2025 C C . MET B 1 1 ? -13.688 -38.5 12.109 1 26.53 1 MET B C 1
ATOM 2027 O O . MET B 1 1 ? -14.812 -38.094 11.82 1 26.53 1 MET B O 1
ATOM 2031 N N . ASN B 1 2 ? -12.867 -37.625 12.609 1 32.25 2 ASN B N 1
ATOM 2032 C CA . ASN B 1 2 ? -13.078 -36.188 12.43 1 32.25 2 ASN B CA 1
ATOM 2033 C C . ASN B 1 2 ? -13.195 -35.812 10.953 1 32.25 2 ASN B C 1
ATOM 2035 O O . ASN B 1 2 ? -12.188 -35.594 10.281 1 32.25 2 ASN B O 1
ATOM 2039 N N . VAL B 1 3 ? -14.195 -36.406 10.18 1 31.58 3 VAL B N 1
ATOM 2040 C CA . VAL B 1 3 ? -14.789 -36.719 8.883 1 31.58 3 VAL B CA 1
ATOM 2041 C C . VAL B 1 3 ? -14.977 -35.469 8.062 1 31.58 3 VAL B C 1
ATOM 2043 O O . VAL B 1 3 ? -14.984 -35.5 6.832 1 31.58 3 VAL B O 1
ATOM 2046 N N . PHE B 1 4 ? -15.828 -34.469 8.578 1 35.78 4 PHE B N 1
ATOM 2047 C CA . PHE B 1 4 ? -16.328 -33.469 7.641 1 35.78 4 PHE B CA 1
ATOM 2048 C C . PHE B 1 4 ? -15.188 -32.656 7.062 1 35.78 4 PHE B C 1
ATOM 2050 O O . PHE B 1 4 ? -14.164 -32.469 7.715 1 35.78 4 PHE B O 1
ATOM 2057 N N . GLY B 1 5 ? -14.992 -32.531 5.801 1 40.12 5 GLY B N 1
ATOM 2058 C CA . GLY B 1 5 ? -14.297 -31.766 4.785 1 40.12 5 GLY B CA 1
ATOM 2059 C C . GLY B 1 5 ? -13.93 -30.375 5.242 1 40.12 5 GLY B C 1
ATOM 2060 O O . GLY B 1 5 ? -13.547 -29.531 4.434 1 40.12 5 GLY B O 1
ATOM 2061 N N . LEU B 1 6 ? -14.453 -29.953 6.402 1 42.31 6 LEU B N 1
ATOM 2062 C CA . LEU B 1 6 ? -14.32 -28.688 7.141 1 42.31 6 LEU B CA 1
ATOM 2063 C C . LEU B 1 6 ? -12.883 -28.484 7.613 1 42.31 6 LEU B C 1
ATOM 2065 O O . LEU B 1 6 ? -12.594 -27.516 8.305 1 42.31 6 LEU B O 1
ATOM 2069 N N . GLY B 1 7 ? -12.109 -29.375 7.402 1 46.41 7 GLY B N 1
ATOM 2070 C CA . GLY B 1 7 ? -10.773 -29.281 7.977 1 46.41 7 GLY B CA 1
ATOM 2071 C C . GLY B 1 7 ? -10.023 -28.047 7.531 1 46.41 7 GLY B C 1
ATOM 2072 O O . GLY B 1 7 ? -9.508 -27.297 8.359 1 46.41 7 GLY B O 1
ATOM 2073 N N . VAL B 1 8 ? -9.914 -27.984 6.332 1 50.03 8 VAL B N 1
ATOM 2074 C CA . VAL B 1 8 ? -9.133 -26.859 5.812 1 50.03 8 VAL B CA 1
ATOM 2075 C C . VAL B 1 8 ? -9.914 -25.562 5.984 1 50.03 8 VAL B C 1
ATOM 2077 O O . VAL B 1 8 ? -9.344 -24.547 6.383 1 50.03 8 VAL B O 1
ATOM 2080 N N . ALA B 1 9 ? -11.266 -25.656 5.699 1 53 9 ALA B N 1
ATOM 2081 C CA . ALA B 1 9 ? -12.102 -24.469 5.926 1 53 9 ALA B CA 1
ATOM 2082 C C . ALA B 1 9 ? -12.109 -24.078 7.402 1 53 9 ALA B C 1
ATOM 2084 O O . ALA B 1 9 ? -12.086 -22.906 7.738 1 53 9 ALA B O 1
ATOM 2085 N N . GLY B 1 10 ? -12.094 -25.094 8.164 1 53.97 10 GLY B N 1
ATOM 2086 C CA . GLY B 1 10 ? -12.062 -24.859 9.602 1 53.97 10 GLY B CA 1
ATOM 2087 C C . GLY B 1 10 ? -10.781 -24.172 10.062 1 53.97 10 GLY B C 1
ATOM 2088 O O . GLY B 1 10 ? -10.828 -23.266 10.891 1 53.97 10 GLY B O 1
ATOM 2089 N N . ALA B 1 11 ? -9.75 -24.641 9.484 1 56.16 11 ALA B N 1
ATOM 2090 C CA . ALA B 1 11 ? -8.453 -24.078 9.852 1 56.16 11 ALA B CA 1
ATOM 2091 C C . ALA B 1 11 ? -8.352 -22.625 9.391 1 56.16 11 ALA B C 1
ATOM 2093 O O . ALA B 1 11 ? -7.84 -21.766 10.117 1 56.16 11 ALA B O 1
ATOM 2094 N N . ALA B 1 12 ? -8.906 -22.359 8.266 1 58.88 12 ALA B N 1
ATOM 2095 C CA . ALA B 1 12 ? -8.922 -21 7.746 1 58.88 12 ALA B CA 1
ATOM 2096 C C . ALA B 1 12 ? -9.781 -20.078 8.617 1 58.88 12 ALA B C 1
ATOM 2098 O O . ALA B 1 12 ? -9.406 -18.953 8.906 1 58.88 12 ALA B O 1
ATOM 2099 N N . ILE B 1 13 ? -10.836 -20.562 9.094 1 57.53 13 ILE B N 1
ATOM 2100 C CA . ILE B 1 13 ? -11.742 -19.797 9.938 1 57.53 13 ILE B CA 1
ATOM 2101 C C . ILE B 1 13 ? -11.07 -19.516 11.281 1 57.53 13 ILE B C 1
ATOM 2103 O O . ILE B 1 13 ? -11.148 -18.391 11.789 1 57.53 13 ILE B O 1
ATOM 2107 N N . SER B 1 14 ? -10.453 -20.547 11.719 1 57.81 14 SER B N 1
ATOM 2108 C CA . SER B 1 14 ? -9.812 -20.359 13.016 1 57.81 14 SER B CA 1
ATOM 2109 C C . SER B 1 14 ? -8.68 -19.344 12.938 1 57.81 14 SER B C 1
ATOM 2111 O O . SER B 1 14 ? -8.516 -18.531 13.844 1 57.81 14 SER B O 1
ATOM 2113 N N . THR B 1 15 ? -8.102 -19.359 11.859 1 58.31 15 THR B N 1
ATOM 2114 C CA . THR B 1 15 ? -6.996 -18.422 11.688 1 58.31 15 THR B CA 1
ATOM 2115 C C . THR B 1 15 ? -7.512 -17 11.492 1 58.31 15 THR B C 1
ATOM 2117 O O . THR B 1 15 ? -7.012 -16.062 12.117 1 58.31 15 THR B O 1
ATOM 2120 N N . VAL B 1 16 ? -8.547 -16.891 10.75 1 63 16 VAL B N 1
ATOM 2121 C CA . VAL B 1 16 ? -9.117 -15.578 10.5 1 63 16 VAL B CA 1
ATOM 2122 C C . VAL B 1 16 ? -9.727 -15.023 11.789 1 63 16 VAL B C 1
ATOM 2124 O O . VAL B 1 16 ? -9.531 -13.859 12.125 1 63 16 VAL B O 1
ATOM 2127 N N . ALA B 1 17 ? -10.344 -15.82 12.43 1 60.31 17 ALA B N 1
ATOM 2128 C CA . ALA B 1 17 ? -10.961 -15.406 13.688 1 60.31 17 ALA B CA 1
ATOM 2129 C C . ALA B 1 17 ? -9.906 -14.984 14.703 1 60.31 17 ALA B C 1
ATOM 2131 O O . ALA B 1 17 ? -10.055 -13.961 15.367 1 60.31 17 ALA B O 1
ATOM 2132 N N . SER B 1 18 ? -8.922 -15.773 14.789 1 57.5 18 SER B N 1
ATOM 2133 C CA . SER B 1 18 ? -7.863 -15.453 15.734 1 57.5 18 SER B CA 1
ATOM 2134 C C . SER B 1 18 ? -7.172 -14.141 15.375 1 57.5 18 SER B C 1
ATOM 2136 O O . SER B 1 18 ? -6.828 -13.352 16.25 1 57.5 18 SER B O 1
ATOM 2138 N N . GLN B 1 19 ? -7.129 -13.938 14.156 1 62.91 19 GLN B N 1
ATOM 2139 C CA . GLN B 1 19 ? -6.453 -12.734 13.703 1 62.91 19 GLN B CA 1
ATOM 2140 C C . GLN B 1 19 ? -7.316 -11.492 13.93 1 62.91 19 GLN B C 1
ATOM 2142 O O . GLN B 1 19 ? -6.812 -10.438 14.32 1 62.91 19 GLN B O 1
ATOM 2147 N N . TYR B 1 20 ? -8.555 -11.664 13.781 1 64.44 20 TYR B N 1
ATOM 2148 C CA . TYR B 1 20 ? -9.453 -10.555 14.086 1 64.44 20 TYR B CA 1
ATOM 2149 C C . TYR B 1 20 ? -9.492 -10.281 15.586 1 64.44 20 TYR B C 1
ATOM 2151 O O . TYR B 1 20 ? -9.531 -9.125 16.016 1 64.44 20 TYR B O 1
ATOM 2159 N N . ILE B 1 21 ? -9.352 -11.258 16.266 1 58.88 21 ILE B N 1
ATOM 2160 C CA . ILE B 1 21 ? -9.328 -11.102 17.719 1 58.88 21 ILE B CA 1
ATOM 2161 C C . ILE B 1 21 ? -8.07 -10.336 18.125 1 58.88 21 ILE B C 1
ATOM 2163 O O . ILE B 1 21 ? -8.133 -9.406 18.938 1 58.88 21 ILE B O 1
ATOM 2167 N N . VAL B 1 22 ? -7.07 -10.688 17.562 1 58.59 22 VAL B N 1
ATOM 2168 C CA . VAL B 1 22 ? -5.809 -10.023 17.875 1 58.59 22 VAL B CA 1
ATOM 2169 C C . VAL B 1 22 ? -5.883 -8.555 17.453 1 58.59 22 VAL B C 1
ATOM 2171 O O . VAL B 1 22 ? -5.488 -7.668 18.219 1 58.59 22 VAL B O 1
ATOM 2174 N N . ALA B 1 23 ? -6.445 -8.398 16.328 1 63.22 23 ALA B N 1
ATOM 2175 C CA . ALA B 1 23 ? -6.617 -7.023 15.852 1 63.22 23 ALA B CA 1
ATOM 2176 C C . ALA B 1 23 ? -7.504 -6.223 16.797 1 63.22 23 ALA B C 1
ATOM 2178 O O . ALA B 1 23 ? -7.191 -5.074 17.125 1 63.22 23 ALA B O 1
ATOM 2179 N N . PHE B 1 24 ? -8.453 -6.836 17.281 1 63.44 24 PHE B N 1
ATOM 2180 C CA . PHE B 1 24 ? -9.383 -6.191 18.203 1 63.44 24 PHE B CA 1
ATOM 2181 C C . PHE B 1 24 ? -8.719 -5.922 19.547 1 63.44 24 PHE B C 1
ATOM 2183 O O . PHE B 1 24 ? -8.883 -4.844 20.125 1 63.44 24 PHE B O 1
ATOM 2190 N N . LEU B 1 25 ? -7.996 -6.844 19.969 1 57.25 25 LEU B N 1
ATOM 2191 C CA . LEU B 1 25 ? -7.344 -6.668 21.266 1 57.25 25 LEU B CA 1
ATOM 2192 C C . LEU B 1 25 ? -6.301 -5.559 21.203 1 57.25 25 LEU B C 1
ATOM 2194 O O . LEU B 1 25 ? -6.18 -4.762 22.141 1 57.25 25 LEU B O 1
ATOM 2198 N N . MET B 1 26 ? -5.699 -5.492 20.156 1 60.31 26 MET B N 1
ATOM 2199 C CA . MET B 1 26 ? -4.715 -4.426 19.984 1 60.31 26 MET B CA 1
ATOM 2200 C C . MET B 1 26 ? -5.391 -3.061 19.969 1 60.31 26 MET B C 1
ATOM 2202 O O . MET B 1 26 ? -4.922 -2.125 20.625 1 60.31 26 MET B O 1
ATOM 2206 N N . LEU B 1 27 ? -6.426 -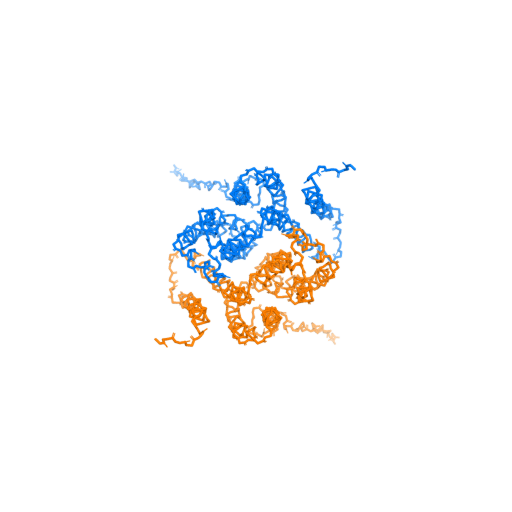3.035 19.297 1 63.06 27 LEU B N 1
ATOM 2207 C CA . LEU B 1 27 ? -7.172 -1.784 19.219 1 63.06 27 LEU B CA 1
ATOM 2208 C C . LEU B 1 27 ? -7.723 -1.407 20.594 1 63.06 27 LEU B C 1
ATOM 2210 O O . LEU B 1 27 ? -7.695 -0.236 20.984 1 63.06 27 LEU B O 1
ATOM 2214 N N . TRP B 1 28 ? -8.219 -2.41 21.234 1 59.91 28 TRP B N 1
ATOM 2215 C CA . TRP B 1 28 ? -8.766 -2.211 22.578 1 59.91 28 TRP B CA 1
ATOM 2216 C C . TRP B 1 28 ? -7.691 -1.706 23.531 1 59.91 28 TRP B C 1
ATOM 2218 O O . TRP B 1 28 ? -7.93 -0.78 24.312 1 59.91 28 TRP B O 1
ATOM 2228 N N . HIS B 1 29 ? -6.621 -2.242 23.453 1 58.81 29 HIS B N 1
ATOM 2229 C CA . HIS B 1 29 ? -5.523 -1.854 24.328 1 58.81 29 HIS B CA 1
ATOM 2230 C C . HIS B 1 29 ? -5.031 -0.448 24.016 1 58.81 29 HIS B C 1
ATOM 2232 O O . HIS B 1 29 ? -4.738 0.336 24.922 1 58.81 29 HIS B O 1
ATOM 2238 N N . LEU B 1 30 ? -5.012 -0.185 22.828 1 60.03 30 LEU B N 1
ATOM 2239 C CA . LEU B 1 30 ? -4.543 1.128 22.406 1 60.03 30 LEU B CA 1
ATOM 2240 C C . LEU B 1 30 ? -5.543 2.213 22.781 1 60.03 30 LEU B C 1
ATOM 2242 O O . LEU B 1 30 ? -5.152 3.324 23.156 1 60.03 30 LEU B O 1
ATOM 2246 N N . SER B 1 31 ? -6.785 1.963 22.688 1 55.16 31 SER B N 1
ATOM 2247 C CA . SER B 1 31 ? -7.832 2.926 23.016 1 55.16 31 SER B CA 1
ATOM 2248 C C . SER B 1 31 ? -7.871 3.223 24.516 1 55.16 31 SER B C 1
ATOM 2250 O O . SER B 1 31 ? -8.164 4.348 24.922 1 55.16 31 SER B O 1
ATOM 2252 N N . LYS B 1 32 ? -7.77 2.262 25.406 1 52.59 32 LYS B N 1
ATOM 2253 C CA . LYS B 1 32 ? -7.824 2.443 26.859 1 52.59 32 LYS B CA 1
ATOM 2254 C C . LYS B 1 32 ? -6.609 3.217 27.359 1 52.59 32 LYS B C 1
ATOM 2256 O O . LYS B 1 32 ? -6.715 4.004 28.297 1 52.59 32 LYS B O 1
ATOM 2261 N N . ARG B 1 33 ? -5.527 2.859 26.938 1 48.59 33 ARG B N 1
ATOM 2262 C CA . ARG B 1 33 ? -4.336 3.502 27.484 1 48.59 33 ARG B CA 1
ATOM 2263 C C . ARG B 1 33 ? -4.293 4.98 27.109 1 48.59 33 ARG B C 1
ATOM 2265 O O . ARG B 1 33 ? -3.578 5.766 27.734 1 48.59 33 ARG B O 1
ATOM 2272 N N . THR B 1 34 ? -5.039 5.391 26.141 1 43.28 34 THR B N 1
ATOM 2273 C CA . THR B 1 34 ? -4.992 6.828 25.875 1 43.28 34 THR B CA 1
ATOM 2274 C C . THR B 1 34 ? -5.625 7.602 27.031 1 43.28 34 THR B C 1
ATOM 2276 O O . THR B 1 34 ? -5.18 8.703 27.359 1 43.28 34 THR B O 1
ATOM 2279 N N . VAL B 1 35 ? -6.762 7.156 27.656 1 37.81 35 VAL B N 1
ATOM 2280 C CA . VAL B 1 35 ? -7.434 7.973 28.672 1 37.81 35 VAL B CA 1
ATOM 2281 C C . VAL B 1 35 ? -6.59 8.023 29.938 1 37.81 35 VAL B C 1
ATOM 2283 O O . VAL B 1 35 ? -6.559 9.039 30.641 1 37.81 35 VAL B O 1
ATOM 2286 N N . LEU B 1 36 ? -6.219 6.922 30.516 1 33.03 36 LEU B N 1
ATOM 2287 C CA . LEU B 1 36 ? -5.801 6.957 31.906 1 33.03 36 LEU B CA 1
ATOM 2288 C C . LEU B 1 36 ? -4.398 7.539 32.031 1 33.03 36 LEU B C 1
ATOM 2290 O O . LEU B 1 36 ? -3.916 7.758 33.156 1 33.03 36 LEU B O 1
ATOM 2294 N N . LEU B 1 37 ? -3.439 7.07 31.406 1 34.84 37 LEU B N 1
ATOM 2295 C CA . LEU B 1 37 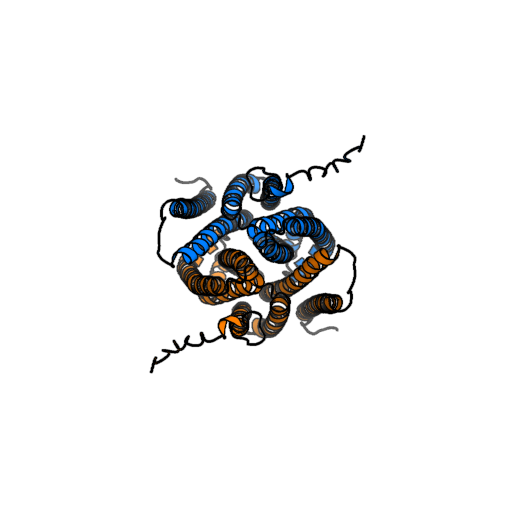? -2.119 7.5 31.859 1 34.84 37 LEU B CA 1
ATOM 2296 C C . LEU B 1 37 ? -1.883 8.969 31.531 1 34.84 37 LEU B C 1
ATOM 2298 O O . LEU B 1 37 ? -1.694 9.328 30.359 1 34.84 37 LEU B O 1
ATOM 2302 N N . LEU B 1 38 ? -2.369 9.906 32.406 1 29.98 38 LEU B N 1
ATOM 2303 C CA . LEU B 1 38 ? -2.178 11.344 32.562 1 29.98 38 LEU B CA 1
ATOM 2304 C C . LEU B 1 38 ? -0.723 11.727 32.312 1 29.98 38 LEU B C 1
ATOM 2306 O O . LEU B 1 38 ? -0.442 12.672 31.578 1 29.98 38 LEU B O 1
ATOM 2310 N N . PRO B 1 39 ? 0.19 12.047 33.656 1 35.28 39 PRO B N 1
ATOM 2311 C CA . PRO B 1 39 ? 0.938 13.273 33.938 1 35.28 39 PRO B CA 1
ATOM 2312 C C . PRO B 1 39 ? 2.029 13.547 32.906 1 35.28 39 PRO B C 1
ATOM 2314 O O . PRO B 1 39 ? 1.871 14.43 32.062 1 35.28 39 PRO B O 1
ATOM 2317 N N . SER B 1 40 ? 3.533 13.836 33.594 1 32.38 40 SER B N 1
ATOM 2318 C CA . SER B 1 40 ? 4.75 14.602 33.344 1 32.38 40 SER B CA 1
ATOM 2319 C C . SER B 1 40 ? 5.512 14.062 32.125 1 32.38 40 SER B C 1
ATOM 2321 O O . SER B 1 40 ? 6.441 14.703 31.641 1 32.38 40 SER B O 1
ATOM 2323 N N . LEU B 1 41 ? 5.957 12.789 32.188 1 33.19 41 LEU B N 1
ATOM 2324 C CA . LEU B 1 41 ? 7.113 12.453 31.359 1 33.19 41 LEU B CA 1
ATOM 2325 C C . LEU B 1 41 ? 6.859 12.789 29.906 1 33.19 41 LEU B C 1
ATOM 2327 O O . LEU B 1 41 ? 5.766 12.547 29.391 1 33.19 41 LEU B O 1
ATOM 2331 N N . LYS B 1 42 ? 7.531 13.727 29.219 1 38.94 42 LYS B N 1
ATOM 2332 C CA . LYS B 1 42 ? 8.008 14.133 27.891 1 38.94 42 LYS B CA 1
ATOM 2333 C C . LYS B 1 42 ? 7.828 13.016 26.875 1 38.94 42 LYS B C 1
ATOM 2335 O O . LYS B 1 42 ? 8.086 13.211 25.688 1 38.94 42 LYS B O 1
ATOM 2340 N N . CYS B 1 43 ? 7.777 11.773 27.266 1 42.44 43 CYS B N 1
ATOM 2341 C CA . CYS B 1 43 ? 7.633 10.492 26.578 1 42.44 43 CYS B CA 1
ATOM 2342 C C . CYS B 1 43 ? 6.258 10.375 25.922 1 42.44 43 CYS B C 1
ATOM 2344 O O . CYS B 1 43 ? 5.91 9.32 25.391 1 42.44 43 CYS B O 1
ATOM 2346 N N . LEU B 1 44 ? 5.332 11.18 26.188 1 45.84 44 LEU B N 1
ATOM 2347 C CA . LEU B 1 44 ? 3.93 11.367 25.828 1 45.84 44 LEU B CA 1
ATOM 2348 C C . LEU B 1 44 ? 3.752 11.344 24.312 1 45.84 44 LEU B C 1
ATOM 2350 O O . LEU B 1 44 ? 2.783 10.773 23.812 1 45.84 44 LEU B O 1
ATOM 2354 N N . GLN B 1 45 ? 4.777 12.008 23.562 1 57.25 45 GLN B N 1
ATOM 2355 C CA . GLN B 1 45 ? 4.637 12.164 22.125 1 57.25 45 GLN B CA 1
ATOM 2356 C C . GLN B 1 45 ? 4.883 10.844 21.406 1 57.25 45 GLN B C 1
ATOM 2358 O O . GLN B 1 45 ? 4.25 10.562 20.391 1 57.25 45 GLN B O 1
ATOM 2363 N N . PHE B 1 46 ? 5.59 9.992 22.172 1 70.31 46 PHE B N 1
ATOM 2364 C CA . PHE B 1 46 ? 5.785 8.633 21.688 1 70.31 46 PHE B CA 1
ATOM 2365 C C . PHE B 1 46 ? 4.5 7.824 21.797 1 70.31 46 PHE B C 1
ATOM 2367 O O . PHE B 1 46 ? 4.203 6.996 20.938 1 70.31 46 PHE B O 1
ATOM 2374 N N . GLY B 1 47 ? 3.746 8.25 22.719 1 75.5 47 GLY B N 1
ATOM 2375 C CA . GLY B 1 47 ? 2.488 7.555 22.938 1 75.5 47 GLY B CA 1
ATOM 2376 C C . GLY B 1 47 ? 1.477 7.789 21.828 1 75.5 47 GLY B C 1
ATOM 2377 O O . GLY B 1 47 ? 0.799 6.859 21.391 1 75.5 47 GLY B O 1
ATOM 2378 N N . ASP B 1 48 ? 1.479 9.031 21.359 1 81.88 48 ASP B N 1
ATOM 2379 C CA . ASP B 1 48 ? 0.534 9.359 20.297 1 81.88 48 ASP B CA 1
ATOM 2380 C C . ASP B 1 48 ? 0.875 8.617 19.016 1 81.88 48 ASP B C 1
ATOM 2382 O O . ASP B 1 48 ? -0.019 8.141 18.312 1 81.88 48 ASP B O 1
ATOM 2386 N N . TYR B 1 49 ? 2.15 8.547 18.766 1 85.69 49 TYR B N 1
ATOM 2387 C CA . TYR B 1 49 ? 2.574 7.824 17.562 1 85.69 49 TYR B CA 1
ATOM 2388 C C . TYR B 1 49 ? 2.258 6.34 17.688 1 85.69 49 TYR B C 1
ATOM 2390 O O . TYR B 1 49 ? 1.735 5.73 16.75 1 85.69 49 TYR B O 1
ATOM 2398 N N . LEU B 1 50 ? 2.506 5.77 18.828 1 83.56 50 LEU B N 1
ATOM 2399 C CA . LEU B 1 50 ? 2.279 4.344 19.016 1 83.56 50 LEU B CA 1
ATOM 2400 C C . LEU B 1 50 ? 0.792 4.016 18.953 1 83.56 50 LEU B C 1
ATOM 2402 O O . LEU B 1 50 ? 0.401 2.992 18.391 1 83.56 50 LEU B O 1
ATOM 2406 N N . LYS B 1 51 ? 0.07 4.855 19.516 1 87.19 51 LYS B N 1
ATOM 2407 C CA . LYS B 1 51 ? -1.377 4.664 19.469 1 87.19 51 LYS B CA 1
ATOM 2408 C C . LYS B 1 51 ? -1.895 4.754 18.031 1 87.19 51 LYS B C 1
ATOM 2410 O O . LYS B 1 51 ? -2.635 3.881 17.578 1 87.19 51 LYS B O 1
ATOM 2415 N N . SER B 1 52 ? -1.522 5.793 17.391 1 89.06 52 SER B N 1
ATOM 2416 C CA . SER B 1 52 ? -1.933 5.98 16 1 89.06 52 SER B CA 1
ATOM 2417 C C . SER B 1 52 ? -1.436 4.84 15.109 1 89.06 52 SER B C 1
ATOM 2419 O O . SER B 1 52 ? -2.189 4.305 14.297 1 89.06 52 SER B O 1
ATOM 2421 N N . GLY B 1 53 ? -0.181 4.461 15.305 1 89 53 GLY B N 1
ATOM 2422 C CA . GLY B 1 53 ? 0.379 3.332 14.57 1 89 53 GLY B CA 1
ATOM 2423 C C . GLY B 1 53 ? -0.321 2.021 14.875 1 89 53 GLY B C 1
ATOM 2424 O O . GLY B 1 53 ? -0.515 1.194 13.984 1 89 53 GLY B O 1
ATOM 2425 N N . GLY B 1 54 ? -0.674 1.849 16.062 1 89.44 54 GLY B N 1
ATOM 2426 C CA . GLY B 1 54 ? -1.401 0.652 16.453 1 89.44 54 GLY B CA 1
ATOM 2427 C C . GLY B 1 54 ? -2.746 0.518 15.766 1 89.44 54 GLY B C 1
ATOM 2428 O O . GLY B 1 54 ? -3.115 -0.571 15.32 1 89.44 54 GLY B O 1
ATOM 2429 N N . PHE B 1 55 ? -3.479 1.572 15.711 1 91 55 PHE B N 1
ATOM 2430 C CA . PHE B 1 55 ? -4.762 1.574 15.023 1 91 55 PHE B CA 1
ATOM 2431 C C . PHE B 1 55 ? -4.586 1.195 13.555 1 91 55 PHE B C 1
ATOM 2433 O O . PHE B 1 55 ? -5.32 0.352 13.031 1 91 55 PHE B O 1
ATOM 2440 N N . LEU B 1 56 ? -3.592 1.797 12.969 1 92.19 56 LEU B N 1
ATOM 2441 C CA . LEU B 1 56 ? -3.418 1.558 11.539 1 92.19 56 LEU B CA 1
ATOM 2442 C C . LEU B 1 56 ? -2.883 0.153 11.281 1 92.19 56 LEU B C 1
ATOM 2444 O O . LEU B 1 56 ? -3.213 -0.467 10.273 1 92.19 56 LEU B O 1
ATOM 2448 N N . LEU B 1 57 ? -2.086 -0.318 12.211 1 90.06 57 LEU B N 1
ATOM 2449 C CA . LEU B 1 57 ? -1.661 -1.71 12.109 1 90.06 57 LEU B CA 1
ATOM 2450 C C . LEU B 1 57 ? -2.857 -2.65 12.188 1 90.06 57 LEU B C 1
ATOM 2452 O O . LEU B 1 57 ? -2.957 -3.605 11.414 1 90.06 57 LEU B O 1
ATOM 2456 N N . GLY B 1 58 ? -3.699 -2.387 13.141 1 90.06 58 GLY B N 1
ATOM 2457 C CA . GLY B 1 58 ? -4.914 -3.18 13.242 1 90.06 58 GLY B CA 1
ATOM 2458 C C . GLY B 1 58 ? -5.773 -3.119 11.992 1 90.06 58 GLY B C 1
ATOM 2459 O O . GLY B 1 58 ? -6.309 -4.137 11.547 1 90.06 58 GLY B O 1
ATOM 2460 N N . ARG B 1 59 ? -5.895 -2.014 11.492 1 93.62 59 ARG B N 1
ATOM 2461 C CA . ARG B 1 59 ? -6.641 -1.815 10.258 1 93.62 59 ARG B CA 1
ATOM 2462 C C . ARG B 1 59 ? -6.051 -2.646 9.125 1 93.62 59 ARG B C 1
ATOM 2464 O O . ARG B 1 59 ? -6.781 -3.324 8.398 1 93.62 59 ARG B O 1
ATOM 2471 N N . THR B 1 60 ? -4.742 -2.496 8.984 1 93.62 60 THR B N 1
ATOM 2472 C CA . THR B 1 60 ? -4.059 -3.186 7.895 1 93.62 60 THR B CA 1
ATOM 2473 C C . THR B 1 60 ? -4.141 -4.699 8.078 1 93.62 60 THR B C 1
ATOM 2475 O O . THR B 1 60 ? -4.32 -5.434 7.102 1 93.62 60 THR B O 1
ATOM 2478 N N . LEU B 1 61 ? -4.062 -5.133 9.234 1 90.06 61 LEU B N 1
ATOM 2479 C CA . LEU B 1 61 ? -4.203 -6.559 9.5 1 90.06 61 LEU B CA 1
ATOM 2480 C C . LEU B 1 61 ? -5.582 -7.059 9.078 1 90.06 61 LEU B C 1
ATOM 2482 O O . LEU B 1 61 ? -5.703 -8.133 8.492 1 90.06 61 LEU B O 1
ATOM 2486 N N . ALA B 1 62 ? -6.555 -6.297 9.406 1 92.94 62 ALA B N 1
ATOM 2487 C CA . ALA B 1 62 ? -7.906 -6.672 8.992 1 92.94 62 ALA B CA 1
ATOM 2488 C C . ALA B 1 62 ? -8.008 -6.75 7.469 1 92.94 62 ALA B C 1
ATOM 2490 O O . ALA B 1 62 ? -8.617 -7.68 6.93 1 92.94 62 ALA B O 1
ATOM 2491 N N . ALA B 1 63 ? -7.426 -5.832 6.812 1 94 63 ALA B N 1
ATOM 2492 C CA . ALA B 1 63 ? -7.461 -5.805 5.355 1 94 63 ALA B CA 1
ATOM 2493 C C . ALA B 1 63 ? -6.695 -6.984 4.766 1 94 63 ALA B C 1
ATOM 2495 O O . ALA B 1 63 ? -7.191 -7.672 3.869 1 94 63 ALA B O 1
ATOM 2496 N N . VAL B 1 64 ? -5.516 -7.199 5.254 1 91.38 64 VAL B N 1
ATOM 2497 C CA . VAL B 1 64 ? -4.66 -8.258 4.734 1 91.38 64 VAL B CA 1
ATOM 2498 C C . VAL B 1 64 ? -5.305 -9.617 4.988 1 91.38 64 VAL B C 1
ATOM 2500 O O . VAL B 1 64 ? -5.246 -10.516 4.141 1 91.38 64 VAL B O 1
ATOM 2503 N N . LEU B 1 65 ? -5.891 -9.742 6.078 1 89.56 65 LEU B N 1
ATOM 2504 C CA . LEU B 1 65 ? -6.562 -11 6.395 1 89.56 65 LEU B CA 1
ATOM 2505 C C . LEU B 1 65 ? -7.699 -11.273 5.41 1 89.56 65 LEU B C 1
ATOM 2507 O O . LEU B 1 65 ? -7.902 -12.414 4.988 1 89.56 65 LEU B O 1
ATOM 2511 N N . THR B 1 66 ? -8.398 -10.273 5.117 1 93.75 66 THR B N 1
ATOM 2512 C CA . THR B 1 66 ? -9.5 -10.422 4.18 1 93.75 66 THR B CA 1
ATOM 2513 C C . THR B 1 66 ? -8.992 -10.836 2.803 1 93.75 66 THR B C 1
ATOM 2515 O O . THR B 1 66 ? -9.539 -11.742 2.178 1 93.75 66 THR B O 1
ATOM 2518 N N . VAL B 1 67 ? -7.961 -10.227 2.367 1 92.81 67 VAL B N 1
ATOM 2519 C CA . VAL B 1 67 ? -7.391 -10.531 1.06 1 92.81 67 VAL B CA 1
ATOM 2520 C C . VAL B 1 67 ? -6.773 -11.93 1.079 1 92.81 67 VAL B C 1
ATOM 2522 O O . VAL B 1 67 ? -6.902 -12.68 0.113 1 92.81 67 VAL B O 1
ATOM 2525 N N . THR B 1 68 ? -6.105 -12.203 2.145 1 87.12 68 THR B N 1
ATOM 2526 C CA . THR B 1 68 ? -5.508 -13.523 2.293 1 87.12 68 THR B CA 1
ATOM 2527 C C . THR B 1 68 ? -6.578 -14.609 2.273 1 87.12 68 THR B C 1
ATOM 2529 O O . THR B 1 68 ? -6.379 -15.68 1.692 1 87.12 68 THR B O 1
ATOM 2532 N N . LEU B 1 69 ? -7.633 -14.359 2.906 1 89.31 69 LEU B N 1
ATOM 2533 C CA . LEU B 1 69 ? -8.734 -15.312 2.879 1 89.31 69 LEU B CA 1
ATOM 2534 C C . LEU B 1 69 ? -9.242 -15.516 1.455 1 89.31 69 LEU B C 1
ATOM 2536 O O . LEU B 1 69 ? -9.547 -16.641 1.057 1 89.31 69 LEU B O 1
ATOM 2540 N N . SER B 1 70 ? -9.328 -14.469 0.723 1 93.44 70 SER B N 1
ATOM 2541 C CA . SER B 1 70 ? -9.75 -14.586 -0.671 1 93.44 70 SER B CA 1
ATOM 2542 C C . SER B 1 70 ? -8.789 -15.477 -1.458 1 93.44 70 SER B C 1
ATOM 2544 O O . SER B 1 70 ? -9.227 -16.312 -2.262 1 93.44 70 SER B O 1
ATOM 2546 N N . THR B 1 71 ? -7.566 -15.266 -1.228 1 89.06 71 THR B N 1
ATOM 2547 C CA . THR B 1 71 ? -6.555 -16.078 -1.902 1 89.06 71 THR B CA 1
ATOM 2548 C C . THR B 1 71 ? -6.656 -17.531 -1.482 1 89.06 71 THR B C 1
ATOM 2550 O O . THR B 1 71 ? -6.531 -18.438 -2.314 1 89.06 71 THR B O 1
ATOM 2553 N N . SER B 1 72 ? -6.852 -17.781 -0.241 1 85.94 72 SER B N 1
ATOM 2554 C CA . SER B 1 72 ? -7.008 -19.141 0.263 1 85.94 72 SER B CA 1
ATOM 2555 C C . SER B 1 72 ? -8.211 -19.828 -0.372 1 85.94 72 SER B C 1
ATOM 2557 O O . SER B 1 72 ? -8.148 -21.016 -0.71 1 85.94 72 SER B O 1
ATOM 2559 N N . MET B 1 73 ? -9.266 -19.141 -0.525 1 90.5 73 MET B N 1
ATOM 2560 C CA . MET B 1 73 ? -10.469 -19.703 -1.128 1 90.5 73 MET B CA 1
ATOM 2561 C C . MET B 1 73 ? -10.258 -19.984 -2.609 1 90.5 73 MET B C 1
ATOM 2563 O O . MET B 1 73 ? -10.812 -20.953 -3.146 1 90.5 73 MET B O 1
ATOM 2567 N N . ALA B 1 74 ? -9.477 -19.188 -3.258 1 90.25 74 ALA B N 1
ATOM 2568 C CA . ALA B 1 74 ? -9.133 -19.438 -4.652 1 90.25 74 ALA B CA 1
ATOM 2569 C C . ALA B 1 74 ? -8.242 -20.672 -4.777 1 90.25 74 ALA B C 1
ATOM 2571 O O . ALA B 1 74 ? -8.398 -21.469 -5.703 1 90.25 74 ALA B O 1
ATOM 2572 N N . ALA B 1 75 ? -7.332 -20.781 -3.877 1 83.88 75 ALA B N 1
ATOM 2573 C CA . ALA B 1 75 ? -6.41 -21.906 -3.891 1 83.88 75 ALA B CA 1
ATOM 2574 C C . ALA B 1 75 ? -7.16 -23.234 -3.74 1 83.88 75 ALA B C 1
ATOM 2576 O O . ALA B 1 75 ? -6.766 -24.25 -4.316 1 83.88 75 ALA B O 1
ATOM 2577 N N . ARG B 1 76 ? -8.211 -23.25 -3.086 1 84.06 76 ARG B N 1
ATOM 2578 C CA . ARG B 1 76 ? -9 -24.453 -2.848 1 84.06 76 ARG B CA 1
ATOM 2579 C C . ARG B 1 76 ? -9.703 -24.906 -4.121 1 84.06 76 ARG B C 1
ATOM 2581 O O . ARG B 1 76 ? -10.18 -26.047 -4.199 1 84.06 76 ARG B O 1
ATOM 2588 N N . GLN B 1 77 ? -9.781 -24.109 -5.078 1 88.31 77 GLN B N 1
ATOM 2589 C CA . GLN B 1 77 ? -10.438 -24.453 -6.336 1 88.31 77 GLN B CA 1
ATOM 2590 C C . GLN B 1 77 ? -9.453 -25.109 -7.301 1 88.31 77 GLN B C 1
ATOM 2592 O O . GLN B 1 77 ? -9.852 -25.562 -8.375 1 88.31 77 GLN B O 1
ATOM 2597 N N . GLY B 1 78 ? -8.188 -25.141 -6.973 1 83.56 78 GLY B N 1
ATOM 2598 C CA . GLY B 1 78 ? -7.191 -25.797 -7.805 1 83.56 78 GLY B CA 1
ATOM 2599 C C . GLY B 1 78 ? -6.012 -24.891 -8.148 1 83.56 78 GLY B C 1
ATOM 2600 O O . GLY B 1 78 ? -6.062 -23.688 -7.922 1 83.56 78 GLY B O 1
ATOM 2601 N N . ALA B 1 79 ? -5.02 -25.484 -8.742 1 82.5 79 ALA B N 1
ATOM 2602 C CA . ALA B 1 79 ? -3.777 -24.781 -9.031 1 82.5 79 ALA B CA 1
ATOM 2603 C C . ALA B 1 79 ? -3.977 -23.75 -10.148 1 82.5 79 ALA B C 1
ATOM 2605 O O . ALA B 1 79 ? -3.408 -22.656 -10.109 1 82.5 79 ALA B O 1
ATOM 2606 N N . LEU B 1 80 ? -4.75 -24.156 -11.109 1 84.88 80 LEU B N 1
ATOM 2607 C CA . LEU B 1 80 ? -4.988 -23.25 -12.227 1 84.88 80 LEU B CA 1
ATOM 2608 C C . LEU B 1 80 ? -5.77 -22.016 -11.773 1 84.88 80 LEU B C 1
ATOM 2610 O O . LEU B 1 80 ? -5.43 -20.891 -12.141 1 84.88 80 LEU B O 1
ATOM 2614 N N . ALA B 1 81 ? -6.75 -22.297 -10.914 1 88.19 81 ALA B N 1
ATOM 2615 C CA . ALA B 1 81 ? -7.559 -21.203 -10.383 1 88.19 81 ALA B CA 1
ATOM 2616 C C . ALA B 1 81 ? -6.723 -20.281 -9.5 1 88.19 81 ALA B C 1
ATOM 2618 O O . ALA B 1 81 ? -6.871 -19.062 -9.555 1 88.19 81 ALA B O 1
ATOM 2619 N N . MET B 1 82 ? -5.859 -20.812 -8.719 1 86.25 82 MET B N 1
ATOM 2620 C CA . MET B 1 82 ? -4.996 -20.047 -7.836 1 86.25 82 MET B CA 1
ATOM 2621 C C . MET B 1 82 ? -4.035 -19.172 -8.641 1 86.25 82 MET B C 1
ATOM 2623 O O . MET B 1 82 ? -3.824 -18 -8.312 1 86.25 82 MET B O 1
ATOM 2627 N N . ALA B 1 83 ? -3.447 -19.781 -9.672 1 85.31 83 ALA B N 1
ATOM 2628 C CA . ALA B 1 83 ? -2.533 -19.016 -10.523 1 85.31 83 ALA B CA 1
ATOM 2629 C C . ALA B 1 83 ? -3.248 -17.844 -11.18 1 85.31 83 ALA B C 1
ATOM 2631 O O . ALA B 1 83 ? -2.719 -16.734 -11.219 1 85.31 83 ALA B O 1
ATOM 2632 N N . ALA B 1 84 ? -4.418 -18.125 -11.672 1 89.81 84 ALA B N 1
ATOM 2633 C CA . ALA B 1 84 ? -5.199 -17.078 -12.312 1 89.81 84 ALA B CA 1
ATOM 2634 C C . ALA B 1 84 ? -5.574 -15.977 -11.32 1 89.81 84 ALA B C 1
ATOM 2636 O O . ALA B 1 84 ? -5.465 -14.789 -11.625 1 89.81 84 ALA B O 1
ATOM 2637 N N . HIS B 1 85 ? -5.984 -16.453 -10.141 1 91.12 85 HIS B N 1
ATOM 2638 C CA . HIS B 1 85 ? -6.324 -15.5 -9.086 1 91.12 85 HIS B CA 1
ATOM 2639 C C . HIS B 1 85 ? -5.137 -14.609 -8.742 1 91.12 85 HIS B C 1
ATOM 2641 O O . HIS B 1 85 ? -5.297 -13.406 -8.539 1 91.12 85 HIS B O 1
ATOM 2647 N N . GLN B 1 86 ? -4.023 -15.086 -8.664 1 86.25 86 GLN B N 1
ATOM 2648 C CA . GLN B 1 86 ? -2.828 -14.344 -8.273 1 86.25 86 GLN B CA 1
ATOM 2649 C C . GLN B 1 86 ? -2.471 -13.289 -9.312 1 86.25 86 GLN B C 1
ATOM 2651 O O . GLN B 1 86 ? -2.061 -12.18 -8.969 1 86.25 86 GLN B O 1
ATOM 2656 N N . ILE B 1 87 ? -2.594 -13.641 -10.555 1 87.44 87 ILE B N 1
ATOM 2657 C CA . ILE B 1 87 ? -2.336 -12.672 -11.609 1 87.44 87 ILE B CA 1
ATOM 2658 C C . ILE B 1 87 ? -3.338 -11.523 -11.5 1 87.44 87 ILE B C 1
ATOM 2660 O O . ILE B 1 87 ? -2.955 -10.352 -11.523 1 87.44 87 ILE B O 1
ATOM 2664 N N . CYS B 1 88 ? -4.621 -11.922 -11.367 1 92.12 88 CYS B N 1
ATOM 2665 C CA . CYS B 1 88 ? -5.668 -10.914 -11.227 1 92.12 88 CYS B CA 1
ATOM 2666 C C . CYS B 1 88 ? -5.418 -10.031 -10.016 1 92.12 88 CYS B C 1
ATOM 2668 O O . CYS B 1 88 ? -5.547 -8.812 -10.094 1 92.12 88 CYS B O 1
ATOM 2670 N N . LEU B 1 89 ? -5.016 -10.648 -8.945 1 91.81 89 LEU B N 1
ATOM 2671 C CA . LEU B 1 89 ? -4.762 -9.93 -7.703 1 91.81 89 LEU B CA 1
ATOM 2672 C C . LEU B 1 89 ? -3.568 -8.992 -7.848 1 91.81 89 LEU B C 1
ATOM 2674 O O . LEU B 1 89 ? -3.592 -7.871 -7.344 1 91.81 89 LEU B O 1
ATOM 2678 N N . GLN B 1 90 ? -2.605 -9.477 -8.461 1 85.94 90 GLN B N 1
ATOM 2679 C CA . GLN B 1 90 ? -1.413 -8.656 -8.664 1 85.94 90 GLN B CA 1
ATOM 2680 C C . GLN B 1 90 ? -1.738 -7.398 -9.461 1 85.94 90 GLN B C 1
ATOM 2682 O O . GLN B 1 90 ? -1.31 -6.301 -9.102 1 85.94 90 GLN B O 1
ATOM 2687 N N . VAL B 1 91 ? -2.449 -7.59 -10.523 1 89.12 91 VAL B N 1
ATOM 2688 C CA . VAL B 1 91 ? -2.83 -6.449 -11.352 1 89.12 91 VAL B CA 1
ATOM 2689 C C . VAL B 1 91 ? -3.756 -5.523 -10.562 1 89.12 91 VAL B C 1
ATOM 2691 O O . VAL B 1 91 ? -3.6 -4.301 -10.594 1 89.12 91 VAL B O 1
ATOM 2694 N N . TRP B 1 92 ? -4.656 -6.141 -9.859 1 92.62 92 TRP B N 1
ATOM 2695 C CA . TRP B 1 92 ? -5.605 -5.406 -9.031 1 92.62 92 TRP B CA 1
ATOM 2696 C C . TRP B 1 92 ? -4.883 -4.59 -7.965 1 92.62 92 TRP B C 1
ATOM 2698 O O . TRP B 1 92 ? -5.16 -3.4 -7.793 1 92.62 92 TRP B O 1
ATOM 2708 N N . LEU B 1 93 ? -3.982 -5.164 -7.309 1 89.38 93 LEU B N 1
ATOM 2709 C CA . LEU B 1 93 ? -3.225 -4.488 -6.258 1 89.38 93 LEU B CA 1
ATOM 2710 C C . LEU B 1 93 ? -2.346 -3.389 -6.844 1 89.38 93 LEU B C 1
ATOM 2712 O O . LEU B 1 93 ? -2.229 -2.309 -6.262 1 89.38 93 LEU B O 1
ATOM 2716 N N . SER B 1 94 ? -1.731 -3.695 -7.934 1 88.94 94 SER B N 1
ATOM 2717 C CA . SER B 1 94 ? -0.886 -2.701 -8.586 1 88.94 94 SER B CA 1
ATOM 2718 C C . SER B 1 94 ? -1.683 -1.452 -8.953 1 88.94 94 SER B C 1
ATOM 2720 O O . SER B 1 94 ? -1.224 -0.33 -8.734 1 88.94 94 SER B O 1
ATOM 2722 N N . ALA B 1 95 ? -2.824 -1.69 -9.508 1 92.19 95 ALA B N 1
ATOM 2723 C CA . ALA B 1 95 ? -3.701 -0.576 -9.859 1 92.19 95 ALA B CA 1
ATOM 2724 C C . ALA B 1 95 ? -4.133 0.199 -8.617 1 92.19 95 ALA B C 1
ATOM 2726 O O . ALA B 1 95 ? -4.195 1.43 -8.633 1 92.19 95 ALA B O 1
ATOM 2727 N N . SER B 1 96 ? -4.359 -0.49 -7.574 1 91.62 96 SER B N 1
ATOM 2728 C CA . SER B 1 96 ? -4.793 0.131 -6.324 1 91.62 96 SER B CA 1
ATOM 2729 C C . SER B 1 96 ? -3.678 0.972 -5.711 1 91.62 96 SER B C 1
ATOM 2731 O O . SER B 1 96 ? -3.943 1.999 -5.082 1 91.62 96 SER B O 1
ATOM 2733 N N . LEU B 1 97 ? -2.518 0.498 -5.914 1 91.06 97 LEU B N 1
ATOM 2734 C CA . LEU B 1 97 ? -1.376 1.22 -5.363 1 91.06 97 LEU B CA 1
ATOM 2735 C C . LEU B 1 97 ? -1.219 2.58 -6.035 1 91.06 97 LEU B C 1
ATOM 2737 O O . LEU B 1 97 ? -0.757 3.537 -5.41 1 91.06 97 LEU B O 1
ATOM 2741 N N . LEU B 1 98 ? -1.653 2.65 -7.293 1 91.19 98 LEU B N 1
ATOM 2742 C CA . LEU B 1 98 ? -1.593 3.924 -8 1 91.19 98 LEU B CA 1
ATOM 2743 C C . LEU B 1 98 ? -2.537 4.941 -7.371 1 91.19 98 LEU B C 1
ATOM 2745 O O . LEU B 1 98 ? -2.164 6.102 -7.172 1 91.19 98 LEU B O 1
ATOM 2749 N N . VAL B 1 99 ? -3.658 4.453 -7.07 1 94.19 99 VAL B N 1
ATOM 2750 C CA . VAL B 1 99 ? -4.637 5.34 -6.449 1 94.19 99 VAL B CA 1
ATOM 2751 C C . VAL B 1 99 ? -4.207 5.664 -5.02 1 94.19 99 VAL B C 1
ATOM 2753 O O . VAL B 1 99 ? -4.426 6.777 -4.539 1 94.19 99 VAL B O 1
ATOM 2756 N N . ASP B 1 100 ? -3.627 4.73 -4.355 1 94.38 100 ASP B N 1
ATOM 2757 C CA . ASP B 1 100 ? -3.129 4.938 -3 1 94.38 100 ASP B CA 1
ATOM 2758 C C . ASP B 1 100 ? -2.086 6.051 -2.959 1 94.38 100 ASP B C 1
ATOM 2760 O O . ASP B 1 100 ? -2.014 6.809 -1.988 1 94.38 100 ASP B O 1
ATOM 2764 N N . ALA B 1 101 ? -1.304 6.078 -4.02 1 93.06 101 ALA B N 1
ATOM 2765 C CA . ALA B 1 101 ? -0.31 7.145 -4.129 1 93.06 101 ALA B CA 1
ATOM 2766 C C . ALA B 1 101 ? -0.979 8.516 -4.184 1 93.06 101 ALA B C 1
ATOM 2768 O O . ALA B 1 101 ? -0.54 9.453 -3.514 1 93.06 101 ALA B O 1
ATOM 2769 N N . GLN B 1 102 ? -1.96 8.625 -4.996 1 93 102 GLN B N 1
ATOM 2770 C CA . GLN B 1 102 ? -2.732 9.859 -5.074 1 93 102 GLN B CA 1
ATOM 2771 C C . GLN B 1 102 ? -3.342 10.211 -3.723 1 93 102 GLN B C 1
ATOM 2773 O O . GLN B 1 102 ? -3.355 11.383 -3.328 1 93 102 GLN B O 1
ATOM 2778 N N . ALA B 1 103 ? -3.842 9.219 -3.031 1 96.06 103 ALA B N 1
ATOM 2779 C CA . ALA B 1 103 ? -4.441 9.406 -1.712 1 96.06 103 ALA B CA 1
ATOM 2780 C C . ALA B 1 103 ? -3.41 9.914 -0.708 1 96.06 103 ALA B C 1
ATOM 2782 O O . ALA B 1 103 ? -3.732 10.719 0.169 1 96.06 103 ALA B O 1
ATOM 2783 N N . ALA B 1 104 ? -2.197 9.445 -0.836 1 94.25 104 ALA B N 1
ATOM 2784 C CA . ALA B 1 104 ? -1.133 9.844 0.083 1 94.25 104 ALA B CA 1
ATOM 2785 C C . ALA B 1 104 ? -0.807 11.328 -0.064 1 94.25 104 ALA B C 1
ATOM 2787 O O . ALA B 1 104 ? -0.505 12.008 0.923 1 94.25 104 ALA B O 1
ATOM 2788 N N . ALA B 1 105 ? -0.814 11.797 -1.262 1 93 105 ALA B N 1
ATOM 2789 C CA . ALA B 1 105 ? -0.603 13.227 -1.478 1 93 105 ALA B CA 1
ATOM 2790 C C . ALA B 1 105 ? -1.69 14.055 -0.796 1 93 105 ALA B C 1
ATOM 2792 O O . ALA B 1 105 ? -1.396 15.047 -0.123 1 93 105 ALA B O 1
ATOM 2793 N N . GLY B 1 106 ? -2.93 13.625 -1.038 1 94.69 106 GLY B N 1
ATOM 2794 C CA . GLY B 1 106 ? -4.035 14.297 -0.374 1 94.69 106 GLY B CA 1
ATOM 2795 C C . GLY B 1 106 ? -3.939 14.25 1.14 1 94.69 106 GLY B C 1
ATOM 2796 O O . GLY B 1 106 ? -4.242 15.234 1.818 1 94.69 106 GLY B O 1
ATOM 2797 N N . GLN B 1 107 ? -3.525 13.125 1.631 1 94.75 107 GLN B N 1
ATOM 2798 C CA . GLN B 1 107 ? -3.365 12.945 3.068 1 94.75 107 GLN B CA 1
ATOM 2799 C C . GLN B 1 107 ? -2.393 13.969 3.65 1 94.75 107 GLN B C 1
ATOM 2801 O O . GLN B 1 107 ? -2.689 14.609 4.66 1 94.75 107 GLN B O 1
ATOM 2806 N N . ALA B 1 108 ? -1.246 14.117 3.078 1 92.62 108 ALA B N 1
ATOM 2807 C CA . ALA B 1 108 ? -0.22 15.031 3.574 1 92.62 108 ALA B CA 1
ATOM 2808 C C . ALA B 1 108 ? -0.701 16.469 3.516 1 92.62 108 ALA B C 1
ATOM 2810 O O . ALA B 1 108 ? -0.49 17.25 4.457 1 92.62 108 ALA B O 1
ATOM 2811 N N . LEU B 1 109 ? -1.322 16.844 2.424 1 92.88 109 LEU B N 1
ATOM 2812 C CA . LEU B 1 109 ? -1.771 18.234 2.242 1 92.88 109 LEU B CA 1
ATOM 2813 C C . LEU B 1 109 ? -2.93 18.547 3.18 1 92.88 109 LEU B C 1
ATOM 2815 O O . LEU B 1 109 ? -3.014 19.656 3.711 1 92.88 109 LEU B O 1
ATOM 2819 N N . ILE B 1 110 ? -3.812 17.562 3.336 1 95.06 110 ILE B N 1
ATOM 2820 C CA . ILE B 1 110 ? -4.93 17.75 4.258 1 95.06 110 ILE B CA 1
ATOM 2821 C C . ILE B 1 110 ? -4.406 17.875 5.688 1 95.06 110 ILE B C 1
ATOM 2823 O O . ILE B 1 110 ? -4.855 18.734 6.445 1 95.06 110 ILE B O 1
ATOM 2827 N N . ALA B 1 111 ? -3.473 17.016 6.062 1 93.44 111 ALA B N 1
ATOM 2828 C CA . ALA B 1 111 ? -2.898 17.094 7.406 1 93.44 111 ALA B CA 1
ATOM 2829 C C . ALA B 1 111 ? -2.289 18.453 7.672 1 93.44 111 ALA B C 1
ATOM 2831 O O . ALA B 1 111 ? -2.5 19.047 8.734 1 93.44 111 ALA B O 1
ATOM 2832 N N . THR B 1 112 ? -1.595 19 6.695 1 92.31 112 THR B N 1
ATOM 2833 C CA . THR B 1 112 ? -0.948 20.297 6.801 1 92.31 112 THR B CA 1
ATOM 2834 C C . THR B 1 112 ? -1.986 21.406 6.945 1 92.31 112 THR B C 1
ATOM 2836 O O . THR B 1 112 ? -1.886 22.25 7.844 1 92.31 112 THR B O 1
ATOM 2839 N N . SER B 1 113 ? -2.963 21.375 6.062 1 93.31 113 SER B N 1
ATOM 2840 C CA . SER B 1 113 ? -3.988 22.406 6.07 1 93.31 113 SER B CA 1
ATOM 2841 C C . SER B 1 113 ? -4.852 22.328 7.324 1 93.31 113 SER B C 1
ATOM 2843 O O . SER B 1 113 ? -5.246 23.344 7.887 1 93.31 113 SER B O 1
ATOM 2845 N N . PHE B 1 114 ? -5.184 21.172 7.758 1 92.5 114 PHE B N 1
ATOM 2846 C CA . PHE B 1 114 ? -5.977 20.953 8.961 1 92.5 114 PHE B CA 1
ATOM 2847 C C . PHE B 1 114 ? -5.242 21.453 10.195 1 92.5 114 PHE B C 1
ATOM 2849 O O . PHE B 1 114 ? -5.844 22.078 11.078 1 92.5 114 PHE B O 1
ATOM 2856 N N . ALA B 1 115 ? -3.986 21.172 10.242 1 90.94 115 ALA B N 1
ATOM 2857 C CA . ALA B 1 115 ? -3.156 21.625 11.359 1 90.94 115 ALA B CA 1
ATOM 2858 C C . ALA B 1 115 ? -3.129 23.156 11.43 1 90.94 115 ALA B C 1
ATOM 2860 O O . ALA B 1 115 ? -3.068 23.719 12.523 1 90.94 115 ALA B O 1
ATOM 2861 N N . LYS B 1 116 ? -3.217 23.797 10.258 1 92.94 116 LYS B N 1
ATOM 2862 C CA . LYS B 1 116 ? -3.211 25.25 10.18 1 92.94 116 LYS B CA 1
ATOM 2863 C C . LYS B 1 116 ? -4.617 25.812 10.359 1 92.94 116 LYS B C 1
ATOM 2865 O O . LYS B 1 116 ? -4.832 27.031 10.219 1 92.94 116 LYS B O 1
ATOM 2870 N N . ARG B 1 117 ? -5.609 24.984 10.5 1 92.69 117 ARG B N 1
ATOM 2871 C CA . ARG B 1 117 ? -7.016 25.344 10.664 1 92.69 117 ARG B CA 1
ATOM 2872 C C . ARG B 1 117 ? -7.539 26.062 9.43 1 92.69 117 ARG B C 1
ATOM 2874 O O . ARG B 1 117 ? -8.375 26.969 9.539 1 92.69 117 ARG B O 1
ATOM 2881 N N . ASP B 1 118 ? -6.914 25.828 8.375 1 92.69 118 ASP B N 1
ATOM 2882 C CA . ASP B 1 118 ? -7.41 26.312 7.086 1 92.69 118 ASP B CA 1
ATOM 2883 C C . ASP B 1 118 ? -8.43 25.344 6.492 1 92.69 118 ASP B C 1
ATOM 2885 O O . ASP B 1 118 ? -8.141 24.656 5.516 1 92.69 118 ASP B O 1
ATOM 2889 N N . TYR B 1 119 ? -9.672 25.422 6.949 1 92.56 119 TYR B N 1
ATOM 2890 C CA . TYR B 1 119 ? -10.68 24.422 6.629 1 92.56 119 TYR B CA 1
ATOM 2891 C C . TYR B 1 119 ? -11.18 24.594 5.199 1 92.56 119 TYR B C 1
ATOM 2893 O O . TYR B 1 119 ? -11.609 23.625 4.566 1 92.56 119 TYR B O 1
ATOM 2901 N N . ASN B 1 120 ? -11.156 25.781 4.691 1 91.12 120 ASN B N 1
ATOM 2902 C CA . ASN B 1 120 ? -11.531 25.969 3.295 1 91.12 120 ASN B CA 1
ATOM 2903 C C . ASN B 1 120 ? -10.594 25.219 2.354 1 91.12 120 ASN B C 1
ATOM 2905 O O . ASN B 1 120 ? -11.047 24.594 1.39 1 91.12 120 ASN B O 1
ATOM 2909 N N . ARG B 1 121 ? -9.32 25.312 2.727 1 92.06 121 ARG B N 1
ATOM 2910 C CA . ARG B 1 121 ? -8.352 24.578 1.924 1 92.06 121 ARG B CA 1
ATOM 2911 C C . ARG B 1 121 ? -8.555 23.062 2.066 1 92.06 121 ARG B C 1
ATOM 2913 O O . ARG B 1 121 ? -8.391 22.328 1.101 1 92.06 121 ARG B O 1
ATOM 2920 N N . VAL B 1 122 ? -8.883 22.625 3.195 1 94.19 122 VAL B N 1
ATOM 2921 C CA . VAL B 1 122 ? -9.172 21.203 3.414 1 94.19 122 VAL B CA 1
ATOM 2922 C C . VAL B 1 122 ? -10.328 20.766 2.516 1 94.19 122 VAL B C 1
ATOM 2924 O O . VAL B 1 122 ? -10.266 19.719 1.881 1 94.19 122 VAL B O 1
ATOM 2927 N N . LYS B 1 123 ? -11.359 21.578 2.449 1 93.19 123 LYS B N 1
ATOM 2928 C CA . LYS B 1 123 ? -12.516 21.281 1.609 1 93.19 123 LYS B CA 1
ATOM 2929 C C . LYS B 1 123 ? -12.117 21.203 0.137 1 93.19 123 LYS B C 1
ATOM 2931 O O . LYS B 1 123 ? -12.578 20.312 -0.59 1 93.19 123 LYS B O 1
ATOM 2936 N N . GLU B 1 124 ? -11.297 22.094 -0.236 1 92.88 124 GLU B N 1
ATOM 2937 C CA . GLU B 1 124 ? -10.852 22.141 -1.625 1 92.88 124 GLU B CA 1
ATOM 2938 C C . GLU B 1 124 ? -10.031 20.891 -1.98 1 92.88 124 GLU B C 1
ATOM 2940 O O . GLU B 1 124 ? -10.234 20.297 -3.039 1 92.88 124 GLU B O 1
ATOM 2945 N N . ILE B 1 125 ? -9.133 20.562 -1.139 1 94 125 ILE B N 1
ATOM 2946 C CA . ILE B 1 125 ? -8.305 19.375 -1.38 1 94 125 ILE B CA 1
ATOM 2947 C C . ILE B 1 125 ? -9.172 18.125 -1.394 1 94 125 ILE B C 1
ATOM 2949 O O . ILE B 1 125 ? -8.977 17.234 -2.219 1 94 125 ILE B O 1
ATOM 2953 N N . THR B 1 126 ? -10.086 18.078 -0.483 1 95.06 126 THR B N 1
ATOM 2954 C CA . THR B 1 126 ? -10.992 16.938 -0.403 1 95.06 126 THR B CA 1
ATOM 2955 C C . THR B 1 126 ? -11.781 16.781 -1.698 1 95.06 126 THR B C 1
ATOM 2957 O O . THR B 1 126 ? -11.859 15.68 -2.26 1 95.06 126 THR B O 1
ATOM 2960 N N . SER B 1 127 ? -12.344 17.828 -2.139 1 93.81 127 SER B N 1
ATOM 2961 C CA . SER B 1 127 ? -13.117 17.812 -3.379 1 93.81 127 SER B CA 1
ATOM 2962 C C . SER B 1 127 ? -12.242 17.406 -4.562 1 93.81 127 SER B C 1
ATOM 2964 O O . SER B 1 127 ? -12.648 16.609 -5.406 1 93.81 127 SER B O 1
ATOM 2966 N N . ALA B 1 128 ? -11.078 17.969 -4.629 1 93.69 128 ALA B N 1
ATOM 2967 C CA . ALA B 1 128 ? -10.148 17.625 -5.703 1 93.69 128 ALA B CA 1
ATOM 2968 C C . ALA B 1 128 ? -9.766 16.156 -5.652 1 93.69 128 ALA B C 1
ATOM 2970 O O . ALA B 1 128 ? -9.695 15.492 -6.691 1 93.69 128 ALA B O 1
ATOM 2971 N N . ALA B 1 129 ? -9.5 15.672 -4.465 1 95.88 129 ALA B N 1
ATOM 2972 C CA . ALA B 1 129 ? -9.102 14.273 -4.285 1 95.88 129 ALA B CA 1
ATOM 2973 C C . ALA B 1 129 ? -10.203 13.328 -4.742 1 95.88 129 ALA B C 1
ATOM 2975 O O . ALA B 1 129 ? -9.938 12.344 -5.438 1 95.88 129 ALA B O 1
ATOM 2976 N N . ILE B 1 130 ? -11.43 13.664 -4.387 1 95.94 130 ILE B N 1
ATOM 2977 C CA . ILE B 1 130 ? -12.562 12.805 -4.742 1 95.94 130 ILE B CA 1
ATOM 2978 C C . ILE B 1 130 ? -12.773 12.836 -6.254 1 95.94 130 ILE B C 1
ATOM 2980 O O . ILE B 1 130 ? -12.898 11.781 -6.887 1 95.94 130 ILE B O 1
ATOM 2984 N N . LYS B 1 131 ? -12.758 13.961 -6.832 1 95.69 131 LYS B N 1
ATOM 2985 C CA . LYS B 1 131 ? -12.992 14.102 -8.266 1 95.69 131 LYS B CA 1
ATOM 2986 C C . LYS B 1 131 ? -11.883 13.445 -9.07 1 95.69 131 LYS B C 1
ATOM 2988 O O . LYS B 1 131 ? -12.148 12.688 -10.008 1 95.69 131 LYS B O 1
ATOM 2993 N N . THR B 1 132 ? -10.656 13.742 -8.719 1 94.19 132 THR B N 1
ATOM 2994 C CA . THR B 1 132 ? -9.531 13.172 -9.453 1 94.19 132 THR B CA 1
ATOM 2995 C C . THR B 1 132 ? -9.406 11.68 -9.18 1 94.19 132 THR B C 1
ATOM 2997 O O . THR B 1 132 ? -8.953 10.922 -10.039 1 94.19 132 THR B O 1
ATOM 3000 N N . GLY B 1 133 ? -9.758 11.281 -7.945 1 95.31 133 GLY B N 1
ATOM 3001 C CA . GLY B 1 133 ? -9.773 9.859 -7.641 1 95.31 133 GLY B CA 1
ATOM 3002 C C . GLY B 1 133 ? -10.742 9.078 -8.5 1 95.31 133 GLY B C 1
ATOM 3003 O O . GLY B 1 133 ? -10.406 8 -9.008 1 95.31 133 GLY B O 1
ATOM 3004 N N . LEU B 1 134 ? -11.93 9.617 -8.664 1 96.06 134 LEU B N 1
ATOM 3005 C CA . LEU B 1 134 ? -12.922 8.984 -9.523 1 96.06 134 LEU B CA 1
ATOM 3006 C C . LEU B 1 134 ? -12.438 8.938 -10.969 1 96.06 134 LEU B C 1
ATOM 3008 O O . LEU B 1 134 ? -12.625 7.926 -11.656 1 96.06 134 LEU B O 1
ATOM 3012 N N . PHE B 1 135 ? -11.859 9.961 -11.336 1 95.56 135 PHE B N 1
ATOM 3013 C CA . PHE B 1 135 ? -11.32 10.016 -12.688 1 95.56 135 PHE B CA 1
ATOM 3014 C C . PHE B 1 135 ? -10.234 8.961 -12.875 1 95.56 135 PHE B C 1
ATOM 3016 O O . PHE B 1 135 ? -10.219 8.25 -13.891 1 95.56 135 PHE B O 1
ATOM 3023 N N . THR B 1 136 ? -9.352 8.906 -11.977 1 94.62 136 THR B N 1
ATOM 3024 C CA . THR B 1 136 ? -8.281 7.914 -12.047 1 94.62 136 THR B CA 1
ATOM 3025 C C . THR B 1 136 ? -8.859 6.5 -12.023 1 94.62 136 THR B C 1
ATOM 3027 O O . THR B 1 136 ? -8.414 5.629 -12.773 1 94.62 136 THR B O 1
ATOM 3030 N N . GLY B 1 137 ? -9.805 6.262 -11.133 1 96.62 137 GLY B N 1
ATOM 3031 C CA . GLY B 1 137 ? -10.453 4.961 -11.078 1 96.62 137 GLY B CA 1
ATOM 3032 C C . GLY B 1 137 ? -11.086 4.551 -12.391 1 96.62 137 GLY B C 1
ATOM 3033 O O . GLY B 1 137 ? -10.891 3.422 -12.852 1 96.62 137 GLY B O 1
ATOM 3034 N N . PHE B 1 138 ? -11.781 5.441 -13 1 96.94 138 PHE B N 1
ATOM 3035 C CA . PHE B 1 138 ? -12.414 5.152 -14.281 1 96.94 138 PHE B CA 1
ATOM 3036 C C . PHE B 1 138 ? -11.359 4.961 -15.367 1 96.94 138 PHE B C 1
ATOM 3038 O O . PHE B 1 138 ? -11.5 4.082 -16.234 1 96.94 138 PHE B O 1
ATOM 3045 N N . SER B 1 139 ? -10.367 5.758 -15.367 1 96 139 SER B N 1
ATOM 3046 C CA . SER B 1 139 ? -9.289 5.625 -16.344 1 96 139 SER B CA 1
ATOM 3047 C C . SER B 1 139 ? -8.609 4.266 -16.234 1 96 139 SER B C 1
ATOM 3049 O O . SER B 1 139 ? -8.352 3.613 -17.25 1 96 139 SER B O 1
ATOM 3051 N N . ILE B 1 140 ? -8.344 3.852 -15.016 1 95.12 140 ILE B N 1
ATOM 3052 C CA . ILE B 1 140 ? -7.703 2.557 -14.797 1 95.12 140 ILE B CA 1
ATOM 3053 C C . ILE B 1 140 ? -8.633 1.439 -15.258 1 95.12 140 ILE B C 1
ATOM 3055 O O . ILE B 1 140 ? -8.188 0.453 -15.852 1 95.12 140 ILE B O 1
ATOM 3059 N N . ALA B 1 141 ? -9.914 1.62 -14.977 1 96.56 141 ALA B N 1
ATOM 3060 C CA . ALA B 1 141 ? -10.891 0.627 -15.422 1 96.56 141 ALA B CA 1
ATOM 3061 C C . ALA B 1 141 ? -10.852 0.459 -16.938 1 96.56 141 ALA B C 1
ATOM 3063 O O . ALA B 1 141 ? -10.867 -0.665 -17.453 1 96.56 141 ALA B O 1
ATOM 3064 N N . VAL B 1 142 ? -10.758 1.52 -17.656 1 95.31 142 VAL B N 1
ATOM 3065 C CA . VAL B 1 142 ? -10.742 1.494 -19.109 1 95.31 142 VAL B CA 1
ATOM 3066 C C . VAL B 1 142 ? -9.438 0.873 -19.594 1 95.31 142 VAL B C 1
ATOM 3068 O O . VAL B 1 142 ? -9.445 0.013 -20.484 1 95.31 142 VAL B O 1
ATOM 3071 N N . VAL B 1 143 ? -8.359 1.276 -19.016 1 92.88 143 VAL B N 1
ATOM 3072 C CA . VAL B 1 143 ? -7.047 0.772 -19.422 1 92.88 143 VAL B CA 1
ATOM 3073 C C . VAL B 1 143 ? -6.977 -0.734 -19.188 1 92.88 143 VAL B C 1
ATOM 3075 O O . VAL B 1 143 ? -6.527 -1.486 -20.047 1 92.88 143 VAL B O 1
ATOM 3078 N N . LEU B 1 144 ? -7.426 -1.14 -18.047 1 93.31 144 LEU B N 1
ATOM 3079 C CA . LEU B 1 144 ? -7.395 -2.562 -17.719 1 93.31 144 LEU B CA 1
ATOM 3080 C C . LEU B 1 144 ? -8.391 -3.332 -18.578 1 93.31 144 LEU B C 1
ATOM 3082 O O . LEU B 1 144 ? -8.117 -4.461 -19 1 93.31 144 LEU B O 1
ATOM 3086 N N . GLY B 1 145 ? -9.531 -2.742 -18.828 1 92.25 145 GLY B N 1
ATOM 3087 C CA . GLY B 1 145 ? -10.5 -3.396 -19.688 1 92.25 145 GLY B CA 1
ATOM 3088 C C . GLY B 1 145 ? -9.961 -3.658 -21.094 1 92.25 145 GLY B C 1
ATOM 3089 O O . GLY B 1 145 ? -10.242 -4.699 -21.688 1 92.25 145 GLY B O 1
ATOM 3090 N N . LEU B 1 146 ? -9.047 -2.85 -21.531 1 91.06 146 LEU B N 1
ATOM 3091 C CA . LEU B 1 146 ? -8.539 -2.941 -22.891 1 91.06 146 LEU B CA 1
ATOM 3092 C C . LEU B 1 146 ? -7.25 -3.752 -22.953 1 91.06 146 LEU B C 1
ATOM 3094 O O . LEU B 1 146 ? -6.996 -4.465 -23.922 1 91.06 146 LEU B O 1
ATOM 3098 N N . PHE B 1 147 ? -6.457 -3.703 -21.844 1 88.31 147 PHE B N 1
ATOM 3099 C CA . PHE B 1 147 ? -5.098 -4.215 -21.969 1 88.31 147 PHE B CA 1
ATOM 3100 C C . PHE B 1 147 ? -4.871 -5.391 -21.031 1 88.31 147 PHE B C 1
ATOM 3102 O O . PHE B 1 147 ? -3.779 -5.961 -20.984 1 88.31 147 PHE B O 1
ATOM 3109 N N . PHE B 1 148 ? -5.871 -5.793 -20.344 1 88.44 148 PHE B N 1
ATOM 3110 C CA . PHE B 1 148 ? -5.684 -6.816 -19.328 1 88.44 148 PHE B CA 1
ATOM 3111 C C . PHE B 1 148 ? -5.176 -8.117 -19.953 1 88.44 148 PHE B C 1
ATOM 3113 O O . PHE B 1 148 ? -4.25 -8.734 -19.422 1 88.44 148 PHE B O 1
ATOM 3120 N N . PRO B 1 149 ? -5.715 -8.523 -21.125 1 85.81 149 PRO B N 1
ATOM 3121 C CA . PRO B 1 149 ? -5.199 -9.758 -21.719 1 85.81 149 PRO B CA 1
ATOM 3122 C C . PRO B 1 149 ? -3.717 -9.664 -22.078 1 85.81 149 PRO B C 1
ATOM 3124 O O . PRO B 1 149 ? -2.961 -10.609 -21.859 1 85.81 149 PRO B O 1
ATOM 3127 N N . SER B 1 150 ? -3.348 -8.547 -22.562 1 84.56 150 SER B N 1
ATOM 3128 C CA . SER B 1 150 ? -1.944 -8.336 -22.906 1 84.56 150 SER B CA 1
ATOM 3129 C C . SER B 1 150 ? -1.073 -8.297 -21.656 1 84.56 150 SER B C 1
ATOM 3131 O O . SER B 1 150 ? 0.043 -8.82 -21.656 1 84.56 150 SER B O 1
ATOM 3133 N N . LEU B 1 151 ? -1.587 -7.727 -20.594 1 84.62 151 LEU B N 1
ATOM 3134 C CA . LEU B 1 151 ? -0.848 -7.645 -19.344 1 84.62 151 LEU B CA 1
ATOM 3135 C C . LEU B 1 151 ? -0.675 -9.023 -18.719 1 84.62 151 LEU B C 1
ATOM 3137 O O . LEU B 1 151 ? 0.385 -9.336 -18.172 1 84.62 151 LEU B O 1
ATOM 3141 N N . ALA B 1 152 ? -1.679 -9.789 -18.859 1 86.06 152 ALA B N 1
ATOM 3142 C CA . ALA B 1 152 ? -1.649 -11.133 -18.281 1 86.06 152 ALA B CA 1
ATOM 3143 C C . ALA B 1 152 ? -0.589 -12 -18.969 1 86.06 152 ALA B C 1
ATOM 3145 O O . ALA B 1 152 ? 0.033 -12.844 -18.328 1 86.06 152 ALA B O 1
ATOM 3146 N N . LYS B 1 153 ? -0.345 -11.781 -20.219 1 85.75 153 LYS B N 1
ATOM 3147 C CA . LYS B 1 153 ? 0.631 -12.547 -20.984 1 85.75 153 LYS B CA 1
ATOM 3148 C C . LYS B 1 153 ? 2.053 -12.258 -20.516 1 85.75 153 LYS B C 1
ATOM 3150 O O . LYS B 1 153 ? 2.969 -13.047 -20.766 1 85.75 153 LYS B O 1
ATOM 3155 N N . LEU B 1 154 ? 2.156 -11.18 -19.797 1 77.62 154 LEU B N 1
ATOM 3156 C CA . LEU B 1 154 ? 3.465 -10.859 -19.234 1 77.62 154 LEU B CA 1
ATOM 3157 C C . LEU B 1 154 ? 3.803 -11.789 -18.078 1 77.62 154 LEU B C 1
ATOM 3159 O O . LEU B 1 154 ? 4.973 -11.938 -17.719 1 77.62 154 LEU B O 1
ATOM 3163 N N . PHE B 1 155 ? 2.787 -12.375 -17.562 1 81.94 155 PHE B N 1
ATOM 3164 C CA . PHE B 1 155 ? 2.986 -13.172 -16.359 1 81.94 155 PHE B CA 1
ATOM 3165 C C . PHE B 1 155 ? 3.082 -14.656 -16.703 1 81.94 155 PHE B C 1
ATOM 3167 O O . PHE B 1 155 ? 3.719 -15.422 -15.977 1 81.94 155 PHE B O 1
ATOM 3174 N N . THR B 1 156 ? 2.387 -15.055 -17.766 1 81.81 156 THR B N 1
ATOM 3175 C CA . THR B 1 156 ? 2.383 -16.484 -18.062 1 81.81 156 THR B CA 1
ATOM 3176 C C . THR B 1 156 ? 2.072 -16.719 -19.547 1 81.81 156 T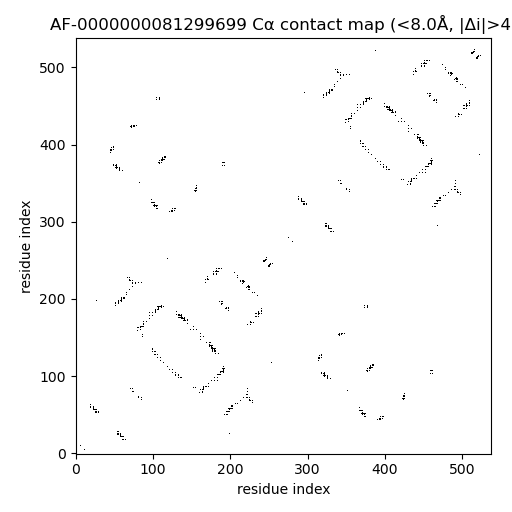HR B C 1
ATOM 3178 O O . THR B 1 156 ? 1.498 -15.859 -20.203 1 81.81 156 THR B O 1
ATOM 3181 N N . ASN B 1 157 ? 2.527 -17.953 -19.984 1 82.81 157 ASN B N 1
ATOM 3182 C CA . ASN B 1 157 ? 2.195 -18.391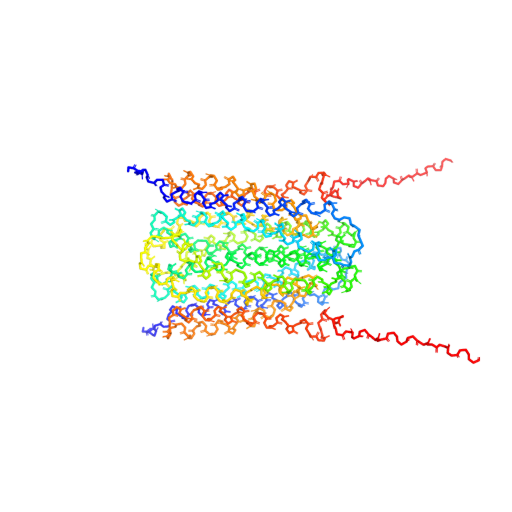 -21.328 1 82.81 157 ASN B CA 1
ATOM 3183 C C . ASN B 1 157 ? 1.251 -19.594 -21.312 1 82.81 157 ASN B C 1
ATOM 3185 O O . ASN B 1 157 ? 0.939 -20.172 -22.359 1 82.81 157 ASN B O 1
ATOM 3189 N N . ASP B 1 158 ? 0.832 -19.938 -20.109 1 85 158 ASP B N 1
ATOM 3190 C CA . ASP B 1 158 ? -0.089 -21.062 -19.984 1 85 158 ASP B CA 1
ATOM 3191 C C . ASP B 1 158 ? -1.498 -20.672 -20.422 1 85 158 ASP B C 1
ATOM 3193 O O . ASP B 1 158 ? -2.168 -19.891 -19.75 1 85 158 ASP B O 1
ATOM 3197 N N . MET B 1 159 ? -1.951 -21.344 -21.453 1 88.38 159 MET B N 1
ATOM 3198 C CA . MET B 1 159 ? -3.225 -20.984 -22.062 1 88.38 159 MET B CA 1
ATOM 3199 C C . MET B 1 159 ? -4.391 -21.297 -21.141 1 88.38 159 MET B C 1
ATOM 3201 O O . MET B 1 159 ? -5.395 -20.578 -21.125 1 88.38 159 MET B O 1
ATOM 3205 N N . GLN B 1 160 ? -4.285 -22.312 -20.359 1 89.06 160 GLN B N 1
ATOM 3206 C CA . GLN B 1 160 ? -5.355 -22.656 -19.422 1 89.06 160 GLN B CA 1
ATOM 3207 C C . GLN B 1 160 ? -5.504 -21.594 -18.344 1 89.06 160 GLN B C 1
ATOM 3209 O O . GLN B 1 160 ? -6.625 -21.203 -18 1 89.06 160 GLN B O 1
ATOM 3214 N N . VAL B 1 161 ? -4.418 -21.094 -17.891 1 88.38 161 VAL B N 1
ATOM 3215 C CA . VAL B 1 161 ? -4.43 -20.047 -16.875 1 88.38 161 VAL B CA 1
ATOM 3216 C C . VAL B 1 161 ? -4.965 -18.75 -17.469 1 88.38 161 VAL B C 1
ATOM 3218 O O . VAL B 1 161 ? -5.793 -18.078 -16.844 1 88.38 161 VAL B O 1
ATOM 3221 N N . LEU B 1 162 ? -4.539 -18.469 -18.688 1 90.56 162 LEU B N 1
ATOM 3222 C CA . LEU B 1 162 ? -4.953 -17.234 -19.344 1 90.56 162 LEU B CA 1
ATOM 3223 C C . LEU B 1 162 ? -6.461 -17.219 -19.578 1 90.56 162 LEU B C 1
ATOM 3225 O O . LEU B 1 162 ? -7.102 -16.172 -19.484 1 90.56 162 LEU B O 1
ATOM 3229 N N . ASP B 1 163 ? -7.035 -18.344 -19.812 1 92.19 163 ASP B N 1
ATOM 3230 C CA . ASP B 1 163 ? -8.477 -18.438 -20.016 1 92.19 163 ASP B CA 1
ATOM 3231 C C . ASP B 1 163 ? -9.242 -18.141 -18.734 1 92.19 163 ASP B C 1
ATOM 3233 O O . ASP B 1 163 ? -10.281 -17.469 -18.766 1 92.19 163 ASP B O 1
ATOM 3237 N N . ILE B 1 164 ? -8.727 -18.609 -17.688 1 90.56 164 ILE B N 1
ATOM 3238 C CA . ILE B 1 164 ? -9.359 -18.359 -16.406 1 90.56 164 ILE B CA 1
ATOM 3239 C C . ILE B 1 164 ? -9.195 -16.891 -16.016 1 90.56 164 ILE B C 1
ATOM 3241 O O . ILE B 1 164 ? -10.125 -16.266 -15.5 1 90.56 164 ILE B O 1
ATOM 3245 N N . VAL B 1 165 ? -8.055 -16.312 -16.281 1 91.5 165 VAL B N 1
ATOM 3246 C CA . VAL B 1 165 ? -7.777 -14.898 -15.992 1 91.5 165 VAL B CA 1
ATOM 3247 C C . VAL B 1 165 ? -8.781 -14.016 -16.734 1 91.5 165 VAL B C 1
ATOM 3249 O O . VAL B 1 165 ? -9.266 -13.031 -16.172 1 91.5 165 VAL B O 1
ATOM 3252 N N . LYS B 1 166 ? -9.078 -14.398 -17.922 1 90.81 166 LYS B N 1
ATOM 3253 C CA . LYS B 1 166 ? -10.016 -13.633 -18.75 1 90.81 166 LYS B CA 1
ATOM 3254 C C . LYS B 1 166 ? -11.391 -13.547 -18.078 1 90.81 166 LYS B C 1
ATOM 3256 O O . LYS B 1 166 ? -12.078 -12.539 -18.203 1 90.81 166 LYS B O 1
ATOM 3261 N N . SER B 1 167 ? -11.75 -14.562 -17.422 1 87.62 167 SER B N 1
ATOM 3262 C CA . SER B 1 167 ? -13.047 -14.578 -16.766 1 87.62 167 SER B CA 1
ATOM 3263 C C . SER B 1 167 ? -13.086 -13.594 -15.602 1 87.62 167 SER B C 1
ATOM 3265 O O . SER B 1 167 ? -14.172 -13.172 -15.18 1 87.62 167 SER B O 1
ATOM 3267 N N . GLY B 1 168 ? -11.961 -13.242 -15.07 1 87.94 168 GLY B N 1
ATOM 3268 C CA . GLY B 1 168 ? -11.875 -12.305 -13.969 1 87.94 168 GLY B CA 1
ATOM 3269 C C . GLY B 1 168 ? -11.711 -10.867 -14.414 1 87.94 168 GLY B C 1
ATOM 3270 O O . GLY B 1 168 ? -11.742 -9.945 -13.594 1 87.94 168 GLY B O 1
ATOM 3271 N N . LEU B 1 169 ? -11.609 -10.695 -15.672 1 88.56 169 LEU B N 1
ATOM 3272 C CA . LEU B 1 169 ? -11.305 -9.391 -16.25 1 88.56 169 LEU B CA 1
ATOM 3273 C C . LEU B 1 169 ? -12.344 -8.359 -15.836 1 88.56 169 LEU B C 1
ATOM 3275 O O . LEU B 1 169 ? -11.992 -7.246 -15.438 1 88.56 169 LEU B O 1
ATOM 3279 N N . LEU B 1 170 ? -13.578 -8.727 -15.953 1 87 170 LEU B N 1
ATOM 3280 C CA . LEU B 1 170 ? -14.648 -7.785 -15.641 1 87 170 LEU B CA 1
ATOM 3281 C C . LEU B 1 170 ? -14.57 -7.348 -14.18 1 87 170 LEU B C 1
ATOM 3283 O O . LEU B 1 170 ? -14.742 -6.164 -13.875 1 87 170 LEU B O 1
ATOM 3287 N N . PHE B 1 171 ? -14.289 -8.234 -13.281 1 90.19 171 PHE B N 1
ATOM 3288 C CA . PHE B 1 171 ? -14.203 -7.918 -11.859 1 90.19 171 PHE B CA 1
ATOM 3289 C C . PHE B 1 171 ? -13.008 -7.016 -11.578 1 90.19 171 PHE B C 1
ATOM 3291 O O . PHE B 1 171 ? -13.125 -6.035 -10.836 1 90.19 171 PHE B O 1
ATOM 3298 N N . VAL B 1 172 ? -11.938 -7.34 -12.203 1 92.31 172 VAL B N 1
ATOM 3299 C CA . VAL B 1 172 ? -10.703 -6.609 -11.945 1 92.31 172 VAL B CA 1
ATOM 3300 C C . VAL B 1 172 ? -10.812 -5.191 -12.508 1 92.31 172 VAL B C 1
ATOM 3302 O O . VAL B 1 172 ? -10.406 -4.227 -11.852 1 92.31 172 VAL B O 1
ATOM 3305 N N . SER B 1 173 ? -11.375 -5.051 -13.664 1 93.88 173 SER B N 1
ATOM 3306 C CA . SER B 1 173 ? -11.43 -3.75 -14.32 1 93.88 173 SER B CA 1
ATOM 3307 C C . SER B 1 173 ? -12.586 -2.912 -13.797 1 93.88 173 SER B C 1
ATOM 3309 O O . SER B 1 173 ? -12.391 -1.768 -13.383 1 93.88 173 SER B O 1
ATOM 3311 N N . ALA B 1 174 ? -13.773 -3.484 -13.672 1 92.88 174 ALA B N 1
ATOM 3312 C CA . ALA B 1 174 ? -14.984 -2.729 -13.352 1 92.88 174 ALA B CA 1
ATOM 3313 C C . ALA B 1 174 ? -14.977 -2.271 -11.898 1 92.88 174 ALA B C 1
ATOM 3315 O O . ALA B 1 174 ? -15.664 -1.311 -11.539 1 92.88 174 ALA B O 1
ATOM 3316 N N . SER B 1 175 ? -14.188 -2.861 -11.031 1 94.44 175 SER B N 1
ATOM 3317 C CA . SER B 1 175 ? -14.18 -2.523 -9.617 1 94.44 175 SER B CA 1
ATOM 3318 C C . SER B 1 175 ? -13.258 -1.343 -9.328 1 94.44 175 SER B C 1
ATOM 3320 O O . SER B 1 175 ? -13.242 -0.81 -8.219 1 94.44 175 SER B O 1
ATOM 3322 N N . GLN B 1 176 ? -12.57 -0.867 -10.297 1 96.31 176 GLN B N 1
ATOM 3323 C CA . GLN B 1 176 ? -11.492 0.093 -10.078 1 96.31 176 GLN B CA 1
ATOM 3324 C C . GLN B 1 176 ? -12.039 1.416 -9.547 1 96.31 176 GLN B C 1
ATOM 3326 O O . GLN B 1 176 ? -11.438 2.027 -8.656 1 96.31 176 GLN B O 1
ATOM 3331 N N . PRO B 1 177 ? -13.195 1.91 -10.07 1 96.5 177 PRO B N 1
ATOM 3332 C CA . PRO B 1 177 ? -13.719 3.148 -9.484 1 96.5 177 PRO B CA 1
ATOM 3333 C C . PRO B 1 177 ? -14.062 3.008 -8.008 1 96.5 177 PRO B C 1
ATOM 3335 O O . PRO B 1 177 ? -13.852 3.939 -7.227 1 96.5 177 PRO B O 1
ATOM 3338 N N . LEU B 1 178 ? -14.57 1.878 -7.641 1 96.25 178 LEU B N 1
ATOM 3339 C CA . LEU B 1 178 ? -14.867 1.606 -6.234 1 96.25 178 LEU B CA 1
ATOM 3340 C C . LEU B 1 178 ? -13.586 1.56 -5.414 1 96.25 178 LEU B C 1
ATOM 3342 O O . LEU B 1 178 ? -13.523 2.109 -4.312 1 96.25 178 LEU B O 1
ATOM 3346 N N . ASN B 1 179 ? -12.586 0.926 -5.949 1 96.75 179 ASN B N 1
ATOM 3347 C CA . ASN B 1 179 ? -11.289 0.86 -5.289 1 96.75 179 ASN B CA 1
ATOM 3348 C C . ASN B 1 179 ? -10.695 2.252 -5.074 1 96.75 179 ASN B C 1
ATOM 3350 O O . ASN B 1 179 ? -10.164 2.547 -4.004 1 96.75 179 ASN B O 1
ATOM 3354 N N . ALA B 1 180 ? -10.828 2.977 -6.129 1 97.5 180 ALA B N 1
ATOM 3355 C CA . ALA B 1 180 ? -10.273 4.324 -6.07 1 97.5 180 ALA B CA 1
ATOM 3356 C C . ALA B 1 180 ? -10.898 5.129 -4.934 1 97.5 180 ALA B C 1
ATOM 3358 O O . ALA B 1 180 ? -10.195 5.785 -4.164 1 97.5 180 ALA B O 1
ATOM 3359 N N . MET B 1 181 ? -12.172 5.023 -4.812 1 97.56 181 MET B N 1
ATOM 3360 C CA . MET B 1 181 ? -12.875 5.77 -3.77 1 97.56 181 MET B CA 1
ATOM 3361 C C . MET B 1 181 ? -12.469 5.281 -2.383 1 97.56 181 MET B C 1
ATOM 3363 O O . MET B 1 181 ? -12.266 6.086 -1.473 1 97.56 181 MET B O 1
ATOM 3367 N N . ALA B 1 182 ? -12.344 4.039 -2.23 1 97.81 182 ALA B N 1
ATOM 3368 C CA . ALA B 1 182 ? -11.945 3.479 -0.942 1 97.81 182 ALA B CA 1
ATOM 3369 C C . ALA B 1 182 ? -10.586 4.02 -0.507 1 97.81 182 ALA B C 1
ATOM 3371 O O . ALA B 1 182 ? -10.422 4.453 0.636 1 97.81 182 ALA B O 1
ATOM 3372 N N . TYR B 1 183 ? -9.656 4.059 -1.384 1 97.38 183 TYR B N 1
ATOM 3373 C CA . TYR B 1 183 ? -8.312 4.508 -1.056 1 97.38 183 TYR B CA 1
ATOM 3374 C C . TYR B 1 183 ? -8.281 6.012 -0.812 1 97.38 183 TYR B C 1
ATOM 3376 O O . TYR B 1 183 ? -7.586 6.488 0.086 1 97.38 183 TYR B O 1
ATOM 3384 N N . ILE B 1 184 ? -9.008 6.734 -1.641 1 97.44 184 ILE B N 1
ATOM 3385 C CA . ILE B 1 184 ? -9.047 8.188 -1.477 1 97.44 184 ILE B CA 1
ATOM 3386 C C . ILE B 1 184 ? -9.617 8.531 -0.103 1 97.44 184 ILE B C 1
ATOM 3388 O O . ILE B 1 184 ? -9.07 9.375 0.608 1 97.44 184 ILE B O 1
ATOM 3392 N N . PHE B 1 185 ? -10.688 7.891 0.269 1 97.5 185 PHE B N 1
ATOM 3393 C CA . PHE B 1 185 ? -11.297 8.172 1.563 1 97.5 185 PHE B CA 1
ATOM 3394 C C . PHE B 1 185 ? -10.352 7.801 2.699 1 97.5 185 PHE B C 1
ATOM 3396 O O . PHE B 1 185 ? -10.328 8.461 3.74 1 97.5 185 PHE B O 1
ATOM 3403 N N . ASP B 1 186 ? -9.57 6.734 2.58 1 95.81 186 ASP B N 1
ATOM 3404 C CA . ASP B 1 186 ? -8.539 6.414 3.568 1 95.81 186 ASP B CA 1
ATOM 3405 C C . ASP B 1 186 ? -7.57 7.578 3.75 1 95.81 186 ASP B C 1
ATOM 3407 O O . ASP B 1 186 ? -7.281 7.984 4.875 1 95.81 186 ASP B O 1
ATOM 3411 N N . GLY B 1 187 ? -7.137 8.062 2.635 1 95.81 187 GLY B N 1
ATOM 3412 C CA . GLY B 1 187 ? -6.207 9.18 2.693 1 95.81 187 GLY B CA 1
ATOM 3413 C C . GLY B 1 187 ? -6.777 10.398 3.391 1 95.81 187 GLY B C 1
ATOM 3414 O O . GLY B 1 187 ? -6.082 11.055 4.164 1 95.81 187 GLY B O 1
ATOM 3415 N N . LEU B 1 188 ? -8.031 10.68 3.07 1 96.06 188 LEU B N 1
ATOM 3416 C CA . LEU B 1 188 ? -8.688 11.82 3.688 1 96.06 188 LEU B CA 1
ATOM 3417 C C . LEU B 1 188 ? -8.766 11.648 5.199 1 96.06 188 LEU B C 1
ATOM 3419 O O . LEU B 1 188 ? -8.422 12.562 5.953 1 96.06 188 LEU B O 1
ATOM 3423 N N . HIS B 1 189 ? -9.172 10.492 5.664 1 96.38 189 HIS B N 1
ATOM 3424 C CA . HIS B 1 189 ? -9.367 10.25 7.09 1 96.38 189 HIS B CA 1
ATOM 3425 C C . HIS B 1 189 ? -8.031 10.172 7.824 1 96.38 189 HIS B C 1
ATOM 3427 O O . HIS B 1 189 ? -7.938 10.586 8.984 1 96.38 189 HIS B O 1
ATOM 3433 N N . TYR B 1 190 ? -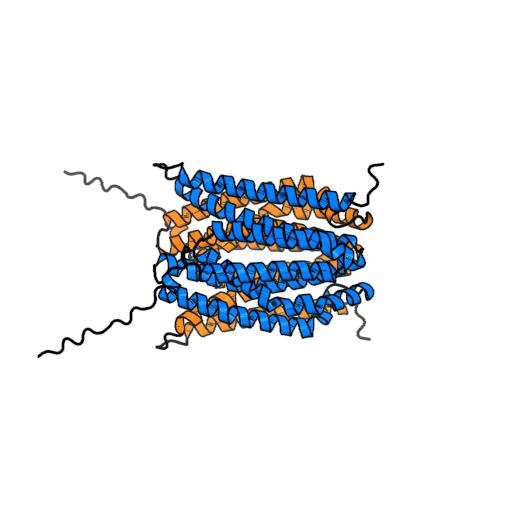6.98 9.633 7.152 1 95.06 190 TYR B N 1
ATOM 3434 C CA . TYR B 1 190 ? -5.645 9.664 7.734 1 95.06 190 TYR B CA 1
ATOM 3435 C C . TYR B 1 190 ? -5.152 11.094 7.902 1 95.06 190 TYR B C 1
ATOM 3437 O O . TYR B 1 190 ? -4.496 11.422 8.891 1 95.06 190 TYR B O 1
ATOM 3445 N N . GLY B 1 191 ? -5.516 11.914 6.938 1 94.44 191 GLY B N 1
ATOM 3446 C CA . GLY B 1 191 ? -5.078 13.305 6.969 1 94.44 191 GLY B CA 1
ATOM 3447 C C . GLY B 1 191 ? -5.586 14.062 8.18 1 94.44 191 GLY B C 1
ATOM 3448 O O . GLY B 1 191 ? -4.926 14.984 8.656 1 94.44 191 GLY B O 1
ATOM 3449 N N . VAL B 1 192 ? -6.746 13.688 8.617 1 94 192 VAL B N 1
ATOM 3450 C CA . VAL B 1 192 ? -7.297 14.359 9.789 1 94 192 VAL B CA 1
ATOM 3451 C C . VAL B 1 192 ? -7.074 13.508 11.031 1 94 192 VAL B C 1
ATOM 3453 O O . VAL B 1 192 ? -7.707 13.719 12.07 1 94 192 VAL B O 1
ATOM 3456 N N . SER B 1 193 ? -6.234 12.445 10.922 1 92.81 193 SER B N 1
ATOM 3457 C CA . SER B 1 193 ? -5.781 11.57 11.992 1 92.81 193 SER B CA 1
ATOM 3458 C C . SER B 1 193 ? -6.953 10.836 12.641 1 92.81 193 SER B C 1
ATOM 3460 O O . SER B 1 193 ? -6.984 10.656 13.859 1 92.81 193 SER B O 1
ATOM 3462 N N . ASP B 1 194 ? -7.977 10.609 11.891 1 94.31 194 ASP B N 1
ATOM 3463 C CA . ASP B 1 194 ? -9.086 9.805 12.375 1 94.31 194 ASP B CA 1
ATOM 3464 C C . ASP B 1 194 ? -8.766 8.312 12.281 1 94.31 194 ASP B C 1
ATOM 3466 O O . ASP B 1 194 ? -9.5 7.551 11.648 1 94.31 194 ASP B O 1
ATOM 3470 N N . PHE B 1 195 ? -7.754 7.859 12.992 1 93.44 195 PHE B N 1
ATOM 3471 C CA . PHE B 1 195 ? -7.188 6.52 12.906 1 93.44 195 PHE B CA 1
ATOM 3472 C C . PHE B 1 195 ? -8.094 5.5 13.578 1 93.44 195 PHE B C 1
ATOM 3474 O O . PHE B 1 195 ? -8.266 4.387 13.078 1 93.44 195 PHE B O 1
ATOM 3481 N N . PRO B 1 196 ? -8.766 5.867 14.695 1 91.5 196 PRO B N 1
ATOM 3482 C CA . PRO B 1 196 ? -9.664 4.891 15.312 1 91.5 196 PRO B CA 1
ATOM 3483 C C . PRO B 1 196 ? -10.828 4.5 14.398 1 91.5 196 PRO B C 1
ATOM 3485 O O . PRO B 1 196 ? -11.18 3.32 14.312 1 91.5 196 PRO B O 1
ATOM 3488 N N . PHE B 1 197 ? -11.406 5.496 13.766 1 92.94 197 PHE B N 1
ATOM 3489 C CA . PHE B 1 197 ? -12.477 5.191 12.82 1 92.94 197 PHE B CA 1
ATOM 3490 C C . PHE B 1 197 ? -11.977 4.27 11.719 1 92.94 197 PHE B C 1
ATOM 3492 O O . PHE B 1 197 ? -12.648 3.303 11.352 1 92.94 197 PHE B O 1
ATOM 3499 N N . ALA B 1 198 ? -10.812 4.594 11.141 1 94.56 198 ALA B N 1
ATOM 3500 C CA . ALA B 1 198 ? -10.258 3.797 10.047 1 94.56 198 ALA B CA 1
ATOM 3501 C C . ALA B 1 198 ? -10.086 2.34 10.469 1 94.56 198 ALA B C 1
ATOM 3503 O O . ALA B 1 198 ? -10.43 1.427 9.711 1 94.56 198 ALA B O 1
ATOM 3504 N N . ALA B 1 199 ? -9.586 2.131 11.641 1 94.56 199 ALA B N 1
ATOM 3505 C CA . ALA B 1 199 ? -9.336 0.782 12.148 1 94.56 199 ALA B CA 1
ATOM 3506 C C . ALA B 1 199 ? -10.648 0.033 12.375 1 94.56 199 ALA B C 1
ATOM 3508 O O . ALA B 1 199 ? -10.828 -1.08 11.875 1 94.56 199 ALA B O 1
ATOM 3509 N N . CYS B 1 200 ? -11.578 0.651 13.039 1 93.75 200 CYS B N 1
ATOM 3510 C CA . CYS B 1 200 ? -12.836 0.001 13.391 1 93.75 200 CYS B CA 1
ATOM 3511 C C . CYS B 1 200 ? -13.68 -0.275 12.156 1 93.75 200 CYS B C 1
ATOM 3513 O O . CYS B 1 200 ? -14.289 -1.34 12.031 1 93.75 200 CYS B O 1
ATOM 3515 N N . SER B 1 201 ? -13.75 0.696 11.312 1 95.62 201 SER B N 1
ATOM 3516 C CA . SER B 1 201 ? -14.516 0.519 10.086 1 95.62 201 SER B CA 1
ATOM 3517 C C . SER B 1 201 ? -13.953 -0.619 9.242 1 95.62 201 SER B C 1
ATOM 3519 O O . SER B 1 201 ? -14.711 -1.416 8.68 1 95.62 201 SER B O 1
ATOM 3521 N N . MET B 1 202 ? -12.609 -0.736 9.133 1 96.5 202 MET B N 1
ATOM 3522 C CA . M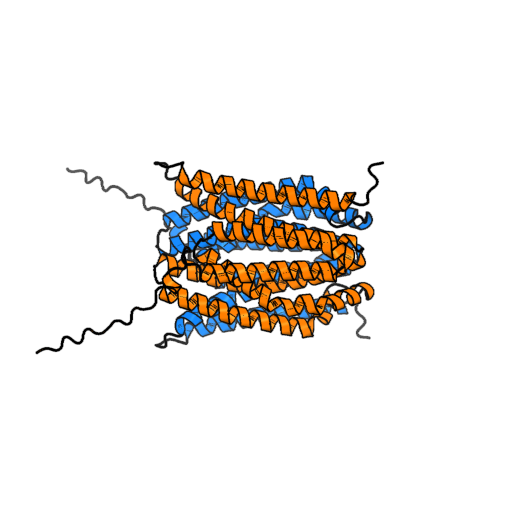ET B 1 202 ? -11.992 -1.794 8.336 1 96.5 202 MET B CA 1
ATOM 3523 C C . MET B 1 202 ? -12.273 -3.164 8.945 1 96.5 202 MET B C 1
ATOM 3525 O O . MET B 1 202 ? -12.531 -4.129 8.219 1 96.5 202 MET B O 1
ATOM 3529 N N . MET B 1 203 ? -12.219 -3.201 10.234 1 94.5 203 MET B N 1
ATOM 3530 C CA . MET B 1 203 ? -12.492 -4.469 10.906 1 94.5 203 MET B CA 1
ATOM 3531 C C . MET B 1 203 ? -13.922 -4.922 10.656 1 94.5 203 MET B C 1
ATOM 3533 O O . MET B 1 203 ? -14.172 -6.102 10.398 1 94.5 203 MET B O 1
ATOM 3537 N N . ALA B 1 204 ? -14.82 -4.012 10.727 1 95.62 204 ALA B N 1
ATOM 3538 C CA . ALA B 1 204 ? -16.219 -4.34 10.469 1 95.62 204 ALA B CA 1
ATOM 3539 C C . ALA B 1 204 ? -16.438 -4.77 9.023 1 95.62 204 ALA B C 1
ATOM 3541 O O . ALA B 1 204 ? -17.062 -5.801 8.758 1 95.62 204 ALA B O 1
ATOM 3542 N N . VAL B 1 205 ? -15.922 -4 8.109 1 97.31 205 VAL B N 1
ATOM 3543 C CA . VAL B 1 205 ? -16.047 -4.281 6.688 1 97.31 205 VAL B CA 1
ATOM 3544 C C . VAL B 1 205 ? -15.367 -5.605 6.359 1 97.31 205 VAL B C 1
ATOM 3546 O O . VAL B 1 205 ? -15.906 -6.418 5.598 1 97.31 205 VAL B O 1
ATOM 3549 N N . GLY B 1 206 ? -14.172 -5.793 6.926 1 96.19 206 GLY B N 1
ATOM 3550 C CA . GLY B 1 206 ? -13.453 -7.043 6.723 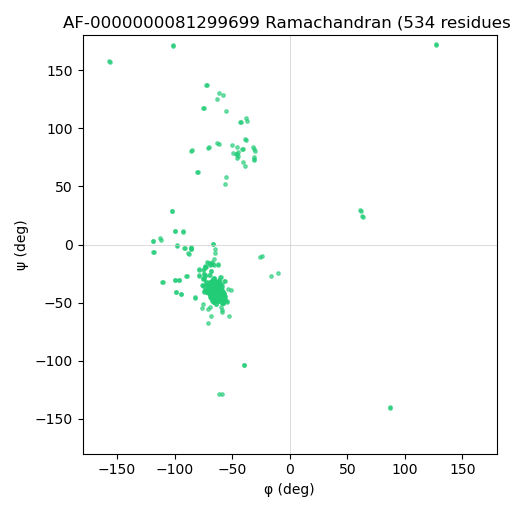1 96.19 206 GLY B CA 1
ATOM 3551 C C . GLY B 1 206 ? -14.219 -8.25 7.227 1 96.19 206 GLY B C 1
ATOM 3552 O O . GLY B 1 206 ? -14.227 -9.305 6.578 1 96.19 206 GLY B O 1
ATOM 3553 N N . ALA B 1 207 ? -14.836 -8.07 8.328 1 94.75 207 ALA B N 1
ATOM 3554 C CA . ALA B 1 207 ? -15.609 -9.172 8.898 1 94.75 207 ALA B CA 1
ATOM 3555 C C . ALA B 1 207 ? -16.781 -9.547 8 1 94.75 207 ALA B C 1
ATOM 3557 O O . ALA B 1 207 ? -17.047 -10.727 7.758 1 94.75 207 ALA B O 1
ATOM 3558 N N . ILE B 1 208 ? -17.438 -8.586 7.527 1 96.75 208 ILE B N 1
ATOM 3559 C CA . ILE B 1 208 ? -18.594 -8.82 6.66 1 96.75 208 ILE B CA 1
ATOM 3560 C C . ILE B 1 208 ? -18.141 -9.5 5.371 1 96.75 208 ILE B C 1
ATOM 3562 O O . ILE B 1 208 ? -18.734 -10.5 4.949 1 96.75 208 ILE B O 1
ATOM 3566 N N . SER B 1 209 ? -17.125 -8.977 4.77 1 97.31 209 SER B N 1
ATOM 3567 C CA . SER B 1 209 ? -16.609 -9.547 3.523 1 97.31 209 SER B CA 1
ATOM 3568 C C . SER B 1 209 ? -16.062 -10.953 3.74 1 97.31 209 SER B C 1
ATOM 3570 O O . SER B 1 209 ? -16.219 -11.828 2.879 1 97.31 209 SER B O 1
ATOM 3572 N N . SER B 1 210 ? -15.391 -11.133 4.871 1 95.19 210 SER B N 1
ATOM 3573 C CA . SER B 1 210 ? -14.859 -12.461 5.176 1 95.19 210 SER B CA 1
ATOM 3574 C C . SER B 1 210 ? -15.977 -13.484 5.316 1 95.19 210 SER B C 1
ATOM 3576 O O . SER B 1 210 ? -15.844 -14.625 4.871 1 95.19 210 SER B O 1
ATOM 3578 N N . ALA B 1 211 ? -17.047 -13.102 5.941 1 95.75 211 ALA B N 1
ATOM 3579 C CA . ALA B 1 211 ? -18.203 -13.992 6.031 1 95.75 211 ALA B CA 1
ATOM 3580 C C . ALA B 1 211 ? -18.703 -14.383 4.645 1 95.75 211 ALA B C 1
ATOM 3582 O O . ALA B 1 211 ? -19.016 -15.547 4.395 1 95.75 211 ALA B O 1
ATOM 3583 N N . PHE B 1 212 ? -18.75 -13.469 3.771 1 96.75 212 PHE B N 1
ATOM 3584 C CA . PHE B 1 212 ? -19.141 -13.727 2.393 1 96.75 212 PHE B CA 1
ATOM 3585 C C . PHE B 1 212 ? -18.172 -14.672 1.71 1 96.75 212 PHE B C 1
ATOM 3587 O O . PHE B 1 212 ? -18.578 -15.602 1.014 1 96.75 212 PHE B O 1
ATOM 3594 N N . LEU B 1 213 ? -16.891 -14.477 1.911 1 95.88 213 LEU B N 1
ATOM 3595 C CA . LEU B 1 213 ? -15.844 -15.242 1.247 1 95.88 213 LEU B CA 1
ATOM 3596 C C . LEU B 1 213 ? -15.82 -16.688 1.743 1 95.88 213 LEU B C 1
ATOM 3598 O O . LEU B 1 213 ? -15.414 -17.594 1.012 1 95.88 213 LEU B O 1
ATOM 3602 N N . LEU B 1 214 ? -16.281 -16.875 2.955 1 92.94 214 LEU B N 1
ATOM 3603 C CA . LEU B 1 214 ? -16.281 -18.219 3.508 1 92.94 214 LEU B CA 1
ATOM 3604 C C . LEU B 1 214 ? -17.453 -19.031 2.969 1 92.94 214 LEU B C 1
ATOM 3606 O O . LEU B 1 214 ? -17.359 -20.25 2.842 1 92.94 214 LEU B O 1
ATOM 3610 N N . TYR B 1 215 ? -18.453 -18.375 2.494 1 94.94 215 TYR B N 1
ATOM 3611 C CA . TYR B 1 215 ? -19.688 -19.109 2.197 1 94.94 215 TYR B CA 1
ATOM 3612 C C . TYR B 1 215 ? -19.922 -19.188 0.693 1 94.94 215 TYR B C 1
ATOM 3614 O O . TYR B 1 215 ? -20.469 -20.172 0.196 1 94.94 215 TYR B O 1
ATOM 3622 N N . VAL B 1 216 ? -19.547 -18.25 -0.048 1 95.75 216 VAL B N 1
ATOM 3623 C CA . VAL B 1 216 ? -20.031 -18.125 -1.417 1 95.75 216 VAL B CA 1
ATOM 3624 C C . VAL B 1 216 ? -19.062 -18.781 -2.381 1 95.75 216 VAL B C 1
ATOM 3626 O O . VAL B 1 216 ? -19.469 -19.5 -3.293 1 95.75 216 VAL B O 1
ATOM 3629 N N . PRO B 1 217 ? -17.781 -18.609 -2.227 1 93.94 217 PRO B N 1
ATOM 3630 C CA . PRO B 1 217 ? -16.844 -19.172 -3.207 1 93.94 217 PRO B CA 1
ATOM 3631 C C . PRO B 1 217 ? -16.969 -20.688 -3.35 1 93.94 217 PRO B C 1
ATOM 3633 O O . PRO B 1 217 ? -16.875 -21.219 -4.461 1 93.94 217 PRO B O 1
ATOM 3636 N N . PRO B 1 218 ? -17.266 -21.5 -2.305 1 92.81 218 PRO B N 1
ATOM 3637 C CA . PRO B 1 218 ? -17.453 -22.938 -2.488 1 92.81 218 PRO B CA 1
ATOM 3638 C C . PRO B 1 218 ? -18.641 -23.266 -3.402 1 92.81 218 PRO B C 1
ATOM 3640 O O . PRO B 1 218 ? -18.688 -24.344 -3.998 1 92.81 218 PRO B O 1
ATOM 3643 N N . ILE B 1 219 ? -19.484 -22.328 -3.605 1 93.56 219 ILE B N 1
ATOM 3644 C CA . ILE B 1 219 ? -20.703 -22.562 -4.383 1 93.56 219 ILE B CA 1
ATOM 3645 C C . ILE B 1 219 ? -20.5 -22.062 -5.812 1 93.56 219 ILE B C 1
ATOM 3647 O O . ILE B 1 219 ? -20.812 -22.766 -6.773 1 93.56 219 ILE B O 1
ATOM 3651 N N . VAL B 1 220 ? -19.859 -20.906 -6.023 1 94.44 220 VAL B N 1
ATOM 3652 C CA . VAL B 1 220 ? -19.875 -20.297 -7.348 1 94.44 220 VAL B CA 1
ATOM 3653 C C . VAL B 1 220 ? -18.453 -20.203 -7.891 1 94.44 220 VAL B C 1
ATOM 3655 O O . VAL B 1 220 ? -18.234 -19.781 -9.031 1 94.44 220 VAL B O 1
ATOM 3658 N N . GLY B 1 221 ? -17.469 -20.531 -7.086 1 93.5 221 GLY B N 1
ATOM 3659 C CA . GLY B 1 221 ? -16.094 -20.609 -7.566 1 93.5 221 GLY B CA 1
ATOM 3660 C C . GLY B 1 221 ? -15.367 -19.281 -7.5 1 93.5 221 GLY B C 1
ATOM 3661 O O . GLY B 1 221 ? -15.547 -18.516 -6.547 1 93.5 221 GLY B O 1
ATOM 3662 N N . LEU B 1 222 ? -14.57 -18.984 -8.523 1 93.81 222 LEU B N 1
ATOM 3663 C CA . LEU B 1 222 ? -13.703 -17.812 -8.531 1 93.81 222 LEU B CA 1
ATOM 3664 C C . LEU B 1 222 ? -14.523 -16.531 -8.594 1 93.81 222 LEU B C 1
ATOM 3666 O O . LEU B 1 222 ? -14.117 -15.5 -8.039 1 93.81 222 LEU B O 1
ATOM 3670 N N . SER B 1 223 ? -15.633 -16.625 -9.219 1 94.56 223 SER B N 1
ATOM 3671 C CA . SER B 1 223 ? -16.5 -15.445 -9.266 1 94.56 223 SER B CA 1
ATOM 3672 C C . SER B 1 223 ? -16.938 -15.031 -7.867 1 94.56 223 SER B C 1
ATOM 3674 O O . SER B 1 223 ? -17.125 -13.844 -7.598 1 94.56 223 SER B O 1
ATOM 3676 N N . GLY B 1 224 ? -17.078 -16.031 -6.996 1 95.94 224 GLY B N 1
ATOM 3677 C CA . GLY B 1 224 ? -17.422 -15.727 -5.613 1 95.94 224 GLY B CA 1
ATOM 3678 C C . GLY B 1 224 ? -16.297 -15.031 -4.867 1 95.94 224 GLY B C 1
ATOM 3679 O O . GLY B 1 224 ? -16.547 -14.133 -4.062 1 95.94 224 GLY B O 1
ATOM 3680 N N . VAL B 1 225 ? -15.102 -15.406 -5.148 1 96.06 225 VAL B N 1
ATOM 3681 C CA . VAL B 1 225 ? -13.93 -14.797 -4.527 1 96.06 225 VAL B CA 1
ATOM 3682 C C . VAL B 1 225 ? -13.852 -13.32 -4.91 1 96.06 225 VAL B C 1
ATOM 3684 O O . VAL B 1 225 ? -13.742 -12.453 -4.043 1 96.06 225 VAL B O 1
ATOM 3687 N N . TRP B 1 226 ? -14.023 -12.977 -6.105 1 96.44 226 TRP B N 1
ATOM 3688 C CA . TRP B 1 226 ? -13.859 -11.617 -6.598 1 96.44 226 TRP B CA 1
ATOM 3689 C C . TRP B 1 226 ? -15.078 -10.766 -6.273 1 96.44 226 TRP B C 1
ATOM 3691 O O . TRP B 1 226 ? -14.969 -9.547 -6.086 1 96.44 226 TRP B O 1
ATOM 3701 N N . SER B 1 227 ? -16.234 -11.438 -6.148 1 96.25 227 SER B N 1
ATOM 3702 C CA . SER B 1 227 ? -17.391 -10.719 -5.625 1 96.25 227 SER B CA 1
ATOM 3703 C C . SER B 1 227 ? -17.172 -10.297 -4.176 1 96.25 227 SER B C 1
ATOM 3705 O O . SER B 1 227 ? -17.562 -9.195 -3.775 1 96.25 227 SER B O 1
ATOM 3707 N N . GLY B 1 228 ? -16.562 -11.219 -3.461 1 96.94 228 GLY B N 1
ATOM 3708 C CA . GLY B 1 228 ? -16.234 -10.883 -2.084 1 96.94 228 GLY B CA 1
ATOM 3709 C C . GLY B 1 228 ? -15.281 -9.711 -1.963 1 96.94 228 GLY B C 1
ATOM 3710 O O . GLY B 1 228 ? -15.461 -8.844 -1.104 1 96.94 228 GLY B O 1
ATOM 3711 N N . LEU B 1 229 ? -14.312 -9.625 -2.785 1 96.62 229 LEU B N 1
ATOM 3712 C CA . LEU B 1 229 ? -13.359 -8.523 -2.779 1 96.62 229 LEU B CA 1
ATOM 3713 C C . LEU B 1 229 ? -14.023 -7.23 -3.236 1 96.62 229 LEU B C 1
ATOM 3715 O O . LEU B 1 229 ? -13.711 -6.148 -2.729 1 96.62 229 LEU B O 1
ATOM 3719 N N . THR B 1 230 ? -14.953 -7.371 -4.164 1 96.62 230 THR B N 1
ATOM 3720 C CA . THR B 1 230 ? -15.695 -6.203 -4.617 1 96.62 230 THR B CA 1
ATOM 3721 C C . THR B 1 230 ? -16.578 -5.648 -3.496 1 96.62 230 THR B C 1
ATOM 3723 O O . THR B 1 230 ? -16.656 -4.434 -3.307 1 96.62 230 THR B O 1
ATOM 3726 N N . ILE B 1 231 ? -17.156 -6.559 -2.807 1 97.12 231 ILE B N 1
ATOM 3727 C CA . ILE B 1 231 ? -17.953 -6.16 -1.652 1 97.12 231 ILE B CA 1
ATOM 3728 C C . ILE B 1 231 ? -17.062 -5.48 -0.617 1 97.12 231 ILE B C 1
ATOM 3730 O O . ILE B 1 231 ? -17.438 -4.449 -0.048 1 97.12 231 ILE B O 1
ATOM 3734 N N . PHE B 1 232 ? -15.945 -6.023 -0.389 1 97.81 232 PHE B N 1
ATOM 3735 C CA . PHE B 1 232 ? -14.961 -5.48 0.54 1 97.81 232 PHE B CA 1
ATOM 3736 C C . PHE B 1 232 ? -14.633 -4.035 0.196 1 97.81 232 PHE B C 1
ATOM 3738 O O . PHE B 1 232 ? -14.742 -3.15 1.048 1 97.81 232 PHE B O 1
ATOM 3745 N N . MET B 1 233 ? -14.344 -3.754 -1.038 1 97.38 233 MET B N 1
ATOM 3746 C CA . MET B 1 233 ? -13.961 -2.414 -1.477 1 97.38 233 MET B CA 1
ATOM 3747 C C . MET B 1 233 ? -15.172 -1.485 -1.498 1 97.38 233 MET B C 1
ATOM 3749 O O . MET B 1 233 ? -15.062 -0.305 -1.162 1 97.38 233 MET B O 1
ATOM 3753 N N . GLY B 1 234 ? -16.312 -2.037 -1.934 1 97.69 234 GLY B N 1
ATOM 3754 C CA . GLY B 1 234 ? -17.531 -1.241 -1.937 1 97.69 234 GLY B CA 1
ATOM 3755 C C . GLY B 1 234 ? -17.922 -0.746 -0.557 1 97.69 234 GLY B C 1
ATOM 3756 O O . GLY B 1 234 ? -18.266 0.429 -0.384 1 97.69 234 GLY B O 1
ATOM 3757 N N . LEU B 1 235 ? -17.859 -1.63 0.396 1 98.06 235 LEU B N 1
ATOM 3758 C CA . LEU B 1 235 ? -18.203 -1.261 1.765 1 98.06 235 LEU B CA 1
ATOM 3759 C C . LEU B 1 235 ? -17.203 -0.247 2.32 1 98.06 235 LEU B C 1
ATOM 3761 O O . LEU B 1 235 ? -17.594 0.658 3.066 1 98.06 235 LEU B O 1
ATOM 3765 N N . ARG B 1 236 ? -15.961 -0.438 1.979 1 97.75 236 ARG B N 1
ATOM 3766 C CA . ARG B 1 236 ? -14.945 0.537 2.373 1 97.75 236 ARG B CA 1
ATOM 3767 C C . ARG B 1 236 ? -15.273 1.921 1.825 1 97.75 236 ARG B C 1
ATOM 3769 O O . ARG B 1 236 ? -15.172 2.92 2.541 1 97.75 236 ARG B O 1
ATOM 3776 N N . GLY B 1 237 ? -15.648 1.951 0.564 1 97.38 237 GLY B N 1
ATOM 3777 C CA . GLY B 1 237 ? -16.031 3.217 -0.044 1 97.38 237 GLY B CA 1
ATOM 3778 C C . GLY B 1 237 ? -17.234 3.859 0.616 1 97.38 237 GLY B C 1
ATOM 3779 O O . GLY B 1 237 ? -17.219 5.059 0.899 1 97.38 237 GLY B O 1
ATOM 3780 N N . VAL B 1 238 ? -18.203 3.09 0.87 1 97.38 238 VAL B N 1
ATOM 3781 C CA . VAL B 1 238 ? -19.453 3.588 1.449 1 97.38 238 VAL B CA 1
ATOM 3782 C C . VAL B 1 238 ? -19.188 4.102 2.865 1 97.38 238 VAL B C 1
ATOM 3784 O O . VAL B 1 238 ? -19.641 5.191 3.225 1 97.38 238 VAL B O 1
ATOM 3787 N N . THR B 1 239 ? -18.531 3.32 3.674 1 96.88 239 THR B N 1
ATOM 3788 C CA . THR B 1 239 ? -18.25 3.738 5.043 1 96.88 239 THR B CA 1
ATOM 3789 C C . THR B 1 239 ? -17.391 4.996 5.059 1 96.88 239 THR B C 1
ATOM 3791 O O . THR B 1 239 ? -17.594 5.883 5.891 1 96.88 239 THR B O 1
ATOM 3794 N N . GLY B 1 240 ? -16.422 5.066 4.18 1 96.44 240 GLY B N 1
ATOM 3795 C CA . GLY B 1 240 ? -15.609 6.266 4.078 1 96.44 240 GLY B CA 1
ATOM 3796 C C . GLY B 1 240 ? -16.406 7.5 3.705 1 96.44 240 GLY B C 1
ATOM 3797 O O . GLY B 1 240 ? -16.188 8.578 4.266 1 96.44 240 GLY B O 1
ATOM 3798 N N . TYR B 1 241 ? -17.297 7.312 2.814 1 95.81 241 TYR B N 1
ATOM 3799 C CA . TYR B 1 241 ? -18.141 8.422 2.383 1 95.81 241 TYR B CA 1
ATOM 3800 C C . TYR B 1 241 ? -19.078 8.867 3.502 1 95.81 241 TYR B C 1
ATOM 3802 O O . TYR B 1 241 ? -19.25 10.07 3.736 1 95.81 241 TYR B O 1
ATOM 3810 N N . LEU B 1 242 ? -19.641 7.961 4.16 1 94.94 242 LEU B N 1
ATOM 3811 C CA . LEU B 1 242 ? -20.562 8.273 5.234 1 94.94 242 LEU B CA 1
ATOM 3812 C C . LEU B 1 242 ? -19.859 8.992 6.379 1 94.94 242 LEU B C 1
ATOM 3814 O O . LEU B 1 242 ? -20.453 9.852 7.039 1 94.94 242 LEU B O 1
ATOM 3818 N N . ARG B 1 243 ? -18.594 8.648 6.617 1 95.19 243 ARG B N 1
ATOM 3819 C CA . ARG B 1 243 ? -17.844 9.289 7.691 1 95.19 243 ARG B CA 1
ATOM 3820 C C . ARG B 1 243 ? -17.609 10.766 7.391 1 95.19 243 ARG B C 1
ATOM 3822 O O . ARG B 1 243 ? -17.547 11.594 8.305 1 95.19 243 ARG B O 1
ATOM 3829 N N . LEU B 1 244 ? -17.5 11.141 6.164 1 91.69 244 LEU B N 1
ATOM 3830 C CA . LEU B 1 244 ? -17.312 12.531 5.758 1 91.69 244 LEU B CA 1
ATOM 3831 C C . LEU B 1 244 ? -18.531 13.375 6.102 1 91.69 244 LEU B C 1
ATOM 3833 O O . LEU B 1 244 ? -18.406 14.57 6.375 1 91.69 244 LEU B O 1
ATOM 3837 N N . SER B 1 245 ? -19.656 12.703 6.105 1 87.81 245 SER B N 1
ATOM 3838 C CA . SER B 1 245 ? -20.922 13.398 6.352 1 87.81 245 SER B CA 1
ATOM 3839 C C . SER B 1 245 ? -21.359 13.25 7.809 1 87.81 245 SER B C 1
ATOM 3841 O O . SER B 1 245 ? -22.375 13.828 8.219 1 87.81 245 SER B O 1
ATOM 3843 N N . ALA B 1 246 ? -20.625 12.586 8.508 1 88.56 246 ALA B N 1
ATOM 3844 C CA . ALA B 1 246 ? -21 12.328 9.891 1 88.56 246 ALA B CA 1
ATOM 3845 C C . ALA B 1 246 ? -20.859 13.578 10.742 1 88.56 246 ALA B C 1
ATOM 3847 O O . ALA B 1 246 ? -19.859 14.297 10.633 1 88.56 246 ALA B O 1
ATOM 3848 N N . LYS B 1 247 ? -21.766 13.859 11.578 1 80.06 247 LYS B N 1
ATOM 3849 C CA . LYS B 1 247 ? -21.797 15.047 12.422 1 80.06 247 LYS B CA 1
ATOM 3850 C C . LYS B 1 247 ? -20.797 14.93 13.57 1 80.06 247 LYS B C 1
ATOM 3852 O O . LYS B 1 247 ? -20.266 15.938 14.047 1 80.06 247 LYS B O 1
ATOM 3857 N N . ASP B 1 248 ? -20.562 13.773 13.969 1 79.69 248 ASP B N 1
ATOM 3858 C CA . ASP B 1 248 ? -19.688 13.531 15.109 1 79.69 248 ASP B CA 1
ATOM 3859 C C . ASP B 1 248 ? -18.25 13.305 14.656 1 79.69 248 ASP B C 1
ATOM 3861 O O . ASP B 1 248 ? -17.375 13.039 15.484 1 79.69 248 ASP B O 1
ATOM 3865 N N . GLY B 1 249 ? -18.031 13.562 13.461 1 77.44 249 GLY B N 1
ATOM 3866 C CA . GLY B 1 249 ? -16.688 13.312 12.961 1 77.44 249 GLY B CA 1
ATOM 3867 C C . GLY B 1 249 ? -15.844 14.562 12.852 1 77.44 249 GLY B C 1
ATOM 3868 O O . GLY B 1 249 ? -16.297 15.656 13.195 1 77.44 249 GLY B O 1
ATOM 3869 N N . PRO B 1 250 ? -14.609 14.32 12.586 1 85.62 250 PRO B N 1
ATOM 3870 C CA . PRO B 1 250 ? -13.68 15.445 12.477 1 85.62 250 PRO B CA 1
ATOM 3871 C C . PRO B 1 250 ? -13.977 16.344 11.281 1 85.62 250 PRO B C 1
ATOM 3873 O O . PRO B 1 250 ? -13.328 17.375 11.102 1 85.62 250 PRO B O 1
ATOM 3876 N N . TRP B 1 251 ? -15.008 15.961 10.578 1 89.19 251 TRP B N 1
ATOM 3877 C CA . TRP B 1 251 ? -15.328 16.688 9.352 1 89.19 251 TRP B CA 1
ATOM 3878 C C . TRP B 1 251 ? -16.5 17.641 9.57 1 89.19 251 TRP B C 1
ATOM 3880 O O . TRP B 1 251 ? -17.281 17.891 8.656 1 89.19 251 TRP B O 1
ATOM 3890 N N . TRP B 1 252 ? -16.719 18.156 10.711 1 80.88 252 TRP B N 1
ATOM 3891 C CA . TRP B 1 252 ? -17.828 19.016 11.102 1 80.88 252 TRP B CA 1
ATOM 3892 C C . TRP B 1 252 ? -17.891 20.25 10.211 1 80.88 252 TRP B C 1
ATOM 3894 O O . TRP B 1 252 ? -18.969 20.812 9.977 1 80.88 252 TRP B O 1
ATOM 3904 N N . PHE B 1 253 ? -16.812 20.75 9.719 1 81.25 253 PHE B N 1
ATOM 3905 C CA . PHE B 1 253 ? -16.719 21.969 8.93 1 81.25 253 PHE B CA 1
ATOM 3906 C C . PHE B 1 253 ? -17.359 21.781 7.559 1 81.25 253 PHE B C 1
ATOM 3908 O O . PHE B 1 253 ? -17.625 22.75 6.852 1 81.25 253 PHE B O 1
ATOM 3915 N N . PHE B 1 254 ? -17.547 20.625 7.23 1 79.5 254 PHE B N 1
ATOM 3916 C CA . PHE B 1 254 ? -18.266 20.344 5.992 1 79.5 254 PHE B CA 1
ATOM 3917 C C . PHE B 1 254 ? -19.75 20.609 6.168 1 79.5 254 PHE B C 1
ATOM 3919 O O . PHE B 1 254 ? -20.469 20.844 5.188 1 79.5 254 PHE B O 1
ATOM 3926 N N . GLN B 1 255 ? -20.281 20.531 7.395 1 71.62 255 GLN B N 1
ATOM 3927 C CA . GLN B 1 255 ? -21.703 20.703 7.676 1 71.62 255 GLN B CA 1
ATOM 3928 C C . GLN B 1 255 ? -22.031 22.172 7.965 1 71.62 255 GLN B C 1
ATOM 3930 O O . GLN B 1 255 ? -23.203 22.562 7.945 1 71.62 255 GLN B O 1
ATOM 3935 N N . GLU B 1 256 ? -21.031 22.938 8.477 1 63.75 256 GLU B N 1
ATOM 3936 C CA . GLU B 1 256 ? -21.312 24.328 8.82 1 63.75 256 GLU B CA 1
ATOM 3937 C C . GLU B 1 256 ? -21.734 25.125 7.59 1 63.75 256 GLU B C 1
ATOM 3939 O O . GLU B 1 256 ? -21.031 25.125 6.574 1 63.75 256 GLU B O 1
ATOM 3944 N N . VAL B 1 257 ? -23 25.062 7.332 1 51.31 257 VAL B N 1
ATOM 3945 C CA . VAL B 1 257 ? -23.641 25.922 6.344 1 51.31 257 VAL B CA 1
ATOM 3946 C C . VAL B 1 257 ? -23.125 27.344 6.492 1 51.31 257 VAL B C 1
ATOM 3948 O O . VAL B 1 257 ? -23.062 27.875 7.605 1 51.31 257 VAL B O 1
ATOM 3951 N N . LYS B 1 258 ? -22.25 27.859 5.609 1 51.22 258 LYS B N 1
ATOM 3952 C CA . LYS B 1 258 ? -21.938 29.281 5.566 1 51.22 258 LYS B CA 1
ATOM 3953 C C . LYS B 1 258 ? -23.156 30.125 5.977 1 51.22 258 LYS B C 1
ATOM 3955 O O . LYS B 1 258 ? -24.219 30.016 5.363 1 51.22 258 LYS B O 1
ATOM 3960 N N . GLU B 1 259 ? -23.375 30.312 7.195 1 46.06 259 GLU B N 1
ATOM 3961 C CA . GLU B 1 259 ? -24.375 31.344 7.465 1 46.06 259 GLU B CA 1
ATOM 3962 C C . GLU B 1 259 ? -24.234 32.5 6.48 1 46.06 259 GLU B C 1
ATOM 3964 O O . GLU B 1 259 ? -23.141 33 6.234 1 46.06 259 GLU B O 1
ATOM 3969 N N . PRO B 1 260 ? -25.141 32.656 5.57 1 45.16 260 PRO B N 1
ATOM 3970 C CA . PRO B 1 260 ? -25.125 33.875 4.773 1 45.16 260 PRO B CA 1
ATOM 3971 C C . PRO B 1 260 ? -24.766 35.094 5.598 1 45.16 260 PRO B C 1
ATOM 3973 O O . PRO B 1 260 ? -25.25 35.25 6.723 1 45.16 260 PRO B O 1
ATOM 3976 N N . GLU B 1 261 ? -23.531 35.469 5.711 1 43.97 261 GLU B N 1
ATOM 3977 C CA . GLU B 1 261 ? -23.328 36.812 6.277 1 43.97 261 GLU B CA 1
ATOM 3978 C C . GLU B 1 261 ? -24.484 37.75 5.918 1 43.97 261 GLU B C 1
ATOM 3980 O O . GLU B 1 261 ? -24.703 38.031 4.746 1 43.97 261 GLU B O 1
ATOM 3985 N N . VAL B 1 262 ? -25.578 37.656 6.496 1 42.53 262 VAL B N 1
ATOM 3986 C CA . VAL B 1 262 ? -26.562 38.719 6.406 1 42.53 262 VAL B CA 1
ATOM 3987 C C . VAL B 1 262 ? -25.875 40.062 6.625 1 42.53 262 VAL B C 1
ATOM 3989 O O . VAL B 1 262 ? -25.297 40.312 7.688 1 42.53 262 VAL B O 1
ATOM 3992 N N . GLY B 1 263 ? -25.25 40.719 5.625 1 42.5 263 GLY B N 1
ATOM 3993 C CA . GLY B 1 263 ? -24.969 42.125 5.613 1 42.5 263 GLY B CA 1
ATOM 3994 C C . GLY B 1 263 ? -26 42.969 6.367 1 42.5 263 GLY B C 1
ATOM 3995 O O . GLY B 1 263 ? -27.172 42.969 6.012 1 42.5 263 GLY B O 1
ATOM 3996 N N . ASP B 1 264 ? -25.984 42.906 7.652 1 41.91 264 ASP B N 1
ATOM 3997 C CA . ASP B 1 264 ? -26.734 43.906 8.406 1 41.91 264 ASP B CA 1
ATOM 3998 C C . ASP B 1 264 ? -26.578 45.281 7.785 1 41.91 264 ASP B C 1
ATOM 4000 O O . ASP B 1 264 ? -25.5 45.875 7.801 1 41.91 264 ASP B O 1
ATOM 4004 N N . VAL B 1 265 ? -27.188 45.531 6.59 1 43.5 265 VAL B N 1
ATOM 4005 C CA . VAL B 1 265 ? -27.469 46.906 6.133 1 43.5 265 VAL B CA 1
ATOM 4006 C C . VAL B 1 265 ? -28.047 47.719 7.281 1 43.5 265 VAL B C 1
ATOM 4008 O O . VAL B 1 265 ? -29.172 47.469 7.719 1 43.5 265 VAL B O 1
ATOM 4011 N N . LYS B 1 266 ? -27.234 48.156 8.234 1 45.28 266 LYS B N 1
ATOM 4012 C CA . LYS B 1 266 ? -27.594 49.281 9.078 1 45.28 266 LYS B CA 1
ATOM 4013 C C . LYS B 1 266 ? -28.281 50.375 8.258 1 45.28 266 LYS B C 1
ATOM 4015 O O . LYS B 1 266 ? -27.672 50.969 7.355 1 45.28 266 LYS B O 1
ATOM 4020 N N . VAL B 1 267 ? -29.547 50.25 8.016 1 39.03 267 VAL B N 1
ATOM 4021 C CA . VAL B 1 267 ? -30.422 51.344 7.598 1 39.03 267 VAL B CA 1
ATOM 4022 C C . VAL B 1 267 ? -30.234 52.562 8.531 1 39.03 267 VAL B C 1
ATOM 4024 O O . VAL B 1 267 ? -30.531 52.469 9.719 1 39.03 267 VAL B O 1
ATOM 4027 N N . TYR B 1 268 ? -29.156 53.375 8.359 1 37.91 268 TYR B N 1
ATOM 4028 C CA . TYR B 1 268 ? -29.062 54.719 8.898 1 37.91 268 TYR B CA 1
ATOM 4029 C C . TYR B 1 268 ? -30.359 55.5 8.648 1 37.91 268 TYR B C 1
ATOM 4031 O O . TYR B 1 268 ? -30.766 55.688 7.5 1 37.91 268 TYR B O 1
ATOM 4039 N N . SER B 1 269 ? -31.359 55.188 9.484 1 29.7 269 SER B N 1
ATOM 4040 C CA . SER B 1 269 ? -32.312 56.281 9.688 1 29.7 269 SER B CA 1
ATOM 4041 C C . SER B 1 269 ? -31.672 57.438 10.422 1 29.7 269 SER B C 1
ATOM 4043 O O . SER B 1 269 ? -30.812 57.25 11.273 1 29.7 269 SER B O 1
#

Organism: NCBI:txid529605

Solvent-accessible surface area (backbone atoms only — not comparable to full-atom values): 26902 Å² total; per-residue (Å²): 124,97,64,70,84,48,56,65,58,45,51,51,48,52,50,50,50,52,49,50,47,50,31,48,50,51,42,51,54,43,58,55,56,60,72,68,72,71,93,79,74,86,65,55,65,56,46,55,50,51,39,40,18,45,21,29,30,28,19,39,48,29,49,47,50,36,52,48,49,37,48,28,56,30,24,73,70,32,71,56,47,26,50,20,48,48,54,52,46,50,53,43,49,50,56,48,43,39,40,38,26,35,13,49,36,48,12,29,53,31,7,26,29,52,61,67,66,36,57,69,58,32,51,51,50,49,52,47,43,53,54,51,29,44,48,50,12,48,50,48,19,53,50,38,64,72,40,41,72,65,56,50,52,54,46,44,86,52,63,72,32,53,56,53,34,57,71,43,42,61,59,54,14,69,40,26,37,40,44,19,43,25,35,32,36,48,18,52,37,41,15,71,63,41,32,64,59,53,18,53,51,33,41,52,38,28,49,55,24,40,55,44,39,70,59,39,20,86,73,64,38,65,64,26,34,52,48,23,52,46,48,34,32,43,46,42,25,51,54,41,53,52,48,55,69,28,74,89,36,97,37,42,75,74,66,59,67,77,66,73,76,70,74,76,74,76,76,82,123,124,97,67,70,84,49,55,66,59,44,49,52,48,52,50,50,50,51,49,51,48,50,32,47,50,50,41,51,53,43,59,54,54,61,71,65,74,72,92,78,72,85,65,55,66,57,46,54,52,49,39,39,17,44,21,30,29,30,18,39,48,29,50,45,50,37,53,49,49,38,48,28,55,31,23,74,69,33,70,56,47,27,52,19,48,49,53,51,46,49,54,42,50,49,55,47,44,37,39,38,25,36,12,49,36,47,12,27,53,32,8,26,28,52,62,68,66,35,58,69,57,32,51,51,50,49,53,49,44,52,54,53,28,44,50,49,11,47,52,50,18,52,51,38,64,73,39,41,71,65,56,50,52,55,46,45,86,52,64,72,33,52,56,53,34,56,71,44,40,60,60,53,15,69,41,26,38,40,44,19,42,26,34,33,36,48,17,52,37,43,14,71,63,43,33,65,59,53,18,52,51,34,42,53,37,27,50,55,26,40,56,45,38,70,60,39,20,87,74,63,38,65,64,26,34,52,48,23,54,47,47,34,31,44,48,42,24,50,54,41,53,51,47,54,69,29,75,89,36,97,35,42,74,74,67,59,66,77,67,74,77,72,74,75,74,76,75,82,122

pLDDT: mean 82.2, std 19.1, range [25.69, 98.06]

InterPro domains:
  IPR002528 Multi antimicrobial extrusion protein [PF01554] (68-202)
  IPR002528 Multi antimicrobial extrusion protein [TIGR00797] (3-226)
  IPR044644 Multi antimicrobial extrusion protein DinF-like [PTHR42893] (1-256)

Secondary structure (DSSP, 8-state):
---SSHHHHHHHHHHHHHHHHHHHHHHHHHHHHHHH--S--TTHHHHHHHHHHHHHHHHHHHHHHHHHHHHHHHHTT-HHHHHHHHHHHHHHHHHHHHHHHHHHHHHHHHHHHHHTT-HHHHHHHHHHHHHHHHHHHHHHHHHHHHHHHHHHTTT---HHHHHHHHHTHHHHHHTHHHHHHHHHHHHHHHHTT-HHHHHHHHHHHHHHHHHHHHHSHHHHTHHHHHHHHHHHHHHHHHHHHHHHH-TTSTTGGGT--------------/---SSHHHHHHHHHHHHHHHHHHHHHHHHHHHHHHH--S--TTHHHHHHHHHHHHHHHHHHHHHHHHHHHHHHHHTT-HHHHHHHHHHHHHHHHHHHHHHHHHHHHHHHHHHHHHTT-HHHHHHHHHHHHHHHHHHHHHHHHHHHHHHHHHHTTT---HHHHHHHHHTHHHHHHTHHHHHHHHHHHHHHHHTT-HHHHHHHHHHHHHHHHHHHHHSHHHHTHHHHHHHHHHHHHHHHHHHHHHHH-TTSTTGGGT--------------

Nearest PDB structures (foldseek):
  3vvo-assembly1_A  TM=8.563E-01  e=3.778E-04  Pyrococcus furiosus
  6z70-assembly1_A  TM=8.896E-01  e=5.160E-04  Aquifex aeolicus VF5
  4mlb-assembly1_C  TM=9.043E-01  e=9.207E-04  Pyrococcus furiosus
  3wbn-assembly1_A  TM=8.064E-01  e=1.796E-03  Pyrococcus furiosus DSM 3638
  6hfb-assembly4_D  TM=7.418E-01  e=6.251E-03  Pyrococcus furiosus DSM 3638

Sequence (538 aa):
MNVFGLGVAGAAISTVASQYIVAFLMLWHLSKRTVLLLPSLKCLQFGDYLKSGGFLLGRTLAAVLTVTLSTSMAARQGALAMAAHQICLQVWLSASLLVDAQAAAGQALIATSFAKRDYNRVKEITSAAIKTGLFTGFSIAVVLGLFFPSLAKLFTNDMQVLDIVKSGLLFVSASQPLNAMAYIFDGLHYGVSDFPFAACSMMAVGAISSAFLLYVPPIVGLSGVWSGLTIFMGLRGVTGYLRLSAKDGPWWFFQEVKEPEVGDVKVYSMNVFGLGVAGAAISTVASQYIVAFLMLWHLSKRTVLLLPSLKCLQFGDYLKSGGFLLGRTLAAVLTVTLSTSMAARQGALAMAAHQICLQVWLSASLLVDAQAAAGQALIATSFAKRDYNRVKEITSAAIKTGLFTGFSIAVVLGLFFPSLAKLFTNDMQVLDIVKSGLLFVSASQPLNAMAYIFDGLHYGVSDFPFAACSMMAVGAISSAFLLYVPPIVGLSGVWSGLTIFMGLRGVTGYLRLSAKDGPWWFFQEVKEPEVGDVKVYS

Radius of gyration: 24.37 Å; Cα contacts (8 Å, |Δi|>4): 714; chains: 2; bounding box: 65×96×77 Å

Foldseek 3Di:
DVDDPCVVLVVLVVVLVVLLVVLVVLLVVLVVVVPPPDDDDPCVVVSLVVSLVSLVVSLVSLVVSLLVLLLSLQVVLDDLSSLLVVLLVVLLVVLLVVLLVLLQVLLQQLLVCVVVVVVVVNVVSLVVSLVVLLVSLLVQLVVLLVCVLVSSVVVDDDPSSSVSNVVCSCLSRVLSSLSSLLSNLVSSCVSLSVSNLSSVQSSVLSVVLSVQSSPPCVPVNSVSSSVSVSSSSNSSNVSSVVLCVDCPHPNVVVVPDPPPPPPPPPPPD/DPDDPCVVVVVLVVVLVVLLVVLVVLLVVLVVVVPPPDDDDPCVVVSLVVSLVSLVVSLVSLVVSLLVLLLVLQVVLDDLSSLLVVLLVVLLVVLLVVLLVLLQVLLQQLLVCVVVVVVVVNVVSLVVSLVVLLVSLLVQLVVLLVCVLVSSVVVDDDPSSSVSNVVCSCLSRVLSSLSSLLSNLVSSCVSLSVSNLSSVQSSVLSVVLSVQSSPPCVPVNSVSSSVSVSSSSNSSNVSSVVLCVDCPHPNVVVVPDPPPPPPPPPPPD